Protein AF-A0A3P3QP46-F1 (afdb_monomer)

Organism: NCBI:txid1547515

Secondary structure (DSSP, 8-state):
--SSTT--HHHHHHHHHHHHHHHHHHHHHHHHHHHGGGGGSSPPP-SHHHHHHHHHHHHHHHHHHHHHHIIIIIHHHHHH---HHHHHHHHHHHHHHHHHHHHHHHHHHHHHSS---STTHHHHHHHHHHHHHHHHHHHHHHHHHHHHHHHHHHHHHHHHHHHHHHHHHHTS-HHHHHHHHHHHHHHHHHHHHHHHHHT-HHHHTTTTSSTT------HHHHHHTTS--HHHHHHHHHHHTPPPS-----S--EE---PPPPEEEEEES---HHHHHHHHHTT-EEETTEEEESSHHHHHHHHHHS----SGGGGGGGGS--HHHHTSPTTSEEEEESSGGGGGT-TT--SS--TT-SEEEEE-S-HHHHHHHH-SSSEEEEEESSPPS-SSSEEE--EEEE-HHHHHHSTT--EEGGGHHHHHHHHTTEE---SSPBTTB--SSPEEEEETTEEEEEETTEEEEEETTS-EEEEETTT-PEE-----HHHHHHHHHHHH--

Structure (mmCIF, N/CA/C/O backbone):
data_AF-A0A3P3QP46-F1
#
_entry.id   AF-A0A3P3QP46-F1
#
loop_
_atom_site.group_PDB
_atom_site.id
_atom_site.type_symbol
_atom_site.label_atom_id
_atom_site.label_alt_id
_atom_site.label_comp_id
_atom_site.label_asym_id
_atom_site.label_entity_id
_atom_site.label_seq_id
_atom_site.pdbx_PDB_ins_code
_atom_site.Cartn_x
_atom_site.Cartn_y
_atom_site.Cartn_z
_atom_site.occupancy
_atom_site.B_iso_or_equiv
_atom_site.auth_seq_id
_atom_site.auth_comp_id
_atom_site.auth_asym_id
_atom_site.auth_atom_id
_atom_site.pdbx_PDB_model_num
ATOM 1 N N . MET A 1 1 ? 44.727 -10.006 -32.945 1.00 43.38 1 MET A N 1
ATOM 2 C CA . MET A 1 1 ? 44.780 -8.731 -32.191 1.00 43.38 1 MET A CA 1
ATOM 3 C C . MET A 1 1 ? 45.463 -7.606 -32.998 1.00 43.38 1 MET A C 1
ATOM 5 O O . MET A 1 1 ? 45.936 -6.658 -32.400 1.00 43.38 1 MET A O 1
ATOM 9 N N . VAL A 1 2 ? 45.485 -7.660 -34.343 1.00 41.09 2 VAL A N 1
ATOM 10 C CA . VAL A 1 2 ? 46.302 -6.750 -35.191 1.00 41.09 2 VAL A CA 1
ATOM 11 C C . VAL A 1 2 ? 45.461 -5.729 -35.992 1.00 41.09 2 VAL A C 1
ATOM 13 O O . VAL A 1 2 ? 46.000 -4.818 -36.599 1.00 41.09 2 VAL A O 1
ATOM 16 N N . LEU A 1 3 ? 44.124 -5.799 -35.954 1.00 47.38 3 LEU A N 1
ATOM 17 C CA . LEU A 1 3 ? 43.248 -4.950 -36.788 1.00 47.38 3 LEU A CA 1
ATOM 18 C C . LEU A 1 3 ? 42.775 -3.630 -36.136 1.00 47.38 3 LEU A C 1
ATOM 20 O O . LEU A 1 3 ? 42.080 -2.856 -36.784 1.00 47.38 3 LEU A O 1
ATOM 24 N N . GLU A 1 4 ? 43.108 -3.344 -34.872 1.00 53.06 4 GLU A N 1
ATOM 25 C CA . GLU A 1 4 ? 42.497 -2.217 -34.127 1.00 53.06 4 GLU A CA 1
ATOM 26 C C . GLU A 1 4 ? 43.329 -0.924 -34.067 1.00 53.06 4 GLU A C 1
ATOM 28 O O . GLU A 1 4 ? 42.816 0.114 -33.633 1.00 53.06 4 GLU A O 1
ATOM 33 N N . GLN A 1 5 ? 44.586 -0.943 -34.522 1.00 53.47 5 GLN A N 1
ATOM 34 C CA . GLN A 1 5 ? 45.462 0.235 -34.457 1.00 53.47 5 GLN A CA 1
ATOM 35 C C . GLN A 1 5 ? 45.150 1.301 -35.526 1.00 53.47 5 GLN A C 1
ATOM 37 O O . GLN A 1 5 ? 45.413 2.469 -35.272 1.00 53.47 5 GLN A O 1
ATOM 42 N N . ASN A 1 6 ? 44.488 0.947 -36.640 1.00 52.69 6 ASN A N 1
ATOM 43 C CA . ASN A 1 6 ? 44.246 1.858 -37.777 1.00 52.69 6 ASN A CA 1
ATOM 44 C C . ASN A 1 6 ? 42.789 2.335 -37.959 1.00 52.69 6 ASN A C 1
ATOM 46 O O . ASN A 1 6 ? 42.476 2.975 -38.960 1.00 52.69 6 ASN A O 1
ATOM 50 N N . LEU A 1 7 ? 41.867 2.044 -37.031 1.00 62.78 7 LEU A N 1
ATOM 51 C CA . LEU A 1 7 ? 40.513 2.611 -37.110 1.00 62.78 7 LEU A CA 1
ATOM 52 C C . LEU A 1 7 ? 40.500 4.055 -36.595 1.00 62.78 7 LEU A C 1
ATOM 54 O O . LEU A 1 7 ? 40.931 4.305 -35.464 1.00 62.78 7 LEU A O 1
ATOM 58 N N . SER A 1 8 ? 39.921 4.968 -37.383 1.00 78.00 8 SER A N 1
ATOM 59 C CA . SER A 1 8 ? 39.598 6.326 -36.936 1.00 78.00 8 SER A CA 1
ATOM 60 C C . SER A 1 8 ? 38.756 6.285 -35.653 1.00 78.00 8 SER A C 1
ATOM 62 O O . SER A 1 8 ? 37.959 5.362 -35.448 1.00 78.00 8 SER A O 1
ATOM 64 N N . LEU A 1 9 ? 38.925 7.288 -34.784 1.00 76.94 9 LEU A N 1
ATOM 65 C CA . LEU A 1 9 ? 38.150 7.432 -33.544 1.00 76.94 9 LEU A CA 1
ATOM 66 C C . LEU A 1 9 ? 36.641 7.288 -33.813 1.00 76.94 9 LEU A C 1
ATOM 68 O O . LEU A 1 9 ? 35.954 6.551 -33.114 1.00 76.94 9 LEU A O 1
ATOM 72 N N . VAL A 1 10 ? 36.165 7.901 -34.901 1.00 80.19 10 VAL A N 1
ATOM 73 C CA . VAL A 1 10 ? 34.772 7.845 -35.368 1.00 80.19 10 VAL A CA 1
ATOM 74 C C . VAL A 1 10 ? 34.303 6.408 -35.605 1.00 80.19 10 VAL A C 1
ATOM 76 O O . VAL A 1 10 ? 33.244 6.023 -35.123 1.00 80.19 10 VAL A O 1
ATOM 79 N N . ASN A 1 11 ? 35.100 5.570 -36.275 1.00 82.06 11 ASN A N 1
ATOM 80 C CA . ASN A 1 11 ? 34.720 4.178 -36.531 1.00 82.06 11 ASN A CA 1
ATOM 81 C C . ASN A 1 11 ? 34.694 3.335 -35.244 1.00 82.06 11 ASN A C 1
ATOM 83 O O . ASN A 1 11 ? 33.865 2.431 -35.117 1.00 82.06 11 ASN A O 1
ATOM 87 N N . LYS A 1 12 ? 35.571 3.633 -34.275 1.00 82.25 12 LYS A N 1
ATOM 88 C CA . LYS A 1 12 ? 35.571 2.972 -32.957 1.00 82.25 12 LYS A CA 1
ATOM 89 C C . LYS A 1 12 ? 34.328 3.347 -32.153 1.00 82.25 12 LYS A C 1
ATOM 91 O O . LYS A 1 12 ? 33.646 2.453 -31.653 1.00 82.25 12 LYS A O 1
ATOM 96 N N . VAL A 1 13 ? 34.007 4.639 -32.098 1.00 84.12 13 VAL A N 1
ATOM 97 C CA . VAL A 1 13 ? 32.809 5.161 -31.427 1.00 84.12 13 VAL A CA 1
ATOM 98 C C . VAL A 1 13 ? 31.548 4.609 -32.091 1.00 84.12 13 VAL A C 1
ATOM 100 O O . VAL A 1 13 ? 30.726 4.014 -31.409 1.00 84.12 13 VAL A O 1
ATOM 103 N N . ASN A 1 14 ? 31.433 4.652 -33.420 1.00 86.88 14 ASN A N 1
ATOM 104 C CA . ASN A 1 14 ? 30.278 4.100 -34.139 1.00 86.88 14 ASN A CA 1
ATOM 105 C C . ASN A 1 14 ? 30.068 2.604 -33.871 1.00 86.88 14 ASN A C 1
ATOM 107 O O . ASN A 1 14 ? 28.936 2.141 -33.723 1.00 86.88 14 ASN A O 1
ATOM 111 N N . ARG A 1 15 ? 31.146 1.817 -33.786 1.00 89.44 15 ARG A N 1
ATOM 112 C CA . ARG A 1 15 ? 31.044 0.397 -33.428 1.00 89.44 15 ARG A CA 1
ATOM 113 C C . ARG A 1 15 ? 30.584 0.205 -31.980 1.00 89.44 15 ARG A C 1
ATOM 115 O O . ARG A 1 15 ? 29.782 -0.692 -31.729 1.00 89.44 15 ARG A O 1
ATOM 122 N N . LEU A 1 16 ? 31.072 1.029 -31.052 1.00 90.25 16 LEU A N 1
ATOM 123 C CA . LEU A 1 16 ? 30.648 1.018 -29.650 1.00 90.25 16 LEU A CA 1
ATOM 124 C C . LEU A 1 16 ? 29.187 1.439 -29.486 1.00 90.25 16 LEU A C 1
ATOM 126 O O . LEU A 1 16 ? 28.474 0.799 -28.726 1.00 90.25 16 LEU A O 1
ATOM 130 N N . LEU A 1 17 ? 28.717 2.432 -30.240 1.00 90.19 17 LEU A N 1
ATOM 131 C CA . LEU A 1 17 ? 27.317 2.858 -30.231 1.00 90.19 17 LEU A CA 1
ATOM 132 C C . LEU A 1 17 ? 26.388 1.758 -30.742 1.00 90.19 17 LEU A C 1
ATOM 134 O O . LEU A 1 17 ? 25.410 1.417 -30.086 1.00 90.19 17 LEU A O 1
ATOM 138 N N . ASN A 1 18 ? 26.739 1.129 -31.866 1.00 92.00 18 ASN A N 1
ATOM 139 C CA . ASN A 1 18 ? 25.983 -0.010 -32.387 1.00 92.00 18 ASN A CA 1
ATOM 140 C C . ASN A 1 18 ? 25.949 -1.181 -31.398 1.00 92.00 18 ASN A C 1
ATOM 142 O O . ASN A 1 18 ? 24.906 -1.800 -31.207 1.00 92.00 18 ASN A O 1
ATOM 146 N N . TRP A 1 19 ? 27.083 -1.485 -30.761 1.00 95.00 19 TRP A N 1
ATOM 147 C CA . TRP A 1 19 ? 27.137 -2.460 -29.675 1.00 95.00 19 TRP A CA 1
ATOM 148 C C . TRP A 1 19 ? 26.224 -2.061 -28.507 1.00 95.00 19 TRP A C 1
ATOM 150 O O . TRP A 1 19 ? 25.482 -2.906 -28.015 1.00 95.00 19 TRP A O 1
ATOM 160 N N . GLY A 1 20 ? 26.257 -0.787 -28.113 1.00 94.81 20 GLY A N 1
ATOM 161 C CA . GLY A 1 20 ? 25.455 -0.212 -27.041 1.00 94.81 20 GLY A CA 1
ATOM 162 C C . GLY A 1 20 ? 23.960 -0.380 -27.280 1.00 94.81 20 GLY A C 1
ATOM 163 O O . GLY A 1 20 ? 23.281 -0.904 -26.412 1.00 94.81 20 GLY A O 1
ATOM 164 N N . HIS A 1 21 ? 23.458 -0.068 -28.479 1.00 95.06 21 HIS A N 1
ATOM 165 C CA . HIS A 1 21 ? 22.042 -0.268 -28.814 1.00 95.06 21 HIS A CA 1
ATOM 166 C C . HIS A 1 21 ? 21.596 -1.731 -28.679 1.00 95.06 21 HIS A C 1
ATOM 168 O O . HIS A 1 21 ? 20.531 -2.002 -28.131 1.00 95.06 21 HIS A O 1
ATOM 174 N N . TRP A 1 22 ? 22.412 -2.689 -29.136 1.00 96.62 22 TRP A N 1
ATOM 175 C CA . TRP A 1 22 ? 22.103 -4.113 -28.962 1.00 96.62 22 TRP A CA 1
ATOM 176 C C . TRP A 1 22 ? 22.172 -4.544 -27.500 1.00 96.62 22 TRP A C 1
ATOM 178 O O . TRP A 1 22 ? 21.327 -5.311 -27.048 1.00 96.62 22 TRP A O 1
ATOM 188 N N . PHE A 1 23 ? 23.148 -4.035 -26.753 1.00 97.31 23 PHE A N 1
ATOM 189 C CA . PHE A 1 23 ? 23.259 -4.288 -25.323 1.00 97.31 23 PHE A CA 1
ATOM 190 C C . PHE A 1 23 ? 22.038 -3.750 -24.558 1.00 97.31 23 PHE A C 1
ATOM 192 O O . PHE A 1 23 ? 21.471 -4.472 -23.739 1.00 97.31 23 PHE A O 1
ATOM 199 N N . THR A 1 24 ? 21.569 -2.546 -24.898 1.00 97.12 24 THR A N 1
ATOM 200 C CA . THR A 1 24 ? 20.324 -1.964 -24.385 1.00 97.12 24 THR A CA 1
ATOM 201 C C . THR A 1 24 ? 19.113 -2.800 -24.771 1.00 97.12 24 THR A C 1
ATOM 203 O O . THR A 1 24 ? 18.290 -3.069 -23.910 1.00 97.12 24 THR A O 1
ATOM 206 N N . PHE A 1 25 ? 19.010 -3.276 -26.016 1.00 97.38 25 PHE A N 1
ATOM 207 C CA . PHE A 1 25 ? 17.909 -4.147 -26.440 1.00 97.38 25 PHE A CA 1
ATOM 208 C C . PHE A 1 25 ? 17.787 -5.401 -25.561 1.00 97.38 25 PHE A C 1
ATOM 210 O O . PHE A 1 25 ? 16.697 -5.711 -25.090 1.00 97.38 25 PHE A O 1
ATOM 217 N N . PHE A 1 26 ? 18.890 -6.101 -25.277 1.00 97.62 26 PHE A N 1
ATOM 218 C CA . PHE A 1 26 ? 18.840 -7.258 -24.373 1.00 97.62 26 PHE A CA 1
ATOM 219 C C . PHE A 1 26 ? 18.543 -6.865 -22.922 1.00 97.62 26 PHE A C 1
ATOM 221 O O . PHE A 1 26 ? 17.832 -7.595 -22.236 1.00 97.62 26 PHE A O 1
ATOM 228 N N . ASN A 1 27 ? 19.029 -5.706 -22.474 1.00 98.25 27 ASN A N 1
ATOM 229 C CA . ASN A 1 27 ? 18.691 -5.165 -21.158 1.00 98.25 27 ASN A CA 1
ATOM 230 C C . ASN A 1 27 ? 17.203 -4.808 -21.037 1.00 98.25 27 ASN A C 1
ATOM 232 O O . ASN A 1 27 ? 16.629 -5.037 -19.982 1.00 98.25 27 ASN A O 1
ATOM 236 N N . ILE A 1 28 ? 16.551 -4.339 -22.108 1.00 98.38 28 ILE A N 1
ATOM 237 C CA . ILE A 1 28 ? 15.092 -4.147 -22.143 1.00 98.38 28 ILE A CA 1
ATOM 238 C C . ILE A 1 28 ? 14.388 -5.481 -21.901 1.00 98.38 28 ILE A C 1
ATOM 240 O O . ILE A 1 28 ? 13.493 -5.552 -21.069 1.00 98.38 28 ILE A O 1
ATOM 244 N N . LEU A 1 29 ? 14.807 -6.556 -22.577 1.00 97.88 29 LEU A N 1
ATOM 245 C CA . LEU A 1 29 ? 14.203 -7.880 -22.383 1.00 97.88 29 LEU A CA 1
ATOM 246 C C . LEU A 1 29 ? 14.373 -8.389 -20.945 1.00 97.88 29 LEU A C 1
ATOM 248 O O . LEU A 1 29 ? 13.433 -8.938 -20.378 1.00 97.88 29 LEU A O 1
ATOM 252 N N . LEU A 1 30 ? 15.550 -8.192 -20.348 1.00 97.94 30 LEU A N 1
ATOM 253 C CA . LEU A 1 30 ? 15.805 -8.586 -18.964 1.00 97.94 30 LEU A CA 1
ATOM 254 C C . LEU A 1 30 ? 15.011 -7.726 -17.970 1.00 97.94 30 LEU A C 1
ATOM 256 O O . LEU A 1 30 ? 14.416 -8.256 -17.033 1.00 97.94 30 LEU A O 1
ATOM 260 N N . ALA A 1 31 ? 14.942 -6.416 -18.209 1.00 98.06 31 ALA A N 1
ATOM 261 C CA . ALA A 1 31 ? 14.145 -5.499 -17.412 1.00 98.06 31 ALA A CA 1
ATOM 262 C C . ALA A 1 31 ? 12.652 -5.829 -17.494 1.00 98.06 31 ALA A C 1
ATOM 264 O O . ALA A 1 31 ? 12.001 -5.786 -16.464 1.00 98.06 31 ALA A O 1
ATOM 265 N N . LEU A 1 32 ? 12.121 -6.239 -18.654 1.00 98.00 32 LEU A N 1
ATOM 266 C CA . LEU A 1 32 ? 10.724 -6.674 -18.789 1.00 98.00 32 LEU A CA 1
ATOM 267 C C . LEU A 1 32 ? 10.406 -7.868 -17.882 1.00 98.00 32 LEU A C 1
ATOM 269 O O . LEU A 1 32 ? 9.369 -7.877 -17.223 1.00 98.00 32 LEU A O 1
ATOM 273 N N . VAL A 1 33 ? 11.308 -8.850 -17.795 1.00 97.00 33 VAL A N 1
ATOM 274 C CA . VAL A 1 33 ? 11.142 -9.993 -16.878 1.00 97.00 33 VAL A CA 1
ATOM 275 C C . VAL A 1 33 ? 11.082 -9.526 -15.423 1.00 97.00 33 VAL A C 1
ATOM 277 O O . VAL A 1 33 ? 10.266 -10.026 -14.655 1.00 97.00 33 VAL A O 1
ATOM 280 N N . ILE A 1 34 ? 11.912 -8.551 -15.048 1.00 96.31 34 ILE A N 1
ATOM 281 C CA . ILE A 1 34 ? 11.919 -7.983 -13.695 1.00 96.31 34 ILE A CA 1
ATOM 282 C C . ILE A 1 34 ? 10.658 -7.144 -13.450 1.00 96.31 34 ILE A C 1
ATOM 284 O O . ILE A 1 34 ? 10.010 -7.313 -12.422 1.00 96.31 34 ILE A O 1
ATOM 288 N N . THR A 1 35 ? 10.265 -6.274 -14.383 1.00 96.31 35 THR A N 1
ATOM 289 C CA . THR A 1 35 ? 9.108 -5.383 -14.214 1.00 96.31 35 THR A CA 1
ATOM 290 C C . THR A 1 35 ? 7.768 -6.106 -14.308 1.00 96.31 35 THR A C 1
ATOM 292 O O . THR A 1 35 ? 6.761 -5.579 -13.844 1.00 96.31 35 THR A O 1
ATOM 295 N N . ALA A 1 36 ? 7.733 -7.339 -14.818 1.00 94.56 36 ALA A N 1
ATOM 296 C CA . ALA A 1 36 ? 6.563 -8.202 -14.677 1.00 94.56 36 ALA A CA 1
ATOM 297 C C . ALA A 1 36 ? 6.234 -8.489 -13.197 1.00 94.56 36 ALA A C 1
ATOM 299 O O . ALA A 1 36 ? 5.077 -8.743 -12.873 1.00 94.56 36 ALA A O 1
ATOM 300 N N . ALA A 1 37 ? 7.212 -8.381 -12.282 1.00 93.19 37 ALA A N 1
ATOM 301 C CA . ALA A 1 37 ? 6.990 -8.574 -10.850 1.00 93.19 37 ALA A CA 1
ATOM 302 C C . ALA A 1 37 ? 5.945 -7.613 -10.257 1.00 93.19 37 ALA A C 1
ATOM 304 O O . ALA A 1 37 ? 5.195 -7.993 -9.358 1.00 93.19 37 ALA A O 1
ATOM 305 N N . TYR A 1 38 ? 5.847 -6.394 -10.800 1.00 92.69 38 TYR A N 1
ATOM 306 C CA . TYR A 1 38 ? 4.887 -5.391 -10.338 1.00 92.69 38 TYR A CA 1
ATOM 307 C C . TYR A 1 38 ? 3.435 -5.788 -10.635 1.00 92.69 38 TYR A C 1
ATOM 309 O O . TYR A 1 38 ? 2.532 -5.332 -9.940 1.00 92.69 38 TYR A O 1
ATOM 317 N N . TRP A 1 39 ? 3.186 -6.684 -11.601 1.00 88.81 39 TRP A N 1
ATOM 318 C CA . TRP A 1 39 ? 1.833 -7.168 -11.899 1.00 88.81 39 TRP A CA 1
ATOM 319 C C . TRP A 1 39 ? 1.234 -7.989 -10.755 1.00 88.81 39 TRP A C 1
ATOM 321 O O . TRP A 1 39 ? 0.018 -8.052 -10.633 1.00 88.81 39 TRP A O 1
ATOM 331 N N . TRP A 1 40 ? 2.063 -8.611 -9.909 1.00 85.12 40 TRP A N 1
ATOM 332 C CA . TRP A 1 40 ? 1.592 -9.345 -8.727 1.00 85.12 40 TRP A CA 1
ATOM 333 C C . TRP A 1 40 ? 1.412 -8.458 -7.495 1.00 85.12 40 TRP A C 1
ATOM 335 O O . TRP A 1 40 ? 0.875 -8.916 -6.488 1.00 85.12 40 TRP A O 1
ATOM 345 N N . ALA A 1 41 ? 1.871 -7.207 -7.547 1.00 83.81 41 ALA A N 1
ATOM 346 C CA . ALA A 1 41 ? 1.734 -6.274 -6.438 1.00 83.81 41 ALA A CA 1
ATOM 347 C C . ALA A 1 41 ? 0.366 -5.574 -6.421 1.00 83.81 41 ALA A C 1
ATOM 349 O O . ALA A 1 41 ? 0.030 -4.967 -5.404 1.00 83.81 41 ALA A O 1
ATOM 350 N N . GLU A 1 42 ? -0.399 -5.650 -7.513 1.00 84.75 42 GLU A N 1
ATOM 351 C CA . GLU A 1 42 ? -1.663 -4.943 -7.716 1.00 84.75 42 GLU A CA 1
ATOM 352 C C . GLU A 1 42 ? -2.717 -5.849 -8.376 1.00 84.75 42 GLU A C 1
ATOM 354 O O . GLU A 1 42 ? -2.360 -6.792 -9.087 1.00 84.75 42 GLU A O 1
ATOM 359 N N . PRO A 1 43 ? -4.023 -5.614 -8.146 1.00 84.38 43 PRO A N 1
ATOM 360 C CA . PRO A 1 43 ? -5.071 -6.401 -8.782 1.00 84.38 43 PRO A CA 1
ATOM 361 C C . PRO A 1 43 ? -5.071 -6.180 -10.299 1.00 84.38 43 PRO A C 1
ATOM 363 O O . PRO A 1 43 ? -4.928 -5.057 -10.784 1.00 84.38 43 PRO A O 1
ATOM 366 N N . LEU A 1 44 ? -5.266 -7.265 -11.052 1.00 89.31 44 LEU A N 1
ATOM 367 C CA . LEU A 1 44 ? -5.277 -7.211 -12.512 1.00 89.31 44 LEU A CA 1
ATOM 368 C C . LEU A 1 44 ? -6.498 -6.435 -13.048 1.00 89.31 44 LEU A C 1
ATOM 370 O O . LEU A 1 44 ? -7.580 -6.500 -12.445 1.00 89.31 44 LEU A O 1
ATOM 374 N N . PRO A 1 45 ? -6.357 -5.755 -14.204 1.00 91.75 45 PRO A N 1
ATOM 375 C CA . PRO A 1 45 ? -7.461 -5.042 -14.837 1.00 91.75 45 PRO A CA 1
ATOM 376 C C . PRO A 1 45 ? -8.625 -5.969 -15.198 1.00 91.75 45 PRO A C 1
ATOM 378 O O . PRO A 1 45 ? -8.426 -7.138 -15.540 1.00 91.75 45 PRO A O 1
ATOM 381 N N . GLN A 1 46 ? -9.844 -5.431 -15.166 1.00 90.88 46 GLN A N 1
ATOM 382 C CA . GLN A 1 46 ? -11.059 -6.184 -15.498 1.00 90.88 46 GLN A CA 1
ATOM 383 C C . GLN A 1 46 ? -11.550 -5.877 -16.921 1.00 90.88 46 GLN A C 1
ATOM 385 O O . GLN A 1 46 ? -12.115 -6.740 -17.590 1.00 90.88 46 GLN A O 1
ATOM 390 N N . SER A 1 47 ? -11.296 -4.665 -17.415 1.00 94.75 47 SER A N 1
ATOM 391 C CA . SER A 1 47 ? -11.651 -4.214 -18.762 1.00 94.75 47 SER A CA 1
ATOM 392 C C . SER A 1 47 ? -10.591 -4.538 -19.820 1.00 94.75 47 SER A C 1
ATOM 394 O O . SER A 1 47 ? -9.389 -4.628 -19.554 1.00 94.75 47 SER A O 1
ATOM 396 N N . MET A 1 48 ? -11.034 -4.646 -21.078 1.00 96.00 48 MET A N 1
ATOM 397 C CA . MET A 1 48 ? -10.118 -4.799 -22.215 1.00 96.00 48 MET A CA 1
ATOM 398 C C . MET A 1 48 ? -9.209 -3.576 -22.396 1.00 96.00 48 MET A C 1
ATOM 400 O O . MET A 1 48 ? -8.041 -3.742 -22.742 1.00 96.00 48 MET A O 1
ATOM 404 N N . THR A 1 49 ? -9.714 -2.362 -22.142 1.00 96.19 49 THR A N 1
ATOM 405 C CA . THR A 1 49 ? -8.923 -1.119 -22.188 1.00 96.19 49 THR A CA 1
ATOM 406 C C . THR A 1 49 ? -7.801 -1.152 -21.157 1.00 96.19 49 THR A C 1
ATOM 408 O O . THR A 1 49 ? -6.650 -0.890 -21.508 1.00 96.19 49 THR A O 1
ATOM 411 N N . GLY A 1 50 ? -8.103 -1.585 -19.929 1.00 95.81 50 GLY A N 1
ATOM 412 C CA . GLY A 1 50 ? -7.118 -1.786 -18.872 1.00 95.81 50 GLY A CA 1
ATOM 413 C C . GLY A 1 50 ? -6.018 -2.784 -19.249 1.00 95.81 50 GLY A C 1
ATOM 414 O O . GLY A 1 50 ? -4.842 -2.492 -19.039 1.00 95.81 50 GLY A O 1
ATOM 415 N N . TRP A 1 51 ? -6.361 -3.919 -19.871 1.00 96.50 51 TRP A N 1
ATOM 416 C CA . TRP A 1 51 ? -5.374 -4.898 -20.359 1.00 96.50 51 TRP A CA 1
ATOM 417 C C . TRP A 1 51 ? -4.496 -4.360 -21.493 1.00 96.50 51 TRP A C 1
ATOM 419 O O . TRP A 1 51 ? -3.283 -4.581 -21.498 1.00 96.50 51 TRP A O 1
ATOM 429 N N . VAL A 1 52 ? -5.086 -3.638 -22.451 1.00 97.56 52 VAL A N 1
ATOM 430 C CA . VAL A 1 52 ? -4.328 -3.002 -23.540 1.00 97.56 52 VAL A CA 1
ATOM 431 C C . VAL A 1 52 ? -3.362 -1.962 -22.976 1.00 97.56 52 VAL A C 1
ATOM 433 O O . VAL A 1 52 ? -2.196 -1.934 -23.381 1.00 97.56 52 VAL A O 1
ATOM 436 N N . TYR A 1 53 ? -3.807 -1.149 -22.014 1.00 97.31 53 TYR A N 1
ATOM 437 C CA . TYR A 1 53 ? -2.940 -0.188 -21.340 1.00 97.31 53 TYR A CA 1
ATOM 438 C C . TYR A 1 53 ? -1.808 -0.882 -20.590 1.00 97.31 53 TYR A C 1
ATOM 440 O O . TYR A 1 53 ? -0.656 -0.520 -20.792 1.00 97.31 53 TYR A O 1
ATOM 448 N N . LEU A 1 54 ? -2.106 -1.929 -19.818 1.00 96.25 54 LEU A N 1
ATOM 449 C CA . LEU A 1 54 ? -1.113 -2.678 -19.051 1.00 96.25 54 LEU A CA 1
ATOM 450 C C . LEU A 1 54 ? 0.028 -3.173 -19.943 1.00 96.25 54 LEU A C 1
ATOM 452 O O . LEU A 1 54 ? 1.198 -2.916 -19.660 1.00 96.25 54 LEU A O 1
ATOM 456 N N . VAL A 1 55 ? -0.302 -3.839 -21.054 1.00 97.19 55 VAL A N 1
ATOM 457 C CA . VAL A 1 55 ? 0.700 -4.407 -21.969 1.00 97.19 55 VAL A CA 1
ATOM 458 C C . VAL A 1 55 ? 1.479 -3.311 -22.693 1.00 97.19 55 VAL A C 1
ATOM 460 O O . VAL A 1 55 ? 2.705 -3.385 -22.788 1.00 97.19 55 VAL A O 1
ATOM 463 N N . THR A 1 56 ? 0.793 -2.286 -23.205 1.00 97.62 56 THR A N 1
ATOM 464 C CA . THR A 1 56 ? 1.456 -1.197 -23.940 1.00 97.62 56 THR A CA 1
ATOM 465 C C . THR A 1 56 ? 2.334 -0.348 -23.025 1.00 97.62 56 THR A C 1
ATOM 467 O O . THR A 1 56 ? 3.474 -0.057 -23.384 1.00 97.62 56 THR A O 1
ATOM 470 N N . ASN A 1 57 ? 1.863 -0.023 -21.821 1.00 97.00 57 ASN A N 1
ATOM 471 C CA . ASN A 1 57 ? 2.624 0.715 -20.822 1.00 97.00 57 ASN A CA 1
ATOM 472 C C . ASN A 1 57 ? 3.830 -0.095 -20.333 1.00 97.00 57 ASN A C 1
ATOM 474 O O . ASN A 1 57 ? 4.945 0.415 -20.340 1.00 97.00 57 ASN A O 1
ATOM 478 N N . TRP A 1 58 ? 3.650 -1.378 -20.002 1.00 97.25 58 TRP A N 1
ATOM 479 C CA . TRP A 1 58 ? 4.748 -2.247 -19.570 1.00 97.25 58 TRP A CA 1
ATOM 480 C C . TRP A 1 58 ? 5.859 -2.360 -20.617 1.00 97.25 58 TRP A C 1
ATOM 482 O O . TRP A 1 58 ? 7.029 -2.148 -20.287 1.00 97.25 58 TRP A O 1
ATOM 492 N N . LEU A 1 59 ? 5.510 -2.621 -21.882 1.00 97.94 59 LEU A N 1
ATOM 493 C CA . LEU A 1 59 ? 6.486 -2.706 -22.971 1.00 97.94 59 LEU A CA 1
ATOM 494 C C . LEU A 1 59 ? 7.152 -1.354 -23.252 1.00 97.94 59 LEU A C 1
ATOM 496 O O . LEU A 1 59 ? 8.377 -1.276 -23.349 1.00 97.94 59 LEU A O 1
ATOM 500 N N . GLY A 1 60 ? 6.351 -0.297 -23.391 1.00 97.62 60 GLY A N 1
ATOM 501 C CA . GLY A 1 60 ? 6.817 1.029 -23.783 1.00 97.62 60 GLY A CA 1
ATOM 502 C C . GLY A 1 60 ? 7.649 1.716 -22.705 1.00 97.62 60 GLY A C 1
ATOM 503 O O . GLY A 1 60 ? 8.760 2.167 -22.981 1.00 97.62 60 GLY A O 1
ATOM 504 N N . HIS A 1 61 ? 7.142 1.767 -21.472 1.00 97.50 61 HIS A N 1
ATOM 505 C CA . HIS A 1 61 ? 7.796 2.448 -20.353 1.00 97.50 61 HIS A CA 1
ATOM 506 C C . HIS A 1 61 ? 9.081 1.743 -19.920 1.00 97.50 61 HIS A C 1
ATOM 508 O O . HIS A 1 61 ? 10.109 2.397 -19.752 1.00 97.50 61 HIS A O 1
ATOM 514 N N . THR A 1 62 ? 9.075 0.406 -19.829 1.00 97.38 62 THR A N 1
ATOM 515 C CA . THR A 1 62 ? 10.296 -0.353 -19.499 1.00 97.38 62 THR A CA 1
ATOM 516 C C . THR A 1 62 ? 11.379 -0.125 -20.558 1.00 97.38 62 THR A C 1
ATOM 518 O O . THR A 1 62 ? 12.537 0.134 -20.225 1.00 97.38 62 THR A O 1
ATOM 521 N N . ALA A 1 63 ? 11.006 -0.147 -21.843 1.00 97.94 63 ALA A N 1
ATOM 522 C CA . ALA A 1 63 ? 11.939 0.131 -22.928 1.00 97.94 63 ALA A CA 1
ATOM 523 C C . ALA A 1 63 ? 12.479 1.568 -22.889 1.00 97.94 63 ALA A C 1
ATOM 525 O O . ALA A 1 63 ? 13.687 1.775 -23.040 1.00 97.94 63 ALA A O 1
ATOM 526 N N . PHE A 1 64 ? 11.603 2.548 -22.646 1.00 97.56 6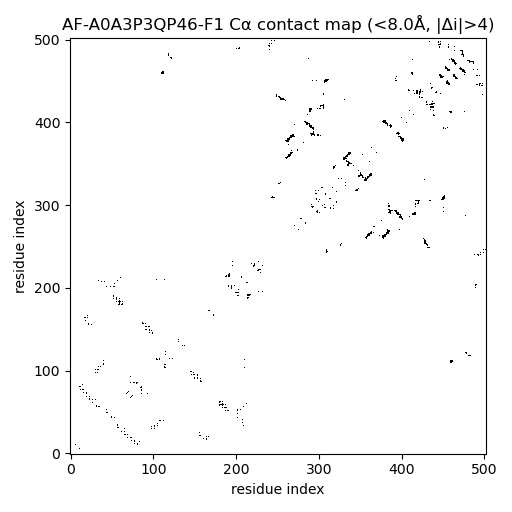4 PHE A N 1
ATOM 527 C CA . PHE A 1 64 ? 11.976 3.949 -22.472 1.00 97.56 64 PHE A CA 1
ATOM 528 C C . PHE A 1 64 ? 12.968 4.129 -21.318 1.00 97.56 64 PHE A C 1
ATOM 530 O O . PHE A 1 64 ? 14.001 4.767 -21.510 1.00 97.56 64 PHE A O 1
ATOM 537 N N . LEU A 1 65 ? 12.714 3.521 -20.157 1.00 96.50 65 LEU A N 1
ATOM 538 C CA . LEU A 1 65 ? 13.571 3.637 -18.978 1.00 96.50 65 LEU A CA 1
ATOM 539 C C . LEU A 1 65 ? 14.971 3.055 -19.222 1.00 96.50 65 LEU A C 1
ATOM 541 O O . LEU A 1 65 ? 15.972 3.708 -18.924 1.00 96.50 65 LEU A O 1
ATOM 545 N N . CYS A 1 66 ? 15.073 1.873 -19.837 1.00 97.44 66 CYS A N 1
ATOM 546 C CA . CYS A 1 66 ? 16.367 1.294 -20.216 1.00 97.44 66 CYS A CA 1
ATOM 547 C C . CYS A 1 66 ? 17.104 2.138 -21.266 1.00 97.44 66 CYS A C 1
ATOM 549 O O . CYS A 1 66 ? 18.330 2.277 -21.213 1.00 97.44 66 CYS A O 1
ATOM 551 N N . PHE A 1 67 ? 16.379 2.704 -22.233 1.00 96.56 67 PHE A N 1
ATOM 552 C CA . PHE A 1 67 ? 16.975 3.558 -23.256 1.00 96.56 67 PHE A CA 1
ATOM 553 C C . PHE A 1 67 ? 17.454 4.895 -22.677 1.00 96.56 67 PHE A C 1
ATOM 555 O O . PHE A 1 67 ? 18.559 5.343 -22.986 1.00 96.56 67 PHE A O 1
ATOM 562 N N . LEU A 1 68 ? 16.681 5.491 -21.770 1.00 97.00 68 LEU A N 1
ATOM 563 C CA . LEU A 1 68 ? 17.070 6.680 -21.022 1.00 97.00 68 LEU A CA 1
ATOM 564 C C . LEU A 1 68 ? 18.305 6.402 -20.157 1.00 97.00 68 LEU A C 1
ATOM 566 O O . LEU A 1 68 ? 19.258 7.180 -20.186 1.00 97.00 68 LEU A O 1
ATOM 570 N N . PHE A 1 69 ? 18.344 5.262 -19.461 1.00 96.31 69 PHE A N 1
ATOM 571 C CA . PHE A 1 69 ? 19.523 4.822 -18.714 1.00 96.31 69 PHE A CA 1
ATOM 572 C C . PHE A 1 69 ? 20.759 4.727 -19.616 1.00 96.31 69 PHE A C 1
ATOM 574 O O . PHE A 1 69 ? 21.826 5.228 -19.256 1.00 96.31 69 PHE A O 1
ATOM 581 N N . PHE A 1 70 ? 20.625 4.146 -20.813 1.00 95.50 70 PHE A N 1
ATOM 582 C CA . PHE A 1 70 ? 21.707 4.092 -21.798 1.00 95.50 70 PHE A CA 1
ATOM 583 C C . PHE A 1 70 ? 22.196 5.490 -22.202 1.00 95.50 70 PHE A C 1
ATOM 585 O O . PHE A 1 70 ? 23.404 5.728 -22.179 1.00 95.50 70 PHE A O 1
ATOM 592 N N . ILE A 1 71 ? 21.285 6.413 -22.529 1.00 96.25 71 ILE A N 1
ATOM 593 C CA . ILE A 1 71 ? 21.626 7.790 -22.921 1.00 96.25 71 ILE A CA 1
ATOM 594 C C . ILE A 1 71 ? 22.345 8.531 -21.792 1.00 96.25 71 ILE A C 1
ATOM 596 O O . ILE A 1 71 ? 23.315 9.238 -22.051 1.00 96.25 71 ILE A O 1
ATOM 600 N N . LEU A 1 72 ? 21.885 8.388 -20.548 1.00 95.69 72 LEU A N 1
ATOM 601 C CA . LEU A 1 72 ? 22.424 9.142 -19.415 1.00 95.69 72 LEU A CA 1
ATOM 602 C C . LEU A 1 72 ? 23.733 8.565 -18.869 1.00 95.69 72 LEU A C 1
ATOM 604 O O . LEU A 1 72 ? 24.517 9.304 -18.277 1.00 95.69 72 LEU A O 1
ATOM 608 N N . THR A 1 73 ? 23.986 7.266 -19.052 1.00 94.31 73 THR A N 1
ATOM 609 C CA . THR A 1 73 ? 25.127 6.587 -18.415 1.00 94.31 73 THR A CA 1
ATOM 610 C C . THR A 1 73 ? 26.112 6.003 -19.429 1.00 94.31 73 THR A C 1
ATOM 612 O O . THR A 1 73 ? 27.250 6.460 -19.534 1.00 94.31 73 THR A O 1
ATOM 615 N N . ILE A 1 74 ? 25.692 5.011 -20.214 1.00 91.62 74 ILE A N 1
ATOM 616 C CA . ILE A 1 74 ? 26.572 4.236 -21.099 1.00 91.62 74 ILE A CA 1
ATOM 617 C C . ILE A 1 74 ? 27.052 5.086 -22.280 1.00 91.62 74 ILE A C 1
ATOM 619 O O . ILE A 1 74 ? 28.233 5.033 -22.630 1.00 91.62 74 ILE A O 1
ATOM 623 N N . PHE A 1 75 ? 26.173 5.890 -22.883 1.00 92.75 75 PHE A N 1
ATOM 624 C CA . PHE A 1 75 ? 26.510 6.733 -24.028 1.00 92.75 75 PHE A CA 1
ATOM 625 C C . PHE A 1 75 ? 27.648 7.730 -23.709 1.00 92.75 75 PHE A C 1
ATOM 627 O O . PHE A 1 75 ? 28.660 7.683 -24.415 1.00 92.75 75 PHE A O 1
ATOM 634 N N . PRO A 1 76 ? 27.606 8.530 -22.620 1.00 91.81 76 PRO A N 1
ATOM 635 C CA . PRO A 1 76 ? 28.726 9.378 -22.205 1.00 91.81 76 PRO A CA 1
ATOM 636 C C . PRO A 1 76 ? 30.031 8.609 -21.982 1.00 91.81 76 PRO A C 1
ATOM 638 O O . PRO A 1 76 ? 31.093 9.047 -22.426 1.00 91.81 76 PRO A O 1
ATOM 641 N N . VAL A 1 77 ? 29.965 7.425 -21.362 1.00 88.69 77 VAL A N 1
ATOM 642 C CA . VAL A 1 77 ? 31.143 6.566 -21.150 1.00 88.69 77 VAL A CA 1
ATOM 643 C C . VAL A 1 77 ? 31.783 6.170 -22.486 1.00 88.69 77 VAL A C 1
ATOM 645 O O . VAL A 1 77 ? 33.011 6.150 -22.587 1.00 88.69 77 VAL A O 1
ATOM 648 N N . THR A 1 78 ? 30.982 5.912 -23.529 1.00 86.56 78 THR A N 1
ATOM 649 C CA . THR A 1 78 ? 31.504 5.598 -24.873 1.00 86.56 78 THR A CA 1
ATOM 650 C C . THR A 1 78 ? 32.201 6.779 -25.556 1.00 86.56 78 THR A C 1
ATOM 652 O O . THR A 1 78 ? 33.075 6.553 -26.394 1.00 86.56 78 THR A O 1
ATOM 655 N N . LEU A 1 79 ? 31.846 8.020 -25.197 1.00 84.56 79 LEU A N 1
ATOM 656 C CA . LEU A 1 79 ? 32.467 9.237 -25.730 1.00 84.56 79 LEU A CA 1
ATOM 657 C C . LEU A 1 79 ? 33.775 9.583 -25.008 1.00 84.56 79 LEU A C 1
ATOM 659 O O . LEU A 1 79 ? 34.728 10.021 -25.648 1.00 84.56 79 LEU A O 1
ATOM 663 N N . ILE A 1 80 ? 33.831 9.375 -23.688 1.00 84.62 80 ILE A N 1
ATOM 664 C CA . ILE A 1 80 ? 34.999 9.712 -22.857 1.00 84.62 80 ILE A CA 1
ATOM 665 C C . ILE A 1 80 ? 36.120 8.677 -23.025 1.00 84.62 80 ILE A C 1
ATOM 667 O O . ILE A 1 80 ? 37.295 9.038 -23.101 1.00 84.62 80 ILE A O 1
ATOM 671 N N . PHE A 1 81 ? 35.783 7.383 -23.092 1.00 80.00 81 PHE A N 1
ATOM 672 C CA . PHE A 1 81 ? 36.772 6.306 -23.110 1.00 80.00 81 PHE A CA 1
ATOM 673 C C . PHE A 1 81 ? 36.822 5.591 -24.471 1.00 80.00 81 PHE A C 1
ATOM 675 O O . PHE A 1 81 ? 35.916 4.826 -24.801 1.00 80.00 81 PHE A O 1
ATOM 682 N N . PRO A 1 82 ? 37.923 5.701 -25.242 1.00 72.31 82 PRO A N 1
ATOM 683 C CA . PRO A 1 82 ? 38.050 5.022 -26.536 1.00 72.31 82 PRO A CA 1
ATOM 684 C C . PRO A 1 82 ? 38.382 3.519 -26.415 1.00 72.31 82 PRO A C 1
ATOM 686 O O . PRO A 1 82 ? 38.516 2.821 -27.425 1.00 72.31 82 PRO A O 1
ATOM 689 N N . TYR A 1 83 ? 38.543 2.996 -25.193 1.00 82.00 83 TYR A N 1
ATOM 690 C CA . TYR A 1 83 ? 38.956 1.615 -24.936 1.00 82.00 83 TYR A CA 1
ATOM 691 C C . TYR A 1 83 ? 37.760 0.675 -24.756 1.00 82.00 83 TYR A C 1
ATOM 693 O O . TYR A 1 83 ? 37.195 0.534 -23.670 1.00 82.00 83 TYR A O 1
ATOM 701 N N . GLN A 1 84 ? 37.441 -0.068 -25.814 1.00 84.19 84 GLN A N 1
ATOM 702 C CA . GLN A 1 84 ? 36.275 -0.957 -25.889 1.00 84.19 84 GLN A CA 1
ATOM 703 C C . GLN A 1 84 ? 36.122 -1.970 -24.741 1.00 84.19 84 GLN A C 1
ATOM 705 O O . GLN A 1 84 ? 35.002 -2.311 -24.376 1.00 84.19 84 GLN A O 1
ATOM 710 N N . ARG A 1 85 ? 37.221 -2.487 -24.168 1.00 88.38 85 ARG A N 1
ATOM 711 C CA . ARG A 1 85 ?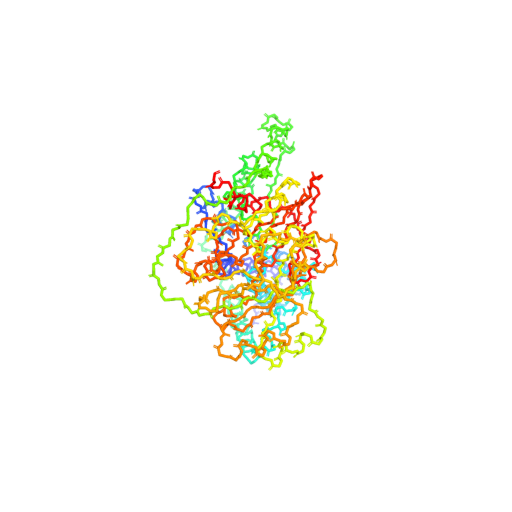 37.149 -3.491 -23.089 1.00 88.38 85 ARG A CA 1
ATOM 712 C C . ARG A 1 85 ? 36.651 -2.876 -21.783 1.00 88.38 85 ARG A C 1
ATOM 714 O O . ARG A 1 85 ? 35.825 -3.485 -21.113 1.00 88.38 85 ARG A O 1
ATOM 721 N N . HIS A 1 86 ? 37.121 -1.672 -21.460 1.00 89.62 86 HIS A N 1
ATOM 722 C CA . HIS A 1 86 ? 36.732 -0.962 -20.244 1.00 89.62 86 HIS A CA 1
ATOM 723 C C . HIS A 1 86 ? 35.299 -0.451 -20.347 1.00 89.62 86 HIS A C 1
ATOM 725 O O . HIS A 1 86 ? 34.510 -0.727 -19.453 1.00 89.62 86 HIS A O 1
ATOM 731 N N . VAL A 1 87 ? 34.931 0.173 -21.473 1.00 91.25 87 VAL A N 1
ATOM 732 C CA . VAL A 1 87 ? 33.556 0.644 -21.725 1.00 91.25 87 VAL A CA 1
ATOM 733 C C . VAL A 1 87 ? 32.544 -0.484 -21.536 1.00 91.25 87 VAL A C 1
ATOM 735 O O . VAL A 1 87 ? 31.554 -0.326 -20.833 1.00 91.25 87 VAL A O 1
ATOM 738 N N . ARG A 1 88 ? 32.829 -1.659 -22.102 1.00 93.75 88 ARG A N 1
ATOM 739 C CA . ARG A 1 88 ? 31.964 -2.838 -22.001 1.00 93.75 88 ARG A CA 1
ATOM 740 C C . ARG A 1 88 ? 31.836 -3.405 -20.590 1.00 93.75 88 ARG A C 1
ATOM 742 O O . ARG A 1 88 ? 30.760 -3.884 -20.243 1.00 93.75 88 ARG A O 1
ATOM 749 N N . GLY A 1 89 ? 32.926 -3.413 -19.821 1.00 94.25 89 GLY A N 1
ATOM 750 C CA . GLY A 1 89 ? 32.917 -3.865 -18.429 1.00 94.25 89 GLY A CA 1
ATOM 751 C C . GLY A 1 89 ? 32.169 -2.888 -17.525 1.00 94.25 89 GLY A C 1
ATOM 752 O O . GLY A 1 89 ? 31.315 -3.307 -16.754 1.00 94.25 89 GLY A O 1
ATOM 753 N N . ILE A 1 90 ? 32.426 -1.586 -17.687 1.00 94.56 90 ILE A N 1
ATOM 754 C CA . ILE A 1 90 ? 31.729 -0.517 -16.961 1.00 94.56 90 ILE A CA 1
ATOM 755 C C . ILE A 1 90 ? 30.231 -0.560 -17.268 1.00 94.56 90 ILE A C 1
ATOM 757 O O . ILE A 1 90 ? 29.427 -0.554 -16.347 1.00 94.56 90 ILE A O 1
ATOM 761 N N . ALA A 1 91 ? 29.848 -0.675 -18.541 1.00 95.44 91 ALA A N 1
ATOM 762 C CA . ALA A 1 91 ? 28.449 -0.782 -18.941 1.00 95.44 91 ALA A CA 1
ATOM 763 C C . ALA A 1 91 ? 27.752 -2.016 -18.344 1.00 95.44 91 ALA A C 1
ATOM 765 O O . ALA A 1 91 ? 26.617 -1.895 -17.902 1.00 95.44 91 ALA A O 1
ATOM 766 N N . ALA A 1 92 ? 28.429 -3.170 -18.277 1.00 97.44 92 ALA A N 1
ATOM 767 C CA . ALA A 1 92 ? 27.884 -4.366 -17.631 1.00 97.44 92 ALA A CA 1
ATOM 768 C C . ALA A 1 92 ? 27.664 -4.163 -16.122 1.00 97.44 92 ALA A C 1
ATOM 770 O O . ALA A 1 92 ? 26.621 -4.543 -15.599 1.00 97.44 92 ALA A O 1
ATOM 771 N N . VAL A 1 93 ? 28.610 -3.520 -15.428 1.00 97.44 93 VAL A N 1
ATOM 772 C CA . VAL A 1 93 ? 28.462 -3.179 -14.002 1.00 97.44 93 VAL A CA 1
ATOM 773 C C . VAL A 1 93 ? 27.324 -2.178 -13.792 1.00 97.44 93 VAL A C 1
ATOM 775 O O . VAL A 1 93 ? 26.485 -2.395 -12.926 1.00 97.44 93 VAL A O 1
ATOM 778 N N . LEU A 1 94 ? 27.257 -1.114 -14.597 1.00 96.94 94 LEU A N 1
ATOM 779 C CA . LEU A 1 94 ? 26.194 -0.108 -14.520 1.00 96.94 94 LEU A CA 1
ATOM 780 C C . LEU A 1 94 ? 24.812 -0.726 -14.766 1.00 96.94 94 LEU A C 1
ATOM 782 O O . LEU A 1 94 ? 23.901 -0.489 -13.980 1.00 96.94 94 LEU A O 1
ATOM 786 N N . ALA A 1 95 ? 24.670 -1.550 -15.807 1.00 97.50 95 ALA A N 1
ATOM 787 C CA . ALA A 1 95 ? 23.440 -2.286 -16.091 1.00 97.50 95 ALA A CA 1
ATOM 788 C C . ALA A 1 95 ? 23.047 -3.204 -14.925 1.00 97.50 95 ALA A C 1
ATOM 790 O O . ALA A 1 95 ? 21.913 -3.150 -14.462 1.00 97.50 95 ALA A O 1
ATOM 791 N N . THR A 1 96 ? 24.004 -3.959 -14.371 1.00 98.31 96 THR A N 1
ATOM 792 C CA . THR A 1 96 ? 23.773 -4.815 -13.194 1.00 98.31 96 THR A CA 1
ATOM 793 C C . THR A 1 96 ? 23.240 -4.008 -12.013 1.00 98.31 96 THR A C 1
ATOM 795 O O . THR A 1 96 ? 22.254 -4.401 -11.397 1.00 98.31 96 THR A O 1
ATOM 798 N N . VAL A 1 97 ? 23.861 -2.865 -11.704 1.00 97.50 97 VAL A N 1
ATOM 799 C CA . VAL A 1 97 ? 23.409 -1.978 -10.622 1.00 97.50 97 VAL A CA 1
ATOM 800 C C . VAL A 1 97 ? 21.997 -1.456 -10.896 1.00 97.50 97 VAL A C 1
ATOM 802 O O . VAL A 1 97 ? 21.169 -1.478 -9.991 1.00 97.50 97 VAL A O 1
ATOM 805 N N . GLY A 1 98 ? 21.697 -1.045 -12.132 1.00 96.81 98 GLY A N 1
ATOM 806 C CA . GLY A 1 98 ? 20.361 -0.592 -12.526 1.00 96.81 98 GLY A CA 1
ATOM 807 C C . GLY A 1 98 ? 19.290 -1.677 -12.375 1.00 96.81 98 GLY A C 1
ATOM 808 O O . GLY A 1 98 ? 18.229 -1.418 -11.815 1.00 96.81 98 GLY A O 1
ATOM 809 N N . LEU A 1 99 ? 19.577 -2.909 -12.802 1.00 97.62 99 LEU A N 1
ATOM 810 C CA . LEU A 1 99 ? 18.657 -4.042 -12.668 1.00 97.62 99 LEU A CA 1
ATOM 811 C C . LEU A 1 99 ? 18.462 -4.471 -11.210 1.00 97.62 99 LEU A C 1
ATOM 813 O O . LEU A 1 99 ? 17.345 -4.784 -10.811 1.00 97.62 99 LEU A O 1
ATOM 817 N N . VAL A 1 100 ? 19.519 -4.448 -10.394 1.00 96.75 100 VAL A N 1
ATOM 818 C CA . VAL A 1 100 ? 19.410 -4.709 -8.949 1.00 96.75 100 VAL A CA 1
ATOM 819 C C . VAL A 1 100 ? 18.583 -3.626 -8.262 1.00 96.75 100 VAL A C 1
ATOM 821 O O . VAL A 1 100 ? 17.740 -3.957 -7.432 1.00 96.75 100 VAL A O 1
ATOM 824 N N . ALA A 1 101 ? 18.764 -2.356 -8.633 1.00 95.19 101 ALA A N 1
ATOM 825 C CA . ALA A 1 101 ? 17.931 -1.266 -8.130 1.00 95.19 101 ALA A CA 1
ATOM 826 C C . ALA A 1 101 ? 16.456 -1.447 -8.525 1.00 95.19 101 ALA A C 1
ATOM 828 O O . ALA A 1 101 ? 15.580 -1.213 -7.701 1.00 95.19 101 ALA A O 1
ATOM 829 N N . LEU A 1 102 ? 16.181 -1.930 -9.740 1.00 96.06 102 LEU A N 1
ATOM 830 C CA . LEU A 1 102 ? 14.826 -2.220 -10.213 1.00 96.06 102 LEU A CA 1
ATOM 831 C C . LEU A 1 102 ? 14.173 -3.391 -9.460 1.00 96.06 102 LEU A C 1
ATOM 833 O O . LEU A 1 102 ? 13.010 -3.305 -9.084 1.00 96.06 102 LEU A O 1
ATOM 837 N N . ILE A 1 103 ? 14.921 -4.466 -9.184 1.00 95.69 103 ILE A N 1
ATOM 838 C CA . ILE A 1 103 ? 14.447 -5.580 -8.341 1.00 95.69 103 ILE A CA 1
ATOM 839 C C . ILE A 1 103 ? 14.161 -5.093 -6.919 1.00 95.69 103 ILE A C 1
ATOM 841 O O . ILE A 1 103 ? 13.157 -5.472 -6.318 1.00 95.69 103 ILE A O 1
ATOM 845 N N . PHE A 1 104 ? 15.054 -4.266 -6.372 1.00 93.50 104 PHE A N 1
ATOM 846 C CA . PHE A 1 104 ? 14.886 -3.711 -5.038 1.00 93.50 104 PHE A CA 1
ATOM 847 C C . PHE A 1 104 ? 13.649 -2.812 -4.953 1.00 93.50 104 PHE A C 1
ATOM 849 O O . PHE A 1 104 ? 12.865 -2.949 -4.018 1.00 93.50 104 PHE A O 1
ATOM 856 N N . ASP A 1 105 ? 13.433 -1.952 -5.947 1.00 94.69 105 ASP A N 1
ATOM 857 C CA . ASP A 1 105 ? 12.230 -1.130 -6.023 1.00 94.69 105 ASP A CA 1
ATOM 858 C C . ASP A 1 105 ? 10.957 -1.983 -6.131 1.00 94.69 105 ASP A C 1
ATOM 860 O O . ASP A 1 105 ? 9.999 -1.719 -5.412 1.00 94.69 105 ASP A O 1
ATOM 864 N N . ALA A 1 106 ? 10.961 -3.059 -6.926 1.00 94.25 106 ALA A N 1
ATOM 865 C CA . ALA A 1 106 ? 9.826 -3.981 -7.015 1.00 94.25 106 ALA A CA 1
ATOM 866 C C . ALA A 1 106 ? 9.485 -4.618 -5.658 1.00 94.25 106 ALA A C 1
ATOM 868 O O . ALA A 1 106 ? 8.314 -4.711 -5.289 1.00 94.25 106 ALA A O 1
ATOM 869 N N . TYR A 1 107 ? 10.506 -5.010 -4.890 1.00 91.81 107 TYR A N 1
ATOM 870 C CA . TYR A 1 107 ? 10.334 -5.528 -3.533 1.00 91.81 107 TYR A CA 1
ATOM 871 C C . TYR A 1 107 ? 9.735 -4.476 -2.587 1.00 91.81 107 TYR A C 1
ATOM 873 O O . TYR A 1 107 ? 8.778 -4.765 -1.866 1.00 91.81 107 TYR A O 1
ATOM 881 N N . VAL A 1 108 ? 10.263 -3.247 -2.608 1.00 91.62 108 VAL A N 1
ATOM 882 C CA . VAL A 1 108 ? 9.757 -2.141 -1.780 1.00 91.62 108 VAL A CA 1
ATOM 883 C C . VAL A 1 108 ? 8.316 -1.798 -2.153 1.00 91.62 108 VAL A C 1
ATOM 885 O O . VAL A 1 108 ? 7.471 -1.690 -1.269 1.00 91.62 108 VAL A O 1
ATOM 888 N N . TYR A 1 109 ? 8.003 -1.711 -3.444 1.00 92.38 109 TYR A N 1
ATOM 889 C CA . TYR A 1 109 ? 6.657 -1.429 -3.935 1.00 92.38 109 TYR A CA 1
ATOM 890 C C . TYR A 1 109 ? 5.647 -2.512 -3.531 1.00 92.38 109 TYR A C 1
ATOM 892 O O . TYR A 1 109 ? 4.518 -2.212 -3.129 1.00 92.38 109 TYR A O 1
ATOM 900 N N . GLN A 1 110 ? 6.050 -3.784 -3.590 1.00 90.62 110 GLN A N 1
ATOM 901 C CA . GLN A 1 110 ? 5.209 -4.893 -3.149 1.00 90.62 110 GLN A CA 1
ATOM 902 C C . GLN A 1 110 ? 4.886 -4.800 -1.651 1.00 90.62 110 GLN A C 1
ATOM 904 O O . GLN A 1 110 ? 3.745 -5.053 -1.266 1.00 90.62 110 GLN A O 1
ATOM 909 N N . ALA A 1 111 ? 5.859 -4.399 -0.829 1.00 87.50 111 ALA A N 1
ATOM 910 C CA . ALA A 1 111 ? 5.698 -4.285 0.618 1.00 87.50 111 ALA A CA 1
ATOM 911 C C . ALA A 1 111 ? 4.966 -3.002 1.057 1.00 87.50 111 ALA A C 1
ATOM 913 O O . ALA A 1 111 ? 4.091 -3.067 1.916 1.00 87.50 111 ALA A O 1
ATOM 914 N N . LEU A 1 112 ? 5.305 -1.843 0.481 1.00 88.69 112 LEU A N 1
ATOM 915 C CA . LEU A 1 112 ? 4.852 -0.529 0.959 1.00 88.69 112 LEU A CA 1
ATOM 916 C C . LEU A 1 112 ? 3.750 0.104 0.103 1.00 88.69 112 LEU A C 1
ATOM 918 O O . LEU A 1 112 ? 2.956 0.884 0.622 1.00 88.69 112 LEU A O 1
ATOM 922 N N . GLY A 1 113 ? 3.662 -0.238 -1.185 1.00 88.38 113 GLY A N 1
ATOM 923 C CA . GLY A 1 113 ? 2.708 0.369 -2.124 1.00 88.38 113 GLY A CA 1
ATOM 924 C C . GLY A 1 113 ? 3.168 1.684 -2.756 1.00 88.38 113 GLY A C 1
ATOM 925 O O . GLY A 1 113 ? 2.364 2.355 -3.399 1.00 88.38 113 GLY A O 1
ATOM 926 N N . TYR A 1 114 ? 4.438 2.049 -2.581 1.00 89.44 114 TYR A N 1
ATOM 927 C CA . TYR A 1 114 ? 5.082 3.197 -3.217 1.00 89.44 114 TYR A CA 1
ATOM 928 C C . TYR A 1 114 ? 6.537 2.872 -3.572 1.00 89.44 114 TYR A C 1
ATOM 930 O O . TYR A 1 114 ? 7.131 1.937 -3.032 1.00 89.44 114 TYR A O 1
ATOM 938 N N . HIS A 1 115 ? 7.101 3.638 -4.504 1.00 92.06 115 HIS A N 1
ATOM 939 C CA . HIS A 1 115 ? 8.453 3.426 -5.025 1.00 92.06 115 HIS A CA 1
ATOM 940 C C . HIS A 1 115 ? 9.538 4.044 -4.131 1.00 92.06 115 HIS A C 1
ATOM 942 O O . HIS A 1 115 ? 9.288 4.925 -3.297 1.00 92.06 115 HIS A O 1
ATOM 948 N N . VAL A 1 116 ? 10.779 3.602 -4.334 1.00 89.62 116 VAL A N 1
ATOM 949 C CA . VAL A 1 116 ? 11.949 4.134 -3.628 1.00 89.62 116 VAL A CA 1
ATOM 950 C C . VAL A 1 116 ? 12.212 5.576 -4.067 1.00 89.62 116 VAL A C 1
ATOM 952 O O . VAL A 1 116 ? 12.374 5.878 -5.248 1.00 89.62 116 VAL A O 1
ATOM 955 N N . GLY A 1 117 ? 12.307 6.483 -3.098 1.00 86.06 117 GLY A N 1
ATOM 956 C CA . GLY A 1 117 ? 12.535 7.905 -3.318 1.00 86.06 117 GLY A CA 1
ATOM 957 C C . GLY A 1 117 ? 13.060 8.597 -2.063 1.00 86.06 117 GLY A C 1
ATOM 958 O O . GLY A 1 117 ? 13.218 7.987 -1.008 1.00 86.06 117 GLY A O 1
ATOM 959 N N . SER A 1 118 ? 13.344 9.896 -2.159 1.00 74.56 118 SER A N 1
ATOM 960 C CA . SER A 1 118 ? 13.843 10.672 -1.014 1.00 74.56 118 SER A CA 1
ATOM 961 C C . SER A 1 118 ? 12.816 10.757 0.118 1.00 74.56 118 SER A C 1
ATOM 963 O O . SER A 1 118 ? 13.175 10.583 1.280 1.00 74.56 118 SER A O 1
ATOM 965 N N . ALA A 1 119 ? 11.543 10.956 -0.233 1.00 76.44 119 ALA A N 1
ATOM 966 C CA . ALA A 1 119 ? 10.428 11.022 0.711 1.00 76.44 119 ALA A CA 1
ATOM 967 C C . ALA A 1 119 ? 10.103 9.668 1.380 1.00 76.44 119 ALA A C 1
ATOM 969 O O . ALA A 1 119 ? 9.544 9.655 2.470 1.00 76.44 119 ALA A O 1
ATOM 970 N N . SER A 1 120 ? 10.484 8.545 0.758 1.00 81.56 120 SER A N 1
ATOM 971 C CA . SER A 1 120 ? 10.255 7.174 1.244 1.00 81.56 120 SER A CA 1
ATOM 972 C C . SER A 1 120 ? 11.522 6.493 1.796 1.00 81.56 120 SER A C 1
ATOM 974 O O . SER A 1 120 ? 11.564 5.273 1.991 1.00 81.56 120 SER A O 1
ATOM 976 N N . SER A 1 121 ? 12.598 7.261 2.001 1.00 82.94 121 SER A N 1
ATOM 977 C CA . SER A 1 121 ? 13.921 6.715 2.321 1.00 82.94 121 SER A CA 1
ATOM 978 C C . SER A 1 121 ? 13.990 6.087 3.712 1.00 82.94 121 SER A C 1
ATOM 980 O O . SER A 1 121 ? 14.581 5.018 3.860 1.00 82.94 121 SER A O 1
ATOM 982 N N . GLU A 1 122 ? 13.348 6.691 4.713 1.00 81.94 122 GLU A N 1
ATOM 983 C CA . GLU A 1 122 ? 13.313 6.166 6.083 1.00 81.94 122 GLU A CA 1
ATOM 984 C C . GLU A 1 122 ? 12.611 4.807 6.142 1.00 81.94 122 GLU A C 1
ATOM 986 O O . GLU A 1 122 ? 13.152 3.850 6.687 1.00 81.94 122 GLU A O 1
ATOM 991 N N . GLN A 1 123 ? 11.467 4.679 5.474 1.00 82.56 123 GLN A N 1
ATOM 992 C CA . GLN A 1 123 ? 10.670 3.452 5.432 1.00 82.56 123 GLN A CA 1
ATOM 993 C C . GLN A 1 123 ? 11.383 2.354 4.654 1.00 82.56 123 GLN A C 1
ATOM 995 O O . GLN A 1 123 ? 11.402 1.194 5.062 1.00 82.56 123 GLN A O 1
ATOM 1000 N N . THR A 1 124 ? 12.030 2.728 3.550 1.00 83.81 124 THR A N 1
ATOM 1001 C CA . THR A 1 124 ? 12.878 1.814 2.782 1.00 83.81 124 THR A CA 1
ATOM 1002 C C . THR A 1 124 ? 14.022 1.271 3.650 1.00 83.81 124 THR A C 1
ATOM 1004 O O . THR A 1 124 ? 14.322 0.075 3.612 1.00 83.81 124 THR A O 1
ATOM 1007 N N . ILE A 1 125 ? 14.647 2.127 4.467 1.00 84.69 125 ILE A N 1
ATOM 1008 C CA . ILE A 1 125 ? 15.705 1.737 5.408 1.00 84.69 125 ILE A CA 1
ATOM 1009 C C . ILE A 1 125 ? 15.153 0.855 6.530 1.00 84.69 125 ILE A C 1
ATOM 1011 O O . ILE A 1 125 ? 15.809 -0.122 6.892 1.00 84.69 125 ILE A O 1
ATOM 1015 N N . ASP A 1 126 ? 13.972 1.152 7.067 1.00 83.12 126 ASP A N 1
ATOM 1016 C CA . ASP A 1 126 ? 13.357 0.356 8.129 1.00 83.12 126 ASP A CA 1
ATOM 1017 C C . ASP A 1 126 ? 12.952 -1.039 7.643 1.00 83.12 126 ASP A C 1
ATOM 1019 O O . ASP A 1 126 ? 13.257 -2.024 8.320 1.00 83.12 126 ASP A O 1
ATOM 1023 N N . LEU A 1 127 ? 12.392 -1.161 6.434 1.00 82.75 127 LEU A N 1
ATOM 1024 C CA . LEU A 1 127 ? 12.155 -2.462 5.801 1.00 82.75 127 LEU A CA 1
ATOM 1025 C C . LEU A 1 127 ? 13.448 -3.263 5.632 1.00 82.75 127 LEU A C 1
ATOM 1027 O O . LEU A 1 127 ? 13.508 -4.453 5.959 1.00 82.75 127 LEU A O 1
ATOM 1031 N N . LEU A 1 128 ? 14.503 -2.616 5.131 1.00 83.12 128 LEU A N 1
ATOM 1032 C CA . LEU A 1 128 ? 15.817 -3.240 5.003 1.00 83.12 128 LEU A CA 1
ATOM 1033 C C . LEU A 1 128 ? 16.355 -3.674 6.367 1.00 83.12 128 LEU A C 1
ATOM 1035 O O . LEU A 1 128 ? 16.841 -4.794 6.507 1.00 83.12 128 LEU A O 1
ATOM 1039 N N . ARG A 1 129 ? 16.238 -2.824 7.390 1.00 84.00 129 ARG A N 1
ATOM 1040 C CA . ARG A 1 129 ? 16.671 -3.126 8.755 1.00 84.00 129 ARG A CA 1
ATOM 1041 C C . ARG A 1 129 ? 15.908 -4.315 9.321 1.00 84.00 129 ARG A C 1
ATOM 1043 O O . ARG A 1 129 ? 16.544 -5.196 9.891 1.00 84.00 129 ARG A O 1
ATOM 1050 N N . GLN A 1 130 ? 14.590 -4.379 9.141 1.00 80.31 130 GLN A N 1
ATOM 1051 C CA . GLN A 1 130 ? 13.778 -5.516 9.569 1.00 80.31 130 GLN A CA 1
ATOM 1052 C C . GLN A 1 130 ? 14.284 -6.810 8.925 1.00 80.31 130 GLN A C 1
ATOM 1054 O O . GLN A 1 130 ? 14.522 -7.793 9.629 1.00 80.31 130 GLN A O 1
ATOM 1059 N N . GLN A 1 131 ? 14.543 -6.803 7.617 1.00 80.38 131 GLN A N 1
ATOM 1060 C CA . GLN A 1 131 ? 15.051 -7.975 6.902 1.00 80.38 131 GLN A CA 1
ATOM 1061 C C . GLN A 1 131 ? 16.467 -8.379 7.351 1.00 80.38 131 GLN A C 1
ATOM 1063 O O . GLN A 1 131 ? 16.771 -9.561 7.523 1.00 80.38 131 GLN A O 1
ATOM 1068 N N . VAL A 1 132 ? 17.332 -7.393 7.588 1.00 83.00 132 VAL A N 1
ATOM 1069 C CA . VAL A 1 132 ? 18.707 -7.573 8.074 1.00 83.00 132 VAL A CA 1
ATOM 1070 C C . VAL A 1 132 ? 18.716 -8.135 9.498 1.00 83.00 132 VAL A C 1
ATOM 1072 O O . VAL A 1 132 ? 19.442 -9.085 9.767 1.00 83.00 132 VAL A O 1
ATOM 1075 N N . VAL A 1 133 ? 17.903 -7.599 10.410 1.00 79.81 133 VAL A N 1
ATOM 1076 C CA . VAL A 1 133 ? 17.854 -8.037 11.816 1.00 79.81 133 VAL A CA 1
ATOM 1077 C C . VAL A 1 133 ? 17.224 -9.422 11.944 1.00 79.81 133 VAL A C 1
ATOM 1079 O O . VAL A 1 133 ? 17.724 -10.256 12.696 1.00 79.81 133 VAL A O 1
ATOM 1082 N N . THR A 1 134 ? 16.152 -9.695 11.199 1.00 76.25 134 THR A N 1
ATOM 1083 C CA . THR A 1 134 ? 15.441 -10.979 11.282 1.00 76.25 134 THR A CA 1
ATOM 1084 C C . THR A 1 134 ? 16.170 -12.108 10.557 1.00 76.25 134 THR A C 1
ATOM 1086 O O . THR A 1 134 ? 16.082 -13.259 10.984 1.00 76.25 134 THR A O 1
ATOM 1089 N N . ASN A 1 135 ? 16.886 -11.817 9.462 1.00 82.75 135 ASN A N 1
ATOM 1090 C CA . ASN A 1 135 ? 17.474 -12.859 8.621 1.00 82.75 135 ASN A CA 1
ATOM 1091 C C . ASN A 1 135 ? 18.738 -12.418 7.849 1.00 82.75 135 ASN A C 1
ATOM 1093 O O . ASN A 1 135 ? 18.876 -12.688 6.653 1.00 82.75 135 ASN A O 1
ATOM 1097 N N . LEU A 1 136 ? 19.701 -11.791 8.544 1.00 85.88 136 LEU A N 1
ATOM 1098 C CA . LEU A 1 136 ? 20.950 -11.245 7.976 1.00 85.88 136 LEU A CA 1
ATOM 1099 C C . LEU A 1 136 ? 21.631 -12.168 6.961 1.00 85.88 136 LEU A C 1
ATOM 1101 O O . LEU A 1 136 ? 21.985 -11.749 5.859 1.00 85.88 136 LEU A O 1
ATOM 1105 N N . ARG A 1 137 ? 21.826 -13.438 7.342 1.00 88.25 137 ARG A N 1
ATOM 1106 C CA . ARG A 1 137 ? 22.533 -14.424 6.517 1.00 88.25 137 ARG A CA 1
ATOM 1107 C C . ARG A 1 137 ? 21.827 -14.632 5.182 1.00 88.25 137 ARG A C 1
ATOM 1109 O O . ARG A 1 137 ? 22.482 -14.611 4.144 1.00 88.25 137 ARG A O 1
ATOM 1116 N N . ASN A 1 138 ? 20.510 -14.825 5.215 1.00 87.31 138 ASN A N 1
ATOM 1117 C CA . ASN A 1 138 ? 19.722 -15.057 4.011 1.00 87.31 138 ASN A CA 1
ATOM 1118 C C . ASN A 1 138 ? 19.671 -13.789 3.152 1.00 87.31 138 ASN A C 1
ATOM 1120 O O . ASN A 1 138 ? 19.857 -13.881 1.943 1.00 87.31 138 ASN A O 1
ATOM 1124 N N . PHE A 1 139 ? 19.513 -12.614 3.768 1.00 86.94 139 PHE A N 1
ATOM 1125 C CA . PHE A 1 139 ? 19.522 -11.333 3.063 1.00 86.94 139 PHE A CA 1
ATOM 1126 C C . PHE A 1 139 ? 20.832 -11.092 2.293 1.00 86.94 139 PHE A C 1
ATOM 1128 O O . PHE A 1 139 ? 20.798 -10.832 1.088 1.00 86.94 139 PHE A O 1
ATOM 1135 N N . ILE A 1 140 ? 21.989 -11.234 2.956 1.00 88.62 140 ILE A N 1
ATOM 1136 C CA . ILE A 1 140 ? 23.304 -11.040 2.322 1.00 88.62 140 ILE A CA 1
ATOM 1137 C C . ILE A 1 140 ? 23.534 -12.084 1.229 1.00 88.62 140 ILE A C 1
ATOM 1139 O O . ILE A 1 140 ? 23.987 -11.731 0.139 1.00 88.62 140 ILE A O 1
ATOM 1143 N N . LEU A 1 141 ? 23.222 -13.356 1.500 1.00 91.44 141 LEU A N 1
ATOM 1144 C CA . LEU A 1 141 ? 23.427 -14.445 0.547 1.00 91.44 141 LEU A CA 1
ATOM 1145 C C . LEU A 1 141 ? 22.595 -14.226 -0.716 1.00 91.44 141 LEU A C 1
ATOM 1147 O O . LEU A 1 141 ? 23.157 -14.222 -1.807 1.00 91.44 141 LEU A O 1
ATOM 1151 N N . ILE A 1 142 ? 21.285 -14.001 -0.577 1.00 90.50 142 ILE A N 1
ATOM 1152 C CA . ILE A 1 142 ? 20.378 -13.807 -1.715 1.00 90.50 142 ILE A CA 1
ATOM 1153 C C . ILE A 1 142 ? 20.814 -12.587 -2.528 1.00 90.50 142 ILE A C 1
ATOM 1155 O O . ILE A 1 142 ? 21.016 -12.706 -3.734 1.00 90.50 142 ILE A O 1
ATOM 1159 N N . THR A 1 143 ? 21.045 -11.444 -1.877 1.00 90.12 143 THR A N 1
ATOM 1160 C CA . THR A 1 143 ? 21.440 -10.205 -2.568 1.00 90.12 143 THR A CA 1
ATOM 1161 C C . THR A 1 143 ? 22.772 -10.367 -3.305 1.00 90.12 143 THR A C 1
ATOM 1163 O O . THR A 1 143 ? 22.887 -9.981 -4.468 1.00 90.12 143 THR A O 1
ATOM 1166 N N . SER A 1 144 ? 23.769 -10.997 -2.674 1.00 93.00 144 SER A N 1
ATOM 1167 C CA . SER A 1 144 ? 25.087 -11.219 -3.290 1.00 93.00 144 SER A CA 1
ATOM 1168 C C . SER A 1 144 ? 25.016 -12.193 -4.466 1.00 93.00 144 SER A C 1
ATOM 1170 O O . SER A 1 144 ? 25.656 -11.967 -5.492 1.00 93.00 144 SER A O 1
ATOM 1172 N N . VAL A 1 145 ? 24.225 -13.264 -4.340 1.00 96.25 145 VAL A N 1
ATOM 1173 C CA . VAL A 1 145 ? 24.022 -14.251 -5.409 1.00 96.25 145 VAL A CA 1
ATOM 1174 C C . VAL A 1 145 ? 23.283 -13.628 -6.591 1.00 96.25 145 VAL A C 1
ATOM 1176 O O . VAL A 1 145 ? 23.720 -13.808 -7.726 1.00 96.25 145 VAL A O 1
ATOM 1179 N N . VAL A 1 146 ? 22.218 -12.858 -6.346 1.00 95.56 146 VAL A N 1
ATOM 1180 C CA . VAL A 1 146 ? 21.475 -12.146 -7.398 1.00 95.56 146 VAL A CA 1
ATOM 1181 C C . VAL A 1 146 ? 22.387 -11.154 -8.120 1.00 95.56 146 VAL A C 1
ATOM 1183 O O . VAL A 1 146 ? 22.441 -11.169 -9.349 1.00 95.56 146 VAL A O 1
ATOM 1186 N N . PHE A 1 147 ? 23.166 -10.353 -7.384 1.00 96.88 147 PHE A N 1
ATOM 1187 C CA . PHE A 1 147 ? 24.124 -9.420 -7.981 1.00 96.88 147 PHE A CA 1
ATOM 1188 C C . PHE A 1 147 ? 25.169 -10.146 -8.842 1.00 96.88 147 PHE A C 1
ATOM 1190 O O . PHE A 1 147 ? 25.403 -9.761 -9.986 1.00 96.88 147 PHE A O 1
ATOM 1197 N N . ALA A 1 148 ? 25.783 -11.214 -8.322 1.00 97.88 148 ALA A N 1
ATOM 1198 C CA . ALA A 1 148 ? 26.798 -11.977 -9.048 1.00 97.88 148 ALA A CA 1
ATOM 1199 C C . ALA A 1 148 ? 26.232 -12.655 -10.308 1.00 97.88 148 ALA A C 1
ATOM 1201 O O . ALA A 1 148 ? 26.888 -12.658 -11.352 1.00 97.88 148 ALA A O 1
ATOM 1202 N N . LEU A 1 149 ? 25.012 -13.196 -10.226 1.00 97.94 149 LEU A N 1
ATOM 1203 C CA . LEU A 1 149 ? 24.317 -13.811 -11.354 1.00 97.94 149 LEU A CA 1
ATOM 1204 C C . LEU A 1 149 ? 24.010 -12.782 -12.446 1.00 97.94 149 LEU A C 1
ATOM 1206 O O . LEU A 1 149 ? 24.340 -13.018 -13.609 1.00 97.94 149 LEU A O 1
ATOM 1210 N N . LEU A 1 150 ? 23.428 -11.637 -12.079 1.00 97.88 150 LEU A N 1
ATOM 1211 C CA . LEU A 1 150 ? 23.140 -10.558 -13.024 1.00 97.88 150 LEU A CA 1
ATOM 1212 C C . LEU A 1 150 ? 24.425 -10.025 -13.658 1.00 97.88 150 LEU A C 1
ATOM 1214 O O . LEU A 1 150 ? 24.486 -9.908 -14.877 1.00 97.88 150 LEU A O 1
ATOM 1218 N N . LEU A 1 151 ? 25.491 -9.824 -12.879 1.00 98.38 151 LEU A N 1
ATOM 1219 C CA . LEU A 1 151 ? 26.780 -9.398 -13.423 1.00 98.38 151 LEU A CA 1
ATOM 1220 C C . LEU A 1 151 ? 27.344 -10.404 -14.432 1.00 98.38 151 LEU A C 1
ATOM 1222 O O . LEU A 1 151 ? 27.858 -10.012 -15.481 1.00 98.38 151 LEU A O 1
ATOM 1226 N N . ALA A 1 152 ? 27.244 -11.704 -14.144 1.00 98.31 152 ALA A N 1
ATOM 1227 C CA . ALA A 1 152 ? 27.666 -12.742 -15.076 1.00 98.31 152 ALA A CA 1
ATOM 1228 C C . ALA A 1 152 ? 26.845 -12.699 -16.376 1.00 98.31 152 ALA A C 1
ATOM 1230 O O . ALA A 1 152 ? 27.428 -12.751 -17.463 1.00 98.31 152 ALA A O 1
ATOM 1231 N N . ILE A 1 153 ? 25.519 -12.547 -16.275 1.00 98.31 153 ILE A N 1
ATOM 1232 C CA . ILE A 1 153 ? 24.618 -12.391 -17.425 1.00 98.31 153 ILE A CA 1
ATOM 1233 C C . ILE A 1 153 ? 25.004 -11.151 -18.241 1.00 98.31 153 ILE A C 1
ATOM 1235 O O . ILE A 1 153 ? 25.229 -11.270 -19.446 1.00 98.31 153 ILE A O 1
ATOM 1239 N N . GLU A 1 154 ? 25.182 -9.993 -17.604 1.00 98.31 154 GLU A N 1
ATOM 1240 C CA . GLU A 1 154 ? 25.541 -8.742 -18.278 1.00 98.31 154 GLU A CA 1
ATOM 1241 C C . GLU A 1 154 ? 26.904 -8.824 -18.974 1.00 98.31 154 GLU A C 1
ATOM 1243 O O . GLU A 1 154 ? 27.063 -8.371 -20.110 1.00 98.31 154 GLU A O 1
ATOM 1248 N N . LEU A 1 155 ? 27.903 -9.461 -18.355 1.00 97.81 155 LEU A N 1
ATOM 1249 C CA . LEU A 1 155 ? 29.210 -9.683 -18.980 1.00 97.81 155 LEU A CA 1
ATOM 1250 C C . LEU A 1 155 ? 29.112 -10.616 -20.197 1.00 97.81 155 LEU A C 1
ATOM 1252 O O . LEU A 1 155 ? 29.761 -10.367 -21.224 1.00 97.81 155 LEU A O 1
ATOM 1256 N N . VAL A 1 156 ? 28.293 -11.669 -20.109 1.00 97.88 156 VAL A N 1
ATOM 1257 C CA . VAL A 1 156 ? 28.024 -12.587 -21.223 1.00 97.88 156 VAL A CA 1
ATOM 1258 C C . VAL A 1 156 ? 27.306 -11.856 -22.356 1.00 97.88 156 VAL A C 1
ATOM 1260 O O . VAL A 1 156 ? 27.779 -11.926 -23.492 1.00 97.88 156 VAL A O 1
ATOM 1263 N N . LEU A 1 157 ? 26.240 -11.105 -22.067 1.00 97.19 157 LEU A N 1
ATOM 1264 C CA . LEU A 1 157 ? 25.479 -10.323 -23.045 1.00 97.19 157 LEU A CA 1
ATOM 1265 C C . LEU A 1 157 ? 26.340 -9.239 -23.695 1.00 97.19 157 LEU A C 1
ATOM 1267 O O . LEU A 1 157 ? 26.391 -9.143 -24.923 1.00 97.19 157 LEU A O 1
ATOM 1271 N N . SER A 1 158 ? 27.102 -8.486 -22.902 1.00 96.62 158 SER A N 1
ATOM 1272 C CA . SER A 1 158 ? 28.070 -7.491 -23.375 1.00 96.62 158 SER A CA 1
ATOM 1273 C C . SER A 1 158 ? 29.063 -8.112 -24.361 1.00 96.62 158 SER A C 1
ATOM 1275 O O . SER A 1 158 ? 29.315 -7.575 -25.447 1.00 96.62 158 SER A O 1
ATOM 1277 N N . ASN A 1 159 ? 29.603 -9.292 -24.042 1.00 96.12 159 ASN A N 1
ATOM 1278 C CA . ASN A 1 159 ? 30.537 -9.998 -24.915 1.00 96.12 159 ASN A CA 1
ATOM 1279 C C . ASN A 1 159 ? 29.881 -10.611 -26.154 1.00 96.12 159 ASN A C 1
ATOM 1281 O O . ASN A 1 159 ?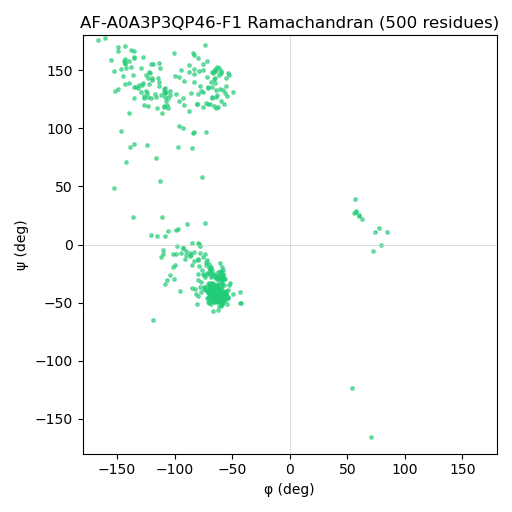 30.467 -10.568 -27.240 1.00 96.12 159 ASN A O 1
ATOM 1285 N N . PHE A 1 160 ? 28.681 -11.162 -26.003 1.00 96.12 160 PHE A N 1
ATOM 1286 C CA . PHE A 1 160 ? 27.880 -11.700 -27.092 1.00 96.12 160 PHE A CA 1
ATOM 1287 C C . PHE A 1 160 ? 27.571 -10.611 -28.120 1.00 96.12 160 PHE A C 1
ATOM 1289 O O . PHE A 1 160 ? 27.936 -10.762 -29.289 1.00 96.12 160 PHE A O 1
ATOM 1296 N N . CYS A 1 161 ? 27.020 -9.479 -27.669 1.00 95.25 161 CYS A N 1
ATOM 1297 C CA . CYS A 1 161 ? 26.715 -8.327 -28.510 1.00 95.25 161 CYS A CA 1
ATOM 1298 C C . CYS A 1 161 ? 27.962 -7.877 -29.266 1.00 95.25 161 CYS A C 1
ATOM 1300 O O . CYS A 1 161 ? 27.922 -7.720 -30.481 1.00 95.25 161 CYS A O 1
ATOM 1302 N N . TRP A 1 162 ? 29.106 -7.764 -28.582 1.00 95.00 162 TRP A N 1
ATOM 1303 C CA . TRP A 1 162 ? 30.346 -7.294 -29.200 1.00 95.00 162 TRP A CA 1
ATOM 1304 C C . TRP A 1 162 ? 30.854 -8.215 -30.313 1.00 95.00 162 TRP A C 1
ATOM 1306 O O . TRP A 1 162 ? 31.277 -7.754 -31.377 1.00 95.00 162 TRP A O 1
ATOM 1316 N N . LYS A 1 163 ? 30.820 -9.531 -30.076 1.00 93.94 163 LYS A N 1
ATOM 1317 C CA . LYS A 1 163 ? 31.260 -10.534 -31.057 1.00 93.94 163 LYS A CA 1
ATOM 1318 C C . LYS A 1 163 ? 30.290 -10.666 -32.231 1.00 93.94 163 LYS A C 1
ATOM 1320 O O . LYS A 1 163 ? 30.700 -11.133 -33.293 1.00 93.94 163 LYS A O 1
ATOM 1325 N N . LYS A 1 164 ? 29.016 -10.315 -32.042 1.00 93.44 164 LYS A N 1
ATOM 1326 C CA . LYS A 1 164 ? 27.938 -10.573 -33.003 1.00 93.44 164 LYS A CA 1
ATOM 1327 C C . LYS A 1 164 ? 27.310 -9.315 -33.602 1.00 93.44 164 LYS A C 1
ATOM 1329 O O . LYS A 1 164 ? 26.384 -9.486 -34.386 1.00 93.44 164 LYS A O 1
ATOM 1334 N N . VAL A 1 165 ? 27.842 -8.109 -33.353 1.00 91.25 165 VAL A N 1
ATOM 1335 C CA . VAL A 1 165 ? 27.316 -6.840 -33.914 1.00 91.25 165 VAL A CA 1
ATOM 1336 C C . VAL A 1 165 ? 26.931 -6.954 -35.398 1.00 91.25 165 VAL A C 1
ATOM 1338 O O . VAL A 1 165 ? 25.783 -6.642 -35.702 1.00 91.25 165 VAL A O 1
ATOM 1341 N N . PRO A 1 166 ? 27.780 -7.475 -36.315 1.00 89.81 166 PRO A N 1
ATOM 1342 C CA . PRO A 1 166 ? 27.414 -7.528 -37.734 1.00 89.81 166 PRO A CA 1
ATOM 1343 C C . PRO A 1 166 ? 26.225 -8.457 -38.016 1.00 89.81 166 PRO A C 1
ATOM 1345 O O . PRO A 1 166 ? 25.383 -8.156 -38.853 1.00 89.81 166 PRO A O 1
ATOM 1348 N N . ARG A 1 167 ? 26.130 -9.585 -37.296 1.00 92.12 167 ARG A N 1
ATOM 1349 C CA . ARG A 1 167 ? 25.016 -10.535 -37.444 1.00 92.12 167 ARG A CA 1
ATOM 1350 C C . ARG A 1 167 ? 23.726 -9.984 -36.851 1.00 92.12 167 ARG A C 1
ATOM 1352 O O . ARG A 1 167 ? 22.669 -10.191 -37.426 1.00 92.12 167 ARG A O 1
ATOM 1359 N N . LEU A 1 168 ? 23.818 -9.292 -35.718 1.00 92.06 168 LEU A N 1
ATOM 1360 C CA . LEU A 1 168 ? 22.671 -8.651 -35.084 1.00 92.06 168 LEU A CA 1
ATOM 1361 C C . LEU A 1 168 ? 22.133 -7.527 -35.976 1.00 92.06 168 LEU A C 1
ATOM 1363 O O . LEU A 1 168 ? 20.941 -7.500 -36.256 1.00 92.06 168 LEU A O 1
ATOM 1367 N N . GLN A 1 169 ? 23.003 -6.681 -36.533 1.00 89.25 169 GLN A N 1
ATOM 1368 C CA . GLN A 1 169 ? 22.609 -5.663 -37.516 1.00 89.25 169 GLN A CA 1
ATOM 1369 C C . GLN A 1 169 ? 21.936 -6.272 -38.757 1.00 89.25 169 GLN A C 1
ATOM 1371 O O . GLN A 1 169 ? 20.925 -5.749 -39.215 1.00 89.25 169 GLN A O 1
ATOM 1376 N N . ALA A 1 170 ? 22.441 -7.403 -39.255 1.00 91.75 170 ALA A N 1
ATOM 1377 C CA . ALA A 1 170 ? 21.854 -8.113 -40.393 1.00 91.75 170 ALA A CA 1
ATOM 1378 C C . ALA A 1 170 ? 20.572 -8.902 -40.058 1.00 91.75 170 ALA A C 1
ATOM 1380 O O . ALA A 1 170 ? 19.899 -9.368 -40.971 1.00 91.75 170 ALA A O 1
ATOM 1381 N N . SER A 1 171 ? 20.220 -9.067 -38.776 1.00 92.00 171 SER A N 1
ATOM 1382 C CA . SER A 1 171 ? 19.057 -9.871 -38.361 1.00 92.00 171 SER A CA 1
ATOM 1383 C C . SER A 1 171 ? 17.711 -9.262 -38.756 1.00 92.00 171 SER A C 1
ATOM 1385 O O . SER A 1 171 ? 16.702 -9.957 -38.740 1.00 92.00 171 SER A O 1
ATOM 1387 N N . GLY A 1 172 ? 17.672 -7.958 -39.048 1.00 90.75 172 GLY A N 1
ATOM 1388 C CA . GLY A 1 172 ? 16.438 -7.231 -39.341 1.00 90.75 172 GLY A CA 1
ATOM 1389 C C . GLY A 1 172 ? 15.528 -6.990 -38.130 1.00 90.75 172 GLY A C 1
ATOM 1390 O O . GLY A 1 172 ? 14.559 -6.257 -38.267 1.00 90.75 172 GLY A O 1
ATOM 1391 N N . VAL A 1 173 ? 15.841 -7.527 -36.942 1.00 92.88 173 VAL A N 1
ATOM 1392 C CA . VAL A 1 173 ? 14.983 -7.439 -35.739 1.00 92.88 173 VAL A CA 1
ATOM 1393 C C . VAL A 1 173 ? 14.997 -6.050 -35.092 1.00 92.88 173 VAL A C 1
ATOM 1395 O O . VAL A 1 173 ? 14.022 -5.652 -34.460 1.00 92.88 173 VAL A O 1
ATOM 1398 N N . GLY A 1 174 ? 16.077 -5.282 -35.270 1.00 90.69 174 GLY A N 1
ATOM 1399 C CA . GLY A 1 174 ? 16.257 -3.999 -34.582 1.00 90.69 174 GLY A CA 1
ATOM 1400 C C . GLY A 1 174 ? 15.184 -2.955 -34.916 1.00 90.69 174 GLY A C 1
ATOM 1401 O O . GLY A 1 174 ? 14.690 -2.287 -34.015 1.00 90.69 174 GLY A O 1
ATOM 1402 N N . GLN A 1 175 ? 14.791 -2.840 -36.191 1.00 92.88 175 GLN A N 1
ATOM 1403 C CA . GLN A 1 175 ? 13.780 -1.864 -36.623 1.00 92.88 175 GLN A CA 1
ATOM 1404 C C . GLN A 1 175 ? 12.360 -2.231 -36.149 1.00 92.88 175 GLN A C 1
ATOM 1406 O O . GLN A 1 175 ? 11.721 -1.388 -35.522 1.00 92.88 175 GLN A O 1
ATOM 1411 N N . PRO A 1 176 ? 11.865 -3.474 -36.338 1.00 96.25 176 PRO A N 1
ATOM 1412 C CA . PRO A 1 176 ? 10.597 -3.905 -35.753 1.00 96.25 176 PRO A CA 1
ATOM 1413 C C . PRO A 1 176 ? 10.536 -3.728 -34.235 1.00 96.25 176 PRO A C 1
ATOM 1415 O O . PRO A 1 176 ? 9.528 -3.249 -33.728 1.00 96.25 176 PRO A O 1
ATOM 1418 N N . ALA A 1 177 ? 11.609 -4.065 -33.510 1.00 95.81 177 ALA A N 1
ATOM 1419 C CA . ALA A 1 177 ? 11.660 -3.883 -32.061 1.00 95.81 177 ALA A CA 1
ATOM 1420 C C . ALA A 1 177 ? 11.557 -2.405 -31.659 1.00 95.81 177 ALA A C 1
ATOM 1422 O O . ALA A 1 177 ? 10.817 -2.073 -30.737 1.00 95.81 177 ALA A O 1
ATOM 1423 N N . LEU A 1 178 ? 12.258 -1.514 -32.370 1.00 95.31 178 LEU A N 1
ATOM 1424 C CA . LEU A 1 178 ? 12.159 -0.073 -32.151 1.00 95.31 178 LEU A CA 1
ATOM 1425 C C . LEU A 1 178 ? 10.722 0.421 -32.349 1.00 95.31 178 LEU A C 1
ATOM 1427 O O . LEU A 1 178 ? 10.200 1.114 -31.480 1.00 95.31 178 LEU A O 1
ATOM 1431 N N . TYR A 1 179 ? 10.078 0.049 -33.459 1.00 97.25 179 TYR A N 1
ATOM 1432 C CA . TYR A 1 179 ? 8.695 0.446 -33.730 1.00 97.25 179 TYR A CA 1
ATOM 1433 C C . TYR A 1 179 ? 7.710 -0.132 -32.718 1.00 97.25 179 TYR A C 1
ATOM 1435 O O . TYR A 1 179 ? 6.779 0.566 -32.331 1.00 97.25 179 TYR A O 1
ATOM 1443 N N . LEU A 1 180 ? 7.929 -1.366 -32.258 1.00 98.00 180 LEU A N 1
ATOM 1444 C CA . LEU A 1 180 ? 7.116 -1.975 -31.212 1.00 98.00 180 LEU A CA 1
ATOM 1445 C C . LEU A 1 180 ? 7.231 -1.186 -29.906 1.00 98.00 180 LEU A C 1
ATOM 1447 O O . LEU A 1 180 ? 6.221 -0.718 -29.397 1.00 98.00 180 LEU A O 1
ATOM 1451 N N . PHE A 1 181 ? 8.442 -0.998 -29.378 1.00 98.00 181 PHE A N 1
ATOM 1452 C CA . PHE A 1 181 ? 8.633 -0.326 -28.091 1.00 98.00 181 PHE A CA 1
ATOM 1453 C C . PHE A 1 181 ? 8.210 1.144 -28.129 1.00 98.00 181 PHE A C 1
ATOM 1455 O O . PHE A 1 181 ? 7.484 1.596 -27.245 1.00 98.00 181 PHE A O 1
ATOM 1462 N N . LEU A 1 182 ? 8.608 1.883 -29.169 1.00 97.50 182 LEU A N 1
ATOM 1463 C CA . LEU A 1 182 ? 8.208 3.280 -29.337 1.00 97.50 182 LEU A CA 1
ATOM 1464 C C . LEU A 1 182 ? 6.700 3.403 -29.579 1.00 97.50 182 LEU A C 1
ATOM 1466 O O . LEU A 1 182 ? 6.058 4.283 -29.013 1.00 97.50 182 LEU A O 1
ATOM 1470 N N . GLY A 1 183 ? 6.128 2.513 -30.392 1.00 98.38 183 GLY A N 1
ATOM 1471 C CA . GLY A 1 183 ? 4.693 2.458 -30.646 1.00 98.38 183 GLY A CA 1
ATOM 1472 C C . GLY A 1 183 ? 3.904 2.186 -29.369 1.00 98.38 183 GLY A C 1
ATOM 1473 O O . GLY A 1 183 ? 2.962 2.915 -29.083 1.00 98.38 183 GLY A O 1
ATOM 1474 N N . CYS A 1 184 ? 4.326 1.207 -28.563 1.00 98.50 184 CYS A N 1
ATOM 1475 C CA . CYS A 1 184 ? 3.748 0.918 -27.252 1.00 98.50 184 CYS A CA 1
ATOM 1476 C C . CYS A 1 184 ? 3.835 2.120 -26.304 1.00 98.50 184 CYS A C 1
ATOM 1478 O O . CYS A 1 184 ? 2.838 2.441 -25.668 1.00 98.50 184 CYS A O 1
ATOM 1480 N N . PHE A 1 185 ? 4.976 2.817 -26.256 1.00 97.62 185 PHE A N 1
ATOM 1481 C CA . PHE A 1 185 ? 5.151 4.016 -25.429 1.00 97.62 185 PHE A CA 1
ATOM 1482 C C . PHE A 1 185 ? 4.207 5.154 -25.849 1.00 97.62 185 PHE A C 1
ATOM 1484 O O . PHE A 1 185 ? 3.506 5.733 -25.026 1.00 97.62 185 PHE A O 1
ATOM 1491 N N . VAL A 1 186 ? 4.130 5.464 -27.146 1.00 97.69 186 VAL A N 1
ATOM 1492 C CA . VAL A 1 186 ? 3.215 6.506 -27.642 1.00 97.69 186 VAL A CA 1
ATOM 1493 C C . VAL A 1 186 ? 1.753 6.099 -27.433 1.00 97.69 186 VAL A C 1
ATOM 1495 O O . VAL A 1 186 ? 0.931 6.931 -27.040 1.00 97.69 186 VAL A O 1
ATOM 1498 N N . ALA A 1 187 ? 1.422 4.826 -27.664 1.00 97.94 187 ALA A N 1
ATOM 1499 C CA . ALA A 1 187 ? 0.078 4.295 -27.478 1.00 97.94 187 ALA A CA 1
ATOM 1500 C C . ALA A 1 187 ? -0.363 4.337 -26.012 1.00 97.94 187 ALA A C 1
ATOM 1502 O O . ALA A 1 187 ? -1.487 4.760 -25.757 1.00 97.94 187 ALA A O 1
ATOM 1503 N N . SER A 1 188 ? 0.500 3.971 -25.058 1.00 97.44 188 SER A N 1
ATOM 1504 C CA . SER A 1 188 ? 0.154 4.014 -23.634 1.00 97.44 188 SER A CA 1
ATOM 1505 C C . SER A 1 188 ? -0.138 5.445 -23.181 1.00 97.44 188 SER A C 1
ATOM 1507 O O . SER A 1 188 ? -1.198 5.696 -22.618 1.00 97.44 188 SER A O 1
ATOM 1509 N N . HIS A 1 189 ? 0.716 6.417 -23.519 1.00 97.12 189 HIS A N 1
ATOM 1510 C CA . HIS A 1 189 ? 0.463 7.827 -23.203 1.00 97.12 189 HIS A CA 1
ATOM 1511 C C . HIS A 1 189 ? -0.808 8.370 -23.873 1.00 97.12 189 HIS A C 1
ATOM 1513 O O . HIS A 1 189 ? -1.558 9.115 -23.247 1.00 97.12 189 HIS A O 1
ATOM 1519 N N . SER A 1 190 ? -1.080 7.987 -25.123 1.00 96.62 190 SER A N 1
ATOM 1520 C CA . SER A 1 190 ? -2.300 8.402 -25.834 1.00 96.62 190 SER A CA 1
ATOM 1521 C C . SER A 1 190 ? -3.560 7.806 -25.201 1.00 96.62 190 SER A C 1
ATOM 1523 O O . SER A 1 190 ? -4.549 8.511 -25.009 1.00 96.62 190 SER A O 1
ATOM 1525 N N . LEU A 1 191 ? -3.512 6.521 -24.840 1.00 96.88 191 LEU A N 1
ATOM 1526 C CA . LEU A 1 191 ? -4.603 5.829 -24.160 1.00 96.88 191 LEU A CA 1
ATOM 1527 C C . LEU A 1 191 ? -4.848 6.420 -22.769 1.00 96.88 191 LEU A C 1
ATOM 1529 O O . LEU A 1 191 ? -5.997 6.611 -22.391 1.00 96.88 191 LEU A O 1
ATOM 1533 N N . HIS A 1 192 ? -3.788 6.789 -22.049 1.00 96.31 192 HIS A N 1
ATOM 1534 C CA . HIS A 1 192 ? -3.910 7.455 -20.759 1.00 96.31 192 HIS A CA 1
ATOM 1535 C C . HIS A 1 192 ? -4.548 8.850 -20.868 1.00 96.31 192 HIS A C 1
ATOM 1537 O O . HIS A 1 192 ? -5.413 9.187 -20.066 1.00 96.31 192 HIS A O 1
ATOM 1543 N N . ILE A 1 193 ? -4.185 9.655 -21.879 1.00 95.56 193 ILE A N 1
ATOM 1544 C CA . ILE A 1 193 ? -4.834 10.959 -22.124 1.00 95.56 193 ILE A CA 1
ATOM 1545 C C . ILE A 1 193 ? -6.348 10.786 -22.295 1.00 95.56 193 ILE A C 1
ATOM 1547 O O . ILE A 1 193 ? -7.123 11.569 -21.748 1.00 95.56 193 ILE A O 1
ATOM 1551 N N . TRP A 1 194 ? -6.764 9.771 -23.054 1.00 95.50 194 TRP A N 1
ATOM 1552 C CA . TRP A 1 194 ? -8.177 9.443 -23.224 1.00 95.50 194 TRP A CA 1
ATOM 1553 C C . TRP A 1 194 ? -8.814 8.955 -21.914 1.00 95.50 194 TRP A C 1
ATOM 1555 O O . TRP A 1 194 ? -9.900 9.410 -21.562 1.00 95.50 194 TRP A O 1
ATOM 1565 N N . ALA A 1 195 ? -8.132 8.079 -21.174 1.00 94.69 195 ALA A N 1
ATOM 1566 C CA . ALA A 1 195 ? -8.636 7.512 -19.929 1.00 94.69 195 ALA A CA 1
ATOM 1567 C C . ALA A 1 195 ? -8.857 8.569 -18.838 1.00 94.69 195 ALA A C 1
ATOM 1569 O O . ALA A 1 195 ? -9.907 8.559 -18.206 1.00 94.69 195 ALA A O 1
ATOM 1570 N N . ASP A 1 196 ? -7.931 9.516 -18.652 1.00 92.19 196 ASP A N 1
ATOM 1571 C CA . ASP A 1 196 ? -8.101 10.612 -17.681 1.00 92.19 196 ASP A CA 1
ATOM 1572 C C . ASP A 1 196 ? -9.243 11.563 -18.082 1.00 92.19 196 ASP A C 1
ATOM 1574 O O . ASP A 1 196 ? -9.956 12.068 -17.215 1.00 92.19 196 ASP A O 1
ATOM 1578 N N . ALA A 1 197 ? -9.472 11.766 -19.385 1.00 91.38 197 ALA A N 1
ATOM 1579 C CA . ALA A 1 197 ? -10.599 12.559 -19.877 1.00 91.38 197 ALA A CA 1
ATOM 1580 C C . ALA A 1 197 ? -11.956 11.862 -19.656 1.00 91.38 197 ALA A C 1
ATOM 1582 O O . ALA A 1 197 ? -12.947 12.540 -19.398 1.00 91.38 197 ALA A O 1
ATOM 1583 N N . GLN A 1 198 ? -11.990 10.526 -19.723 1.00 90.94 198 GLN A N 1
ATOM 1584 C CA . GLN A 1 198 ? -13.202 9.712 -19.555 1.00 90.94 198 GLN A CA 1
ATOM 1585 C C . GLN A 1 198 ? -13.380 9.121 -18.149 1.00 90.94 198 GLN A C 1
ATOM 1587 O O . GLN A 1 198 ? -14.377 8.445 -17.909 1.00 90.94 198 GLN A O 1
ATOM 1592 N N . LEU A 1 199 ? -12.443 9.369 -17.229 1.00 89.50 199 LEU A N 1
ATOM 1593 C CA . LEU A 1 199 ? -12.402 8.766 -15.891 1.00 89.50 199 LEU A CA 1
ATOM 1594 C C . LEU A 1 199 ? -12.392 7.225 -15.911 1.00 89.50 199 LEU A C 1
ATOM 1596 O O . LEU A 1 199 ? -13.034 6.586 -15.075 1.00 89.50 199 LEU A O 1
ATOM 1600 N N . ASP A 1 200 ? -11.663 6.616 -16.856 1.00 91.94 200 ASP A N 1
ATOM 1601 C CA . ASP A 1 200 ? -11.483 5.158 -16.903 1.00 91.94 200 ASP A CA 1
ATOM 1602 C C . ASP A 1 200 ? -10.538 4.705 -15.775 1.00 91.94 200 ASP A C 1
ATOM 1604 O O . ASP A 1 200 ? -9.306 4.753 -15.880 1.00 91.94 200 ASP A O 1
ATOM 1608 N N . LEU A 1 201 ? -11.142 4.259 -14.672 1.00 89.19 201 LEU A N 1
ATOM 1609 C CA . LEU A 1 201 ? -10.426 3.840 -13.471 1.00 89.19 201 LEU A CA 1
ATOM 1610 C C . LEU A 1 201 ? -9.543 2.609 -13.699 1.00 89.19 201 LEU A C 1
ATOM 1612 O O . LEU A 1 201 ? -8.526 2.486 -13.027 1.00 89.19 201 LEU A O 1
ATOM 1616 N N . ASP A 1 202 ? -9.876 1.707 -14.622 1.00 91.44 202 ASP A N 1
ATOM 1617 C CA . ASP A 1 202 ? -9.061 0.506 -14.853 1.00 91.44 202 ASP A CA 1
ATOM 1618 C C . ASP A 1 202 ? -7.698 0.850 -15.468 1.00 91.44 202 ASP A C 1
ATOM 1620 O O . ASP A 1 202 ? -6.718 0.136 -15.244 1.00 91.44 202 ASP A O 1
ATOM 1624 N N . VAL A 1 203 ? -7.622 1.955 -16.215 1.00 94.31 203 VAL A N 1
ATOM 1625 C CA . VAL A 1 203 ? -6.365 2.521 -16.719 1.00 94.31 203 VAL A CA 1
ATOM 1626 C C . VAL A 1 203 ? -5.674 3.342 -15.631 1.00 94.31 203 VAL A C 1
ATOM 1628 O O . VAL A 1 203 ? -4.515 3.074 -15.325 1.00 94.31 203 VAL A O 1
ATOM 1631 N N . MET A 1 204 ? -6.384 4.278 -14.991 1.00 91.19 204 MET A N 1
ATOM 1632 C CA . MET A 1 204 ? -5.796 5.197 -14.000 1.00 91.19 204 MET A CA 1
ATOM 1633 C C . MET A 1 204 ? -5.238 4.483 -12.754 1.00 91.19 204 MET A C 1
ATOM 1635 O O . MET A 1 204 ? -4.276 4.943 -12.143 1.00 91.19 204 MET A O 1
ATOM 1639 N N . LYS A 1 205 ? -5.791 3.323 -12.368 1.00 89.81 205 LYS A N 1
ATOM 1640 C CA . LYS A 1 205 ? -5.252 2.488 -11.269 1.00 89.81 205 LYS A CA 1
ATOM 1641 C C . LYS A 1 205 ? -3.804 2.058 -11.489 1.00 89.81 205 LYS A C 1
ATOM 1643 O O . LYS A 1 205 ? -3.126 1.692 -10.533 1.00 89.81 205 LYS A O 1
ATOM 1648 N N . GLN A 1 206 ? -3.345 2.063 -12.736 1.00 92.12 206 GLN A N 1
ATOM 1649 C CA . GLN A 1 206 ? -2.036 1.556 -13.118 1.00 92.12 206 GLN A CA 1
ATOM 1650 C C . GLN A 1 206 ? -0.944 2.645 -13.126 1.00 92.12 206 GLN A C 1
ATOM 1652 O O . GLN A 1 206 ? 0.222 2.330 -13.367 1.00 92.12 206 GLN A O 1
ATOM 1657 N N . ASP A 1 207 ? -1.287 3.910 -12.848 1.00 88.19 207 ASP A N 1
ATOM 1658 C CA . ASP A 1 207 ? -0.398 5.075 -13.006 1.00 88.19 207 ASP A CA 1
ATOM 1659 C C . ASP A 1 207 ? 0.892 4.996 -12.188 1.00 88.19 207 ASP A C 1
ATOM 1661 O O . ASP A 1 207 ? 1.946 5.441 -12.643 1.00 88.19 207 ASP A O 1
ATOM 1665 N N . ASN A 1 208 ? 0.810 4.397 -11.000 1.00 85.31 208 ASN A N 1
ATOM 1666 C CA . ASN A 1 208 ? 1.913 4.288 -10.047 1.00 85.31 208 ASN A CA 1
ATOM 1667 C C . ASN A 1 208 ? 2.410 2.841 -9.899 1.00 85.31 208 ASN A C 1
ATOM 1669 O O . ASN A 1 208 ? 2.911 2.489 -8.840 1.00 85.31 208 ASN A O 1
ATOM 1673 N N . VAL A 1 209 ? 2.195 1.972 -10.896 1.00 91.12 209 VAL A N 1
ATOM 1674 C CA . VAL A 1 209 ? 2.622 0.558 -10.818 1.00 91.12 209 VAL A CA 1
ATOM 1675 C C . VAL A 1 209 ? 4.094 0.388 -11.167 1.00 91.12 209 VAL A C 1
ATOM 1677 O O . VAL A 1 209 ? 4.794 -0.388 -10.526 1.00 91.12 209 VAL A O 1
ATOM 1680 N N . LEU A 1 210 ? 4.570 1.081 -12.201 1.00 93.69 210 LEU A N 1
ATOM 1681 C CA . LEU A 1 210 ? 5.964 1.008 -12.634 1.00 93.69 210 LEU A CA 1
ATOM 1682 C C . LEU A 1 210 ? 6.751 2.213 -12.097 1.00 93.69 210 LEU A C 1
ATOM 1684 O O . LEU A 1 210 ? 6.220 3.329 -12.080 1.00 93.69 210 LEU A O 1
ATOM 1688 N N . PRO A 1 211 ? 8.037 2.047 -11.744 1.00 92.81 211 PRO A N 1
ATOM 1689 C CA . PRO A 1 211 ? 8.835 3.140 -11.205 1.00 92.81 211 PRO A CA 1
ATOM 1690 C C . PRO A 1 211 ? 9.049 4.246 -12.238 1.00 92.81 211 PRO A C 1
ATOM 1692 O O . PRO A 1 211 ? 9.147 3.997 -13.442 1.00 92.81 211 PRO A O 1
ATOM 1695 N N . PHE A 1 212 ? 9.165 5.484 -11.752 1.00 90.31 212 PHE A N 1
ATOM 1696 C CA . PHE A 1 212 ? 9.361 6.688 -12.572 1.00 90.31 212 PHE A CA 1
ATOM 1697 C C . PHE A 1 212 ? 8.287 6.909 -13.653 1.00 90.31 212 PHE A C 1
ATOM 1699 O O . PHE A 1 212 ? 8.559 7.536 -14.678 1.00 90.31 212 PHE A O 1
ATOM 1706 N N . THR A 1 213 ? 7.071 6.409 -13.434 1.00 87.56 213 THR A N 1
ATOM 1707 C CA . THR A 1 213 ? 5.951 6.581 -14.364 1.00 87.56 213 THR A CA 1
ATOM 1708 C C . THR A 1 213 ? 5.228 7.896 -14.100 1.00 87.56 213 THR A C 1
ATOM 1710 O O . THR A 1 213 ? 4.864 8.213 -12.973 1.00 87.56 213 THR A O 1
ATOM 1713 N N . TYR A 1 214 ? 5.018 8.670 -15.163 1.00 87.88 214 TYR A N 1
ATOM 1714 C CA . TYR A 1 214 ? 4.206 9.885 -15.151 1.00 87.88 214 TYR A CA 1
ATOM 1715 C C . TYR A 1 214 ? 3.382 9.912 -16.439 1.00 87.88 214 TYR A C 1
ATOM 1717 O O . TYR A 1 214 ? 3.820 10.497 -17.437 1.00 87.88 214 TYR A O 1
ATOM 1725 N N . PRO A 1 215 ? 2.224 9.233 -16.463 1.00 90.38 215 PRO A N 1
ATOM 1726 C CA . PRO A 1 215 ? 1.414 9.138 -17.666 1.00 90.38 215 PRO A CA 1
ATOM 1727 C C . PRO A 1 215 ? 0.939 10.522 -18.127 1.00 90.38 215 PRO A C 1
ATOM 1729 O O . PRO A 1 215 ? 0.819 11.466 -17.339 1.00 90.38 215 PRO A O 1
ATOM 1732 N N . ALA A 1 216 ? 0.708 10.669 -19.431 1.00 91.69 216 ALA A N 1
ATOM 1733 C CA . ALA A 1 216 ? 0.393 11.974 -20.006 1.00 91.69 216 ALA A CA 1
ATOM 1734 C C . ALA A 1 216 ? -1.069 12.349 -19.738 1.00 91.69 216 ALA A C 1
ATOM 1736 O O . ALA A 1 216 ? -1.969 11.539 -19.943 1.00 91.69 216 ALA A O 1
ATOM 1737 N N . THR A 1 217 ? -1.311 13.600 -19.355 1.00 90.44 217 THR A N 1
ATOM 1738 C CA . THR A 1 217 ? -2.655 14.183 -19.273 1.00 90.44 217 THR A CA 1
ATOM 1739 C C . THR A 1 217 ? -2.718 15.426 -20.151 1.00 90.44 217 THR A C 1
ATOM 1741 O O . THR A 1 217 ? -1.739 16.163 -20.286 1.00 90.44 217 THR A O 1
ATOM 1744 N N . ALA A 1 218 ? -3.862 15.654 -20.796 1.00 92.62 218 ALA A N 1
ATOM 1745 C CA . ALA A 1 218 ? -4.019 16.750 -21.753 1.00 92.62 218 ALA A CA 1
ATOM 1746 C C . ALA A 1 218 ? -5.340 17.514 -21.582 1.00 92.62 218 ALA A C 1
ATOM 1748 O O . ALA A 1 218 ? -5.788 18.168 -22.520 1.00 92.62 218 ALA A O 1
ATOM 1749 N N . ASN A 1 219 ? -5.954 17.482 -20.395 1.00 89.56 219 ASN A N 1
ATOM 1750 C CA . ASN A 1 219 ? -7.294 18.041 -20.161 1.00 89.56 219 ASN A CA 1
ATOM 1751 C C . ASN A 1 219 ? -7.416 19.508 -20.595 1.00 89.56 219 ASN A C 1
ATOM 1753 O O . ASN A 1 219 ? -8.349 19.867 -21.305 1.00 89.56 219 ASN A O 1
ATOM 1757 N N . THR A 1 220 ? -6.435 20.353 -20.259 1.00 89.12 220 THR A N 1
ATOM 1758 C CA . THR A 1 220 ? -6.421 21.766 -20.677 1.00 89.12 220 THR A CA 1
ATOM 1759 C C . THR A 1 220 ? -6.313 21.926 -22.198 1.00 89.12 220 THR A C 1
ATOM 1761 O O . THR A 1 220 ? -6.906 22.837 -22.771 1.00 89.12 220 THR A O 1
ATOM 1764 N N . PHE A 1 221 ? -5.565 21.044 -22.867 1.00 92.06 221 PHE A N 1
ATOM 1765 C CA . PHE A 1 221 ? -5.443 21.045 -24.324 1.00 92.06 221 PHE A CA 1
ATOM 1766 C C . PHE A 1 221 ? -6.750 20.592 -24.984 1.00 92.06 221 PHE A C 1
ATOM 1768 O O . PHE A 1 221 ? -7.242 21.283 -25.870 1.00 92.06 221 PHE A O 1
ATOM 1775 N N . LEU A 1 222 ? -7.348 19.490 -24.522 1.00 92.38 222 LEU A N 1
ATOM 1776 C CA . LEU A 1 222 ? -8.631 18.987 -25.026 1.00 92.38 222 LEU A CA 1
ATOM 1777 C C . LEU A 1 222 ? -9.749 20.020 -24.841 1.00 92.38 222 LEU A C 1
ATOM 1779 O O . LEU A 1 222 ? -10.507 20.281 -25.774 1.00 92.38 222 LEU A O 1
ATOM 1783 N N . ALA A 1 223 ? -9.787 20.683 -23.684 1.00 92.06 223 ALA A N 1
ATOM 1784 C CA . ALA A 1 223 ? -10.747 21.743 -23.402 1.00 92.06 223 ALA A CA 1
ATOM 1785 C C . ALA A 1 223 ? -10.593 22.951 -24.330 1.00 92.06 223 ALA A C 1
ATOM 1787 O O . ALA A 1 223 ? -11.582 23.482 -24.825 1.00 92.06 223 ALA A O 1
ATOM 1788 N N . LYS A 1 224 ? -9.354 23.346 -24.654 1.00 93.69 224 LYS A N 1
ATOM 1789 C CA . LYS A 1 224 ? -9.087 24.435 -25.608 1.00 93.69 224 LYS A CA 1
ATOM 1790 C C . LYS A 1 224 ? -9.680 24.167 -26.999 1.00 93.69 224 LYS A C 1
ATOM 1792 O O . LYS A 1 224 ? -10.032 25.116 -27.694 1.00 93.69 224 LYS A O 1
ATOM 1797 N N . TYR A 1 225 ? -9.785 22.901 -27.402 1.00 94.06 225 TYR A N 1
ATOM 1798 C CA . TYR A 1 225 ? -10.386 22.485 -28.673 1.00 94.06 225 TYR A CA 1
ATOM 1799 C C . TYR A 1 225 ? -11.855 22.049 -28.541 1.00 94.06 225 TYR A C 1
ATOM 1801 O O . TYR A 1 225 ? -12.398 21.479 -29.483 1.00 94.06 225 TYR A O 1
ATOM 1809 N N . ASN A 1 226 ? -12.509 22.331 -27.407 1.00 90.19 226 ASN A N 1
ATOM 1810 C CA . ASN A 1 226 ? -13.893 21.938 -27.115 1.00 90.19 226 ASN A CA 1
ATOM 1811 C C . ASN A 1 226 ? -14.136 20.417 -27.184 1.00 90.19 226 ASN A C 1
ATOM 1813 O O . ASN A 1 226 ? -15.241 19.978 -27.489 1.00 90.19 226 ASN A O 1
ATOM 1817 N N . LEU A 1 227 ? -13.104 19.611 -26.914 1.00 90.75 227 LEU A N 1
ATOM 1818 C CA . LEU A 1 227 ? -13.207 18.148 -26.841 1.00 90.75 227 LEU A CA 1
ATOM 1819 C C . LEU A 1 227 ? -13.514 17.651 -25.421 1.00 90.75 227 LEU A C 1
ATOM 1821 O O . LEU A 1 227 ? -13.830 16.479 -25.247 1.00 90.75 227 LEU A O 1
ATOM 1825 N N . LEU A 1 228 ? -13.390 18.520 -24.413 1.00 91.69 228 LEU A N 1
ATOM 1826 C CA . LEU A 1 228 ? -13.599 18.195 -23.004 1.00 91.69 228 LEU A CA 1
ATOM 1827 C C . LEU A 1 228 ? -14.125 19.419 -22.250 1.00 91.69 228 LEU A C 1
ATOM 1829 O O . LEU A 1 228 ? -13.558 20.505 -22.366 1.00 91.69 228 LEU A O 1
ATOM 1833 N N . ASP A 1 229 ? -15.156 19.235 -21.432 1.00 91.69 229 ASP A N 1
ATOM 1834 C CA . ASP A 1 229 ? -15.581 20.239 -20.460 1.00 91.69 229 ASP A CA 1
ATOM 1835 C C . ASP A 1 229 ? -14.890 19.985 -19.108 1.00 91.69 229 ASP A C 1
ATOM 1837 O O . ASP A 1 229 ? -15.012 18.929 -18.490 1.00 91.69 229 ASP A O 1
ATOM 1841 N N . LEU A 1 230 ? -14.117 20.972 -18.649 1.00 89.19 230 LEU A N 1
ATOM 1842 C CA . LEU A 1 230 ? -13.391 20.887 -17.383 1.00 89.19 230 LEU A CA 1
ATOM 1843 C C . LEU A 1 230 ? -14.312 21.023 -16.172 1.00 89.19 230 LEU A C 1
ATOM 1845 O O . LEU A 1 230 ? -13.962 20.513 -15.107 1.00 89.19 230 LEU A O 1
ATOM 1849 N N . SER A 1 231 ? -15.437 21.735 -16.298 1.00 88.25 231 SER A N 1
ATOM 1850 C CA . SER A 1 231 ? -16.411 21.840 -15.211 1.00 88.25 231 SER A CA 1
ATOM 1851 C C . SER A 1 231 ? -17.096 20.504 -14.967 1.00 88.25 231 SER A C 1
ATOM 1853 O O . SER A 1 231 ? -17.027 20.009 -13.843 1.00 88.25 231 SER A O 1
ATOM 1855 N N . SER A 1 232 ? -17.629 19.871 -16.014 1.00 88.38 232 SER A N 1
ATOM 1856 C CA . SER A 1 232 ? -18.265 18.556 -15.895 1.00 88.38 232 SER A CA 1
ATOM 1857 C C . SER A 1 232 ? -17.296 17.468 -15.422 1.00 88.38 232 SER A C 1
ATOM 1859 O O . SER A 1 232 ? -17.664 16.633 -14.598 1.00 88.38 232 SER A O 1
ATOM 1861 N N . LEU A 1 233 ? -16.032 17.490 -15.872 1.00 86.69 233 LEU A N 1
ATOM 1862 C CA . LEU A 1 233 ? -15.017 16.537 -15.414 1.00 86.69 233 LEU A CA 1
ATOM 1863 C C . LEU A 1 233 ? -14.730 16.697 -13.916 1.00 86.69 233 LEU A C 1
ATOM 1865 O O . LEU A 1 233 ? -14.604 15.706 -13.200 1.00 86.69 233 LEU A O 1
ATOM 1869 N N . LYS A 1 234 ? -14.612 17.939 -13.428 1.00 85.69 234 LYS A N 1
ATOM 1870 C CA . LYS A 1 234 ? -14.411 18.209 -11.996 1.00 85.69 234 LYS A CA 1
ATOM 1871 C C . LYS A 1 234 ? -15.616 17.775 -11.171 1.00 85.69 234 LYS A C 1
ATOM 1873 O O . LYS A 1 234 ? -15.418 17.196 -10.110 1.00 85.69 234 LYS A O 1
ATOM 1878 N N . GLU A 1 235 ? -16.825 18.033 -11.660 1.00 86.56 235 GLU A N 1
ATOM 1879 C CA . GLU A 1 235 ? -18.067 17.595 -11.023 1.00 86.56 235 GLU A CA 1
ATOM 1880 C C . GLU A 1 235 ? -18.144 16.066 -10.955 1.00 86.56 235 GLU A C 1
ATOM 1882 O O . GLU A 1 235 ? -18.352 15.520 -9.879 1.00 86.56 235 GLU A O 1
ATOM 1887 N N . SER A 1 236 ? -17.824 15.371 -12.049 1.00 85.62 236 SER A N 1
ATOM 1888 C CA . SER A 1 236 ? -17.788 13.902 -12.099 1.00 85.62 236 SER A CA 1
ATOM 1889 C C . SER A 1 236 ? -16.718 13.312 -11.167 1.00 85.62 236 SER A C 1
ATOM 1891 O O . SER A 1 236 ? -16.965 12.327 -10.474 1.00 85.62 236 SER A O 1
ATOM 1893 N N . LYS A 1 237 ? -15.523 13.925 -11.093 1.00 83.31 237 LYS A N 1
ATOM 1894 C CA . LYS A 1 237 ? -14.481 13.533 -10.121 1.00 83.31 237 LYS A CA 1
ATOM 1895 C C . LYS A 1 237 ? -14.955 13.755 -8.681 1.00 83.31 237 LYS A C 1
ATOM 1897 O O . LYS A 1 237 ? -14.692 12.921 -7.821 1.00 83.31 237 LYS A O 1
ATOM 1902 N N . ALA A 1 238 ? -15.648 14.863 -8.417 1.00 82.12 238 ALA A N 1
ATOM 1903 C CA . ALA A 1 238 ? -16.223 15.140 -7.106 1.00 82.12 238 ALA A CA 1
ATOM 1904 C C . ALA A 1 238 ? -17.339 14.146 -6.758 1.00 82.12 238 ALA A C 1
ATOM 1906 O O . ALA A 1 238 ? -17.408 13.715 -5.615 1.00 82.12 238 ALA A O 1
ATOM 1907 N N . GLU A 1 239 ? -18.156 13.737 -7.733 1.00 82.69 239 GLU A N 1
ATOM 1908 C CA . GLU A 1 239 ? -19.198 12.719 -7.582 1.00 82.69 239 GLU A CA 1
ATOM 1909 C C . GLU A 1 239 ? -18.626 11.345 -7.219 1.00 82.69 239 GLU A C 1
ATOM 1911 O O . GLU A 1 239 ? -19.076 10.732 -6.255 1.00 82.69 239 GLU A O 1
ATOM 1916 N N . GLN A 1 240 ? -17.567 10.894 -7.898 1.00 78.19 240 GLN A N 1
ATOM 1917 C CA . GLN A 1 240 ? -16.882 9.637 -7.553 1.00 78.19 240 GLN A CA 1
ATOM 1918 C C . GLN A 1 240 ? -16.263 9.654 -6.149 1.00 78.19 240 GLN A C 1
ATOM 1920 O O . GLN A 1 240 ? -16.131 8.609 -5.513 1.00 78.19 240 GLN A O 1
ATOM 1925 N N . LEU A 1 241 ? -15.889 10.841 -5.670 1.00 80.19 241 LEU A N 1
ATOM 1926 C CA . LEU A 1 241 ? -15.328 11.066 -4.341 1.00 80.19 241 LEU A CA 1
ATOM 1927 C C . LEU A 1 241 ? -16.376 11.567 -3.337 1.00 80.19 241 LEU A C 1
ATOM 1929 O O . LEU A 1 241 ? -16.005 12.014 -2.247 1.00 80.19 241 LEU A O 1
ATOM 1933 N N . GLN A 1 242 ? -17.671 11.502 -3.676 1.00 79.31 242 GLN A N 1
ATOM 1934 C CA . GLN A 1 242 ? -18.721 11.934 -2.765 1.00 79.31 242 GLN A CA 1
ATOM 1935 C C . GLN A 1 242 ? -18.661 11.114 -1.488 1.00 79.31 242 GLN A C 1
ATOM 1937 O O . GLN A 1 242 ? -18.730 9.882 -1.471 1.00 79.31 242 GLN A O 1
ATOM 1942 N N . ARG A 1 243 ? -18.540 11.849 -0.389 1.00 78.44 243 ARG A N 1
ATOM 1943 C CA . ARG A 1 243 ? -18.493 11.285 0.943 1.00 78.44 243 ARG A CA 1
ATOM 1944 C C . ARG A 1 243 ? -19.858 10.673 1.293 1.00 78.44 243 ARG A C 1
ATOM 1946 O O . ARG A 1 243 ? -20.857 11.393 1.246 1.00 78.44 243 ARG A O 1
ATOM 1953 N N . PRO A 1 244 ? -19.912 9.393 1.703 1.00 76.94 244 PRO A N 1
ATOM 1954 C CA . PRO A 1 244 ? -21.132 8.779 2.207 1.00 76.94 244 PRO A CA 1
ATOM 1955 C C . PRO A 1 244 ? -21.682 9.584 3.385 1.00 76.94 244 PRO A C 1
ATOM 1957 O O . PRO A 1 244 ? -20.945 9.927 4.311 1.00 76.94 244 PRO A O 1
ATOM 1960 N N . THR A 1 245 ? -22.974 9.901 3.346 1.00 72.44 245 THR A N 1
ATOM 1961 C CA . THR A 1 245 ? -23.647 10.685 4.397 1.00 72.44 245 THR A CA 1
ATOM 1962 C C . THR A 1 245 ? -24.417 9.806 5.377 1.00 72.44 245 THR A C 1
ATOM 1964 O O . THR A 1 245 ? -24.713 10.229 6.496 1.00 72.44 245 THR A O 1
ATOM 1967 N N . ASN A 1 246 ? -24.683 8.564 4.980 1.00 66.25 246 ASN A N 1
ATOM 1968 C CA . ASN A 1 246 ? -25.349 7.537 5.753 1.00 66.25 246 ASN A CA 1
ATOM 1969 C C . ASN A 1 246 ? -24.587 6.208 5.647 1.00 66.25 246 ASN A C 1
ATOM 1971 O O . ASN A 1 246 ? -24.178 5.770 4.580 1.00 66.25 246 ASN A O 1
ATOM 1975 N N . TRP A 1 247 ? -24.419 5.557 6.787 1.00 67.75 247 TRP A N 1
ATOM 1976 C CA . TRP A 1 247 ? -24.075 4.150 6.899 1.00 67.75 247 TRP A CA 1
ATOM 1977 C C . TRP A 1 247 ? -24.994 3.614 7.979 1.00 67.75 247 TRP A C 1
ATOM 1979 O O . TRP A 1 247 ? -25.236 4.287 8.986 1.00 67.75 247 TRP A O 1
ATOM 1989 N N . ARG A 1 248 ? -25.569 2.448 7.725 1.00 66.06 248 ARG A N 1
ATOM 1990 C CA . ARG A 1 248 ? -26.408 1.747 8.687 1.00 66.06 248 ARG A CA 1
ATOM 1991 C C . ARG A 1 248 ? -25.699 0.465 9.060 1.00 66.06 248 ARG A C 1
ATOM 1993 O O . ARG A 1 248 ? -25.083 -0.164 8.202 1.00 66.06 248 ARG A O 1
ATOM 2000 N N . GLU A 1 249 ? -25.815 0.097 10.331 1.00 67.25 249 GLU A N 1
ATOM 2001 C CA . GLU A 1 249 ? -25.407 -1.230 10.769 1.00 67.25 249 GLU A CA 1
ATOM 2002 C C . GLU A 1 249 ? -26.084 -2.298 9.899 1.00 67.25 249 GLU A C 1
ATOM 2004 O O . GLU A 1 249 ? -27.222 -2.091 9.456 1.00 67.25 249 GLU A O 1
ATOM 2009 N N . PRO A 1 250 ? -25.408 -3.425 9.629 1.00 66.06 250 PRO A N 1
ATOM 2010 C CA . PRO A 1 250 ? -25.951 -4.431 8.731 1.00 66.06 250 PRO A CA 1
ATOM 2011 C C . PRO A 1 250 ? -27.289 -4.990 9.231 1.00 66.06 250 PRO A C 1
ATOM 2013 O O . PRO A 1 250 ? -27.413 -5.356 10.399 1.00 66.06 250 PRO A O 1
ATOM 2016 N N . GLU A 1 251 ? -28.282 -5.087 8.336 1.00 65.62 251 GLU A N 1
ATOM 2017 C CA . GLU A 1 251 ? -29.667 -5.445 8.697 1.00 65.62 251 GLU A CA 1
ATOM 2018 C C . GLU A 1 251 ? -29.809 -6.847 9.314 1.00 65.62 251 GLU A C 1
ATOM 2020 O O . GLU A 1 251 ? -30.715 -7.064 10.117 1.00 65.62 251 GLU A O 1
ATOM 2025 N N . ALA A 1 252 ? -28.927 -7.795 8.970 1.00 82.50 252 ALA A N 1
ATOM 2026 C CA . ALA A 1 252 ? -28.904 -9.130 9.567 1.00 82.50 252 ALA A CA 1
ATOM 2027 C C . ALA A 1 252 ? -27.494 -9.750 9.567 1.00 82.50 252 ALA A C 1
ATOM 2029 O O . ALA A 1 252 ? -26.815 -9.781 8.536 1.00 82.50 252 ALA A O 1
ATOM 2030 N N . LEU A 1 253 ? -27.073 -10.299 10.710 1.00 87.94 253 LEU A N 1
ATOM 2031 C CA . LEU A 1 253 ? -25.894 -11.156 10.830 1.00 87.94 253 LEU A CA 1
ATOM 2032 C C . LEU A 1 253 ? -26.196 -12.563 10.307 1.00 87.94 253 LEU A C 1
ATOM 2034 O O . LEU A 1 253 ? -27.176 -13.198 10.696 1.00 87.94 253 LEU A O 1
ATOM 2038 N N . GLN A 1 254 ? -25.310 -13.088 9.463 1.00 89.19 254 GLN A N 1
ATOM 2039 C CA . GLN A 1 254 ? -25.362 -14.478 9.019 1.00 89.19 254 GLN A CA 1
ATOM 2040 C C . GLN A 1 254 ? -24.417 -15.304 9.886 1.00 89.19 254 GLN A C 1
ATOM 2042 O O . GLN A 1 254 ? -23.204 -15.257 9.695 1.00 89.19 254 GLN A O 1
ATOM 2047 N N . CYS A 1 255 ? -24.967 -16.037 10.855 1.00 88.94 255 CYS A N 1
ATOM 2048 C CA . CYS A 1 255 ? -24.184 -16.837 11.794 1.00 88.94 255 CYS A CA 1
ATOM 2049 C C . CYS A 1 255 ? -24.247 -18.331 11.466 1.00 88.94 255 CYS A C 1
ATOM 2051 O O . CYS A 1 255 ? -25.327 -18.912 11.346 1.00 88.94 255 CYS A O 1
ATOM 2053 N N . VAL A 1 256 ? -23.080 -18.966 11.381 1.00 87.38 256 VAL A N 1
ATOM 2054 C CA . VAL A 1 256 ? -22.922 -20.419 11.285 1.00 87.38 256 VAL A CA 1
ATOM 2055 C C . VAL A 1 256 ? -22.384 -20.932 12.614 1.00 87.38 256 VAL A C 1
ATOM 2057 O O . VAL A 1 256 ? -21.418 -20.397 13.151 1.00 87.38 256 VAL A O 1
ATOM 2060 N N . SER A 1 257 ? -23.005 -21.979 13.159 1.00 80.62 257 SER A N 1
ATOM 2061 C CA . SER A 1 257 ? -22.516 -22.595 14.393 1.00 80.62 257 SER A CA 1
ATOM 2062 C C . SER A 1 257 ? -21.135 -23.206 14.157 1.00 80.62 257 SER A C 1
ATOM 2064 O O . SER A 1 257 ? -20.989 -24.134 13.361 1.00 80.62 257 SER A O 1
ATOM 2066 N N . GLN A 1 258 ? -20.133 -22.689 14.863 1.00 82.44 258 GLN A N 1
ATOM 2067 C CA . GLN A 1 258 ? -18.773 -23.209 14.852 1.00 82.44 258 GLN A CA 1
ATOM 2068 C C . GLN A 1 258 ? -18.153 -23.129 16.254 1.00 82.44 258 GLN A C 1
ATOM 2070 O O . GLN A 1 258 ? -18.549 -22.272 17.051 1.00 82.44 258 GLN A O 1
ATOM 2075 N N . PRO A 1 259 ? -17.201 -24.015 16.590 1.00 78.56 259 PRO A N 1
ATOM 2076 C CA . PRO A 1 259 ? -16.433 -23.885 17.819 1.00 78.56 259 PRO A CA 1
ATOM 2077 C C . PRO A 1 259 ? -15.570 -22.619 17.751 1.00 78.56 259 PRO A C 1
ATOM 2079 O O . PRO A 1 259 ? -14.725 -22.492 16.869 1.00 78.56 259 PRO A O 1
ATOM 2082 N N . ALA A 1 260 ? -15.796 -21.693 18.681 1.00 78.25 260 ALA A N 1
ATOM 2083 C CA . ALA A 1 260 ? -15.006 -20.476 18.822 1.00 78.25 260 ALA A CA 1
ATOM 2084 C C . ALA A 1 260 ? -13.962 -20.663 19.928 1.00 78.25 260 ALA A C 1
ATOM 2086 O O . ALA A 1 260 ? -14.302 -21.077 21.042 1.00 78.25 260 ALA A O 1
ATOM 2087 N N . GLU A 1 261 ? -12.701 -20.345 19.640 1.00 85.69 261 GLU A N 1
ATOM 2088 C CA . GLU A 1 261 ? -11.692 -20.237 20.691 1.00 85.69 261 GLU A CA 1
ATOM 2089 C C . GLU A 1 261 ? -11.994 -19.021 21.578 1.00 85.69 261 GLU A C 1
ATOM 2091 O O . GLU A 1 261 ? -12.381 -17.971 21.056 1.00 85.69 261 GLU A O 1
ATOM 2096 N N . PRO A 1 262 ? -11.825 -19.121 22.908 1.00 90.75 262 PRO A N 1
ATOM 2097 C CA . PRO A 1 262 ? -12.089 -17.991 23.780 1.00 90.75 262 PRO A CA 1
ATOM 2098 C C . PRO A 1 262 ? -11.138 -16.820 23.510 1.00 90.75 262 PRO A C 1
ATOM 2100 O O . PRO A 1 262 ? -9.917 -16.985 23.557 1.00 90.75 262 PRO A O 1
ATOM 2103 N N . VAL A 1 263 ? -11.698 -15.631 23.281 1.00 94.44 263 VAL A N 1
ATOM 2104 C CA . VAL A 1 263 ? -10.946 -14.392 23.040 1.00 94.44 263 VAL A CA 1
ATOM 2105 C C . VAL A 1 263 ? -11.415 -13.310 24.000 1.00 94.44 263 VAL A C 1
ATOM 2107 O O . VAL A 1 263 ? -12.602 -12.985 24.049 1.00 94.44 263 VAL A O 1
ATOM 2110 N N . THR A 1 264 ? -10.471 -12.691 24.708 1.00 95.81 264 THR A N 1
ATOM 2111 C CA . THR A 1 264 ? -10.754 -11.551 25.589 1.00 95.81 264 THR A CA 1
ATOM 2112 C C . THR A 1 264 ? -10.058 -10.290 25.097 1.00 95.81 264 THR A C 1
ATOM 2114 O O . THR A 1 264 ? -8.840 -10.252 24.929 1.00 95.81 264 THR A O 1
ATOM 2117 N N . VAL A 1 265 ? -10.824 -9.221 24.927 1.00 97.44 265 VAL A N 1
ATOM 2118 C CA . VAL A 1 265 ? -10.332 -7.890 24.587 1.00 97.44 265 VAL A CA 1
ATOM 2119 C C . VAL A 1 265 ? -10.441 -6.990 25.807 1.00 97.44 265 VAL A C 1
ATOM 2121 O O . VAL A 1 265 ? -11.528 -6.814 26.351 1.00 97.44 265 VAL A O 1
ATOM 2124 N N . VAL A 1 266 ? -9.329 -6.394 26.224 1.00 97.62 266 VAL A N 1
ATOM 2125 C CA . VAL A 1 266 ? -9.287 -5.403 27.302 1.00 97.62 266 VAL A CA 1
ATOM 2126 C C . VAL A 1 266 ? -9.055 -4.025 26.696 1.00 97.62 266 VAL A C 1
ATOM 2128 O O . VAL A 1 266 ? -8.047 -3.781 26.032 1.00 97.62 266 VAL A O 1
ATOM 2131 N N . ILE A 1 267 ? -9.995 -3.115 26.930 1.00 97.94 267 ILE A N 1
ATOM 2132 C CA . ILE A 1 267 ? -9.970 -1.756 26.394 1.00 97.94 267 ILE A CA 1
ATOM 2133 C C . ILE A 1 267 ? -9.695 -0.774 27.535 1.00 97.94 267 ILE A C 1
ATOM 2135 O O . ILE A 1 267 ? -10.481 -0.668 28.479 1.00 97.94 267 ILE A O 1
ATOM 2139 N N . LEU A 1 268 ? -8.591 -0.033 27.433 1.00 96.75 268 LEU A N 1
ATOM 2140 C CA . LEU A 1 268 ? -8.140 0.933 28.439 1.00 96.75 268 LEU A CA 1
ATOM 2141 C C . LEU A 1 268 ? -8.211 2.370 27.918 1.00 96.75 268 LEU A C 1
ATOM 2143 O O . LEU A 1 268 ? -8.060 2.593 26.722 1.00 96.75 268 LEU A O 1
ATOM 2147 N N . PRO A 1 269 ? -8.391 3.389 28.776 1.00 94.31 269 PRO A N 1
ATOM 2148 C CA . PRO A 1 269 ? -8.403 4.780 28.321 1.00 94.31 269 PRO A CA 1
ATOM 2149 C C . PRO A 1 269 ? -7.050 5.184 27.723 1.00 94.31 269 PRO A C 1
ATOM 2151 O O . PRO A 1 269 ? -7.002 5.862 26.703 1.00 94.31 269 PRO A O 1
ATOM 2154 N N . ALA A 1 270 ? -5.961 4.722 28.333 1.00 93.44 270 ALA A N 1
ATOM 2155 C CA . ALA A 1 270 ? -4.595 4.862 27.860 1.00 93.44 270 ALA A CA 1
ATOM 2156 C C . ALA A 1 270 ? -3.743 3.729 28.452 1.00 93.44 270 ALA A C 1
ATOM 2158 O O . ALA A 1 270 ? -4.097 3.164 29.483 1.00 93.44 270 ALA A O 1
ATOM 2159 N N . LEU A 1 271 ? -2.609 3.429 27.816 1.00 94.50 271 LEU A N 1
ATOM 2160 C CA . LEU A 1 271 ? -1.608 2.488 28.329 1.00 94.50 271 LEU A CA 1
ATOM 2161 C C . LEU A 1 271 ? -0.365 3.266 28.767 1.00 94.50 271 LEU A C 1
ATOM 2163 O O . LEU A 1 271 ? 0.290 3.913 27.938 1.00 94.50 271 LEU A O 1
ATOM 2167 N N . SER A 1 272 ? -0.031 3.194 30.052 1.00 94.12 272 SER A N 1
ATOM 2168 C CA . SER A 1 272 ? 1.188 3.767 30.627 1.00 94.12 272 SER A CA 1
ATOM 2169 C C . SER A 1 272 ? 2.436 2.957 30.243 1.00 94.12 272 SER A C 1
ATOM 2171 O O . SER A 1 272 ? 2.347 1.876 29.661 1.00 94.12 272 SER A O 1
ATOM 2173 N N . ALA A 1 273 ? 3.628 3.466 30.567 1.00 94.06 273 ALA A N 1
ATOM 2174 C CA . ALA A 1 273 ? 4.869 2.709 30.378 1.00 94.06 273 ALA A CA 1
ATOM 2175 C C . ALA A 1 273 ? 4.900 1.419 31.223 1.00 94.06 273 ALA A C 1
ATOM 2177 O O . ALA A 1 273 ? 5.409 0.399 30.764 1.00 94.06 273 ALA A O 1
ATOM 2178 N N . ASN A 1 274 ? 4.307 1.447 32.422 1.00 95.31 274 ASN A N 1
ATOM 2179 C CA . ASN A 1 274 ? 4.205 0.272 33.290 1.00 95.31 274 ASN A CA 1
ATOM 2180 C C . ASN A 1 274 ? 3.266 -0.782 32.695 1.00 95.31 274 ASN A C 1
ATOM 2182 O O . ASN A 1 274 ? 3.587 -1.966 32.731 1.00 95.31 274 ASN A O 1
ATOM 2186 N N . ASP A 1 275 ? 2.152 -0.352 32.098 1.00 96.12 275 ASP A N 1
ATOM 2187 C CA . ASP A 1 275 ? 1.220 -1.258 31.420 1.00 96.12 275 ASP A CA 1
ATOM 2188 C C . ASP A 1 275 ? 1.891 -1.947 30.231 1.00 96.12 275 ASP A C 1
ATOM 2190 O O . ASP A 1 275 ? 1.767 -3.155 30.058 1.00 96.12 275 ASP A O 1
ATOM 2194 N N . VAL A 1 276 ? 2.664 -1.194 29.439 1.00 95.25 276 VAL A N 1
ATOM 2195 C CA . VAL A 1 276 ? 3.442 -1.749 28.321 1.00 95.25 276 VAL A CA 1
ATOM 2196 C C . VAL A 1 276 ? 4.457 -2.783 28.814 1.00 95.25 276 VAL A C 1
ATOM 2198 O O . VAL A 1 276 ? 4.496 -3.891 28.284 1.00 95.25 276 VAL A O 1
ATOM 2201 N N . ALA A 1 277 ? 5.224 -2.468 29.861 1.00 95.81 277 ALA A N 1
ATOM 2202 C CA . ALA A 1 277 ? 6.177 -3.413 30.439 1.00 95.81 277 ALA A CA 1
ATOM 2203 C C . ALA A 1 277 ? 5.482 -4.684 30.963 1.00 95.81 277 ALA A C 1
ATOM 2205 O O . ALA A 1 277 ? 5.997 -5.791 30.798 1.00 95.81 277 ALA A O 1
ATOM 2206 N N . LEU A 1 278 ? 4.294 -4.546 31.560 1.00 95.38 278 LEU A N 1
ATOM 2207 C CA . LEU A 1 278 ? 3.495 -5.675 32.030 1.00 95.38 278 LEU A CA 1
ATOM 2208 C C . LEU A 1 278 ? 3.000 -6.552 30.869 1.00 95.38 278 LEU A C 1
ATOM 2210 O O . LEU A 1 278 ? 3.045 -7.780 30.966 1.00 95.38 278 LEU A O 1
ATOM 2214 N N . LEU A 1 279 ? 2.561 -5.947 29.763 1.00 96.12 279 LEU A N 1
ATOM 2215 C CA . LEU A 1 279 ? 2.151 -6.661 28.549 1.00 96.12 279 LEU A CA 1
ATOM 2216 C C . LEU A 1 279 ? 3.310 -7.473 27.964 1.00 96.12 279 LEU A C 1
ATOM 2218 O O . LEU A 1 279 ? 3.148 -8.662 27.678 1.00 96.12 279 LEU A O 1
ATOM 2222 N N . GLU A 1 280 ? 4.490 -6.865 27.854 1.00 93.94 280 GLU A N 1
ATOM 2223 C CA . GLU A 1 280 ? 5.700 -7.523 27.350 1.00 93.94 280 GLU A CA 1
ATOM 2224 C C . GLU A 1 280 ? 6.116 -8.711 28.232 1.00 93.94 280 GLU A C 1
ATOM 2226 O O . GLU A 1 280 ? 6.388 -9.800 27.720 1.00 93.94 280 GLU A O 1
ATOM 2231 N N . GLN A 1 281 ? 6.075 -8.553 29.562 1.00 93.94 281 GLN A N 1
ATOM 2232 C CA . GLN A 1 281 ? 6.324 -9.646 30.514 1.00 93.94 281 GLN A CA 1
ATOM 2233 C C . GLN A 1 281 ? 5.330 -10.805 30.346 1.00 93.94 281 GLN A C 1
ATOM 2235 O O . GLN A 1 281 ? 5.700 -11.971 30.489 1.00 93.94 281 GLN A O 1
ATOM 2240 N N . ASN A 1 282 ? 4.084 -10.497 29.982 1.00 93.88 282 ASN A N 1
ATOM 2241 C CA . ASN A 1 282 ? 3.024 -11.473 29.727 1.00 93.88 282 ASN A CA 1
ATOM 2242 C C . ASN A 1 282 ? 2.972 -11.963 28.267 1.00 93.88 282 ASN A C 1
ATOM 2244 O O . ASN A 1 282 ? 1.974 -12.561 27.855 1.00 93.88 282 ASN A O 1
ATOM 2248 N N . LYS A 1 283 ? 4.055 -11.763 27.498 1.00 92.81 283 LYS A N 1
ATOM 2249 C CA . LYS A 1 283 ? 4.232 -12.225 26.107 1.00 92.81 283 LYS A CA 1
ATOM 2250 C C . LYS A 1 283 ? 3.236 -11.634 25.103 1.00 92.81 283 LYS A C 1
ATOM 2252 O O . LYS A 1 283 ? 3.035 -12.212 24.032 1.00 92.81 283 LYS A O 1
ATOM 2257 N N . PHE A 1 284 ? 2.625 -10.495 25.412 1.00 94.75 284 PHE A N 1
ATOM 2258 C CA . PHE A 1 284 ? 1.915 -9.729 24.396 1.00 94.75 284 PHE A CA 1
ATOM 2259 C C . PHE A 1 284 ? 2.927 -9.088 23.451 1.00 94.75 284 PHE A C 1
ATOM 2261 O O . PHE A 1 284 ? 3.994 -8.644 23.876 1.00 94.75 284 PHE A O 1
ATOM 2268 N N . LYS A 1 285 ? 2.586 -9.008 22.166 1.00 93.00 285 LYS A N 1
ATOM 2269 C CA . LYS A 1 285 ? 3.388 -8.268 21.190 1.00 93.00 285 LYS A CA 1
ATOM 2270 C C . LYS A 1 285 ? 2.604 -7.064 20.697 1.00 93.00 285 LYS A C 1
ATOM 2272 O O . LYS A 1 285 ? 1.397 -7.160 20.479 1.00 93.00 285 LYS A O 1
ATOM 2277 N N . ALA A 1 286 ? 3.309 -5.952 20.534 1.00 92.44 286 ALA A N 1
ATOM 2278 C CA . ALA A 1 286 ? 2.751 -4.729 19.983 1.00 92.44 286 ALA A CA 1
ATOM 2279 C C . ALA A 1 286 ? 2.480 -4.882 18.482 1.00 92.44 286 ALA A C 1
ATOM 2281 O O . ALA A 1 286 ? 3.349 -5.345 17.737 1.00 92.44 286 ALA A O 1
ATOM 2282 N N . GLN A 1 287 ? 1.317 -4.415 18.041 1.00 91.00 287 GLN A N 1
ATOM 2283 C CA . GLN A 1 287 ? 1.024 -4.180 16.634 1.00 91.00 287 GLN A CA 1
ATOM 2284 C C . GLN A 1 287 ? 1.478 -2.766 16.271 1.00 91.00 287 GLN A C 1
ATOM 2286 O O . GLN A 1 287 ? 0.942 -1.787 16.782 1.00 91.00 287 GLN A O 1
ATOM 2291 N N . GLN A 1 288 ? 2.474 -2.656 15.391 1.00 82.69 288 GLN A N 1
ATOM 2292 C CA . GLN A 1 288 ? 3.140 -1.377 15.111 1.00 82.69 288 GLN A CA 1
ATOM 2293 C C . GLN A 1 288 ? 2.249 -0.381 14.350 1.00 82.69 288 GLN A C 1
ATOM 2295 O O . GLN A 1 288 ? 2.312 0.815 14.602 1.00 82.69 288 GLN A O 1
ATOM 2300 N N . GLN A 1 289 ? 1.405 -0.867 13.434 1.00 88.94 289 GLN A N 1
ATOM 2301 C CA . GLN A 1 289 ? 0.621 -0.031 12.516 1.00 88.94 289 GLN A CA 1
ATOM 2302 C C . GLN A 1 289 ? -0.882 -0.107 12.810 1.00 88.94 289 GLN A C 1
ATOM 2304 O O . GLN A 1 289 ? -1.678 -0.457 11.941 1.00 88.94 289 GLN A O 1
ATOM 2309 N N . HIS A 1 290 ? -1.280 0.171 14.050 1.00 94.75 290 HIS A N 1
ATOM 2310 C CA . HIS A 1 290 ? -2.689 0.195 14.440 1.00 94.75 290 HIS A CA 1
ATOM 2311 C C . HIS A 1 290 ? -3.208 1.626 14.599 1.00 94.75 290 HIS A C 1
ATOM 2313 O O . HIS A 1 290 ? -2.564 2.436 15.257 1.00 94.75 290 HIS A O 1
ATOM 2319 N N . PHE A 1 291 ? -4.370 1.938 14.022 1.00 96.50 291 PHE A N 1
ATOM 2320 C CA . PHE A 1 291 ? -4.928 3.290 13.972 1.00 96.50 291 PHE A CA 1
ATOM 2321 C C . PHE A 1 291 ? -6.291 3.405 14.655 1.00 96.50 291 PHE A C 1
ATOM 2323 O O . PHE A 1 291 ? -7.179 2.562 14.498 1.00 96.50 291 PHE A O 1
ATOM 2330 N N . ALA A 1 292 ? -6.491 4.531 15.331 1.00 97.19 292 ALA A N 1
ATOM 2331 C CA . ALA A 1 292 ? -7.753 4.895 15.950 1.00 97.19 292 ALA A CA 1
ATOM 2332 C C . ALA A 1 292 ? -8.053 6.382 15.773 1.00 97.19 292 ALA A C 1
ATOM 2334 O O . ALA A 1 292 ? -7.134 7.184 15.587 1.00 97.19 292 ALA A O 1
ATOM 2335 N N . PRO A 1 293 ? -9.328 6.780 15.872 1.00 97.00 293 PRO A N 1
ATOM 2336 C CA . PRO A 1 293 ? -9.671 8.180 16.006 1.00 97.00 293 PRO A CA 1
ATOM 2337 C C . PRO A 1 293 ? -9.081 8.763 17.289 1.00 97.00 293 PRO A C 1
ATOM 2339 O O . PRO A 1 293 ? -9.000 8.083 18.316 1.00 97.00 293 PRO A O 1
ATOM 2342 N N . VAL A 1 294 ? -8.686 10.031 17.228 1.00 95.56 294 VAL A N 1
ATOM 2343 C CA . VAL A 1 294 ? -8.269 10.804 18.406 1.00 95.56 294 VAL A CA 1
ATOM 2344 C C . VAL A 1 294 ? -9.491 11.192 19.241 1.00 95.56 294 VAL A C 1
ATOM 2346 O O . VAL A 1 294 ? -9.441 11.169 20.469 1.00 95.56 294 VAL A O 1
ATOM 2349 N N . GLU A 1 295 ? -10.614 11.509 18.590 1.00 95.25 295 GLU A N 1
ATOM 2350 C CA . GLU A 1 295 ? -11.870 11.803 19.275 1.00 95.25 295 GLU A CA 1
ATOM 2351 C C . GLU A 1 295 ? -12.490 10.524 19.856 1.00 95.25 295 GLU A C 1
ATOM 2353 O O . GLU A 1 295 ? -12.817 9.582 19.130 1.00 95.25 295 GLU A O 1
ATOM 2358 N N . THR A 1 296 ? -12.705 10.508 21.175 1.00 95.12 296 THR A N 1
ATOM 2359 C CA . THR A 1 296 ? -13.241 9.352 21.912 1.00 95.12 296 THR A CA 1
ATOM 2360 C C . THR A 1 296 ? -14.556 8.831 21.333 1.00 95.12 296 THR A C 1
ATOM 2362 O O . THR A 1 296 ? -14.750 7.622 21.264 1.00 95.12 296 THR A O 1
ATOM 2365 N N . GLN A 1 297 ? -15.458 9.716 20.900 1.00 95.00 297 GLN A N 1
ATOM 2366 C CA . GLN A 1 297 ? -16.763 9.320 20.359 1.00 95.00 297 GLN A CA 1
ATOM 2367 C C . GLN A 1 297 ? -16.618 8.574 19.026 1.00 95.00 297 GLN A C 1
ATOM 2369 O O . GLN A 1 297 ? -17.130 7.462 18.900 1.00 95.00 297 GLN A O 1
ATOM 2374 N N . SER A 1 298 ? -15.840 9.118 18.081 1.00 95.38 298 SER A N 1
ATOM 2375 C CA . SER A 1 298 ? -15.456 8.417 16.845 1.00 95.38 298 SER A CA 1
ATOM 2376 C C . SER A 1 298 ? -14.778 7.078 17.147 1.00 95.38 298 SER A C 1
ATOM 2378 O O . SER A 1 298 ? -15.045 6.071 16.495 1.00 95.38 298 SER A O 1
ATOM 2380 N N . ALA A 1 299 ? -13.889 7.044 18.142 1.00 96.88 299 ALA A N 1
ATOM 2381 C CA . ALA A 1 299 ? -13.139 5.839 18.464 1.00 96.88 299 ALA A CA 1
ATOM 2382 C C . ALA A 1 299 ? -14.022 4.730 19.055 1.00 96.88 299 ALA A C 1
ATOM 2384 O O . ALA A 1 299 ? -13.829 3.562 18.719 1.00 96.88 299 ALA A O 1
ATOM 2385 N N . LEU A 1 300 ? -15.022 5.086 19.867 1.00 96.88 300 LEU A N 1
ATOM 2386 C CA . LEU A 1 300 ? -16.022 4.153 20.392 1.00 96.88 300 LEU A CA 1
ATOM 2387 C C . LEU A 1 300 ? -16.971 3.642 19.303 1.00 96.88 300 LEU A C 1
ATOM 2389 O O . LEU A 1 300 ? -17.286 2.453 19.307 1.00 96.88 300 LEU A O 1
ATOM 2393 N N . LEU A 1 301 ? -17.377 4.494 18.353 1.00 95.38 301 LEU A N 1
ATOM 2394 C CA . LEU A 1 301 ? -18.135 4.056 17.174 1.00 95.38 301 LEU A CA 1
ATOM 2395 C C . LEU A 1 301 ? -17.350 2.990 16.395 1.00 95.38 301 LEU A C 1
ATOM 2397 O O . LEU A 1 301 ? -17.883 1.916 16.110 1.00 95.38 301 LEU A O 1
ATOM 2401 N N . ASN A 1 302 ? -16.056 3.224 16.164 1.00 95.69 302 ASN A N 1
ATOM 2402 C CA . ASN A 1 302 ? -15.203 2.254 15.481 1.00 95.69 302 ASN A CA 1
ATOM 2403 C C . ASN A 1 302 ? -15.061 0.943 16.280 1.00 95.69 302 ASN A C 1
ATOM 2405 O O . ASN A 1 302 ? -15.189 -0.133 15.703 1.00 95.69 302 ASN A O 1
ATOM 2409 N N . LEU A 1 303 ? -14.802 1.026 17.593 1.00 95.81 303 LEU A N 1
ATOM 2410 C CA . LEU A 1 303 ? -14.501 -0.133 18.449 1.00 95.81 303 LEU A CA 1
ATOM 2411 C C . LEU A 1 303 ? -15.701 -1.010 18.788 1.00 95.81 303 LEU A C 1
ATOM 2413 O O . LEU A 1 303 ? -15.534 -2.217 18.929 1.00 95.81 303 LEU A O 1
ATOM 2417 N N . VAL A 1 304 ? -16.865 -0.403 19.024 1.00 95.06 304 VAL A N 1
ATOM 2418 C CA . VAL A 1 304 ? -18.035 -1.091 19.597 1.00 95.06 304 VAL A CA 1
ATOM 2419 C C . VAL A 1 304 ? -19.123 -1.296 18.552 1.00 95.06 304 VAL A C 1
ATOM 2421 O O . VAL A 1 304 ? -19.800 -2.316 18.566 1.00 95.06 304 VAL A O 1
ATOM 2424 N N . TYR A 1 305 ? -19.278 -0.362 17.618 1.00 92.88 305 TYR A N 1
ATOM 2425 C CA . TYR A 1 305 ? -20.340 -0.414 16.611 1.00 92.88 305 TYR A CA 1
ATOM 2426 C C . TYR A 1 305 ? -19.818 -0.904 15.257 1.00 92.88 305 TYR A C 1
ATOM 2428 O O . TYR A 1 305 ? -20.612 -1.129 14.352 1.00 92.88 305 TYR A O 1
ATOM 2436 N N . GLY A 1 306 ? -18.495 -1.054 15.089 1.00 91.75 306 GLY A N 1
ATOM 2437 C CA . GLY A 1 306 ? -17.897 -1.357 13.784 1.00 91.75 306 GLY A CA 1
ATOM 2438 C C . GLY A 1 306 ? -18.199 -0.274 12.739 1.00 91.75 306 GLY A C 1
ATOM 2439 O O . GLY A 1 306 ? -18.215 -0.558 11.543 1.00 91.75 306 GLY A O 1
ATOM 2440 N N . SER A 1 307 ? -18.470 0.956 13.194 1.00 91.00 307 SER A N 1
ATOM 2441 C CA . SER A 1 307 ? -19.014 2.060 12.399 1.00 91.00 307 SER A CA 1
ATOM 2442 C C . SER A 1 307 ? -18.087 3.262 12.400 1.00 91.00 307 SER A C 1
ATOM 2444 O O . SER A 1 307 ? -17.490 3.582 13.418 1.00 91.00 307 SER A O 1
ATOM 2446 N N . MET A 1 308 ? -18.069 4.003 11.294 1.00 91.94 308 MET A N 1
ATOM 2447 C CA . MET A 1 308 ? -17.415 5.314 11.186 1.00 91.94 308 MET A CA 1
ATOM 2448 C C . MET A 1 308 ? -18.317 6.444 11.699 1.00 91.94 308 MET A C 1
ATOM 2450 O O . MET A 1 308 ? -19.532 6.273 11.794 1.00 91.94 308 MET A O 1
ATOM 2454 N N . GLN A 1 309 ? -17.746 7.626 11.957 1.00 90.94 309 GLN A N 1
ATOM 2455 C CA . GLN A 1 309 ? -18.507 8.840 12.272 1.00 90.94 309 GLN A CA 1
ATOM 2456 C C . GLN A 1 309 ? -18.678 9.703 11.014 1.00 90.94 309 GLN A C 1
ATOM 2458 O O . GLN A 1 309 ? -17.933 10.652 10.763 1.00 90.94 309 GLN A O 1
ATOM 2463 N N . LEU A 1 310 ? -19.688 9.377 10.208 1.00 84.75 310 LEU A N 1
ATOM 2464 C CA . LEU A 1 310 ? -19.962 10.088 8.955 1.00 84.75 310 LEU A CA 1
ATOM 2465 C C . LEU A 1 310 ? -20.422 11.524 9.182 1.00 84.75 310 LEU A C 1
ATOM 2467 O O . LEU A 1 310 ? -20.054 12.412 8.415 1.00 84.75 310 LEU A O 1
ATOM 2471 N N . ASN A 1 311 ? -21.214 11.737 10.232 1.00 82.88 311 ASN A N 1
ATOM 2472 C CA . ASN A 1 311 ? -21.764 13.026 10.626 1.00 82.88 311 ASN A CA 1
ATOM 2473 C C . ASN A 1 311 ? -21.809 13.144 12.164 1.00 82.88 311 ASN A C 1
ATOM 2475 O O . ASN A 1 311 ? -21.561 12.180 12.890 1.00 82.88 311 ASN A O 1
ATOM 2479 N N . LYS A 1 312 ? -22.115 14.342 12.674 1.00 83.19 312 LYS A N 1
ATOM 2480 C CA . LYS A 1 312 ? -22.134 14.621 14.122 1.00 83.19 312 LYS A CA 1
ATOM 2481 C C . LYS A 1 312 ? -23.280 13.928 14.868 1.00 83.19 312 LYS A C 1
ATOM 2483 O O . LYS A 1 312 ? -23.165 13.701 16.067 1.00 83.19 312 LYS A O 1
ATOM 2488 N N . GLU A 1 313 ? -24.364 13.579 14.183 1.00 85.56 313 GLU A N 1
ATOM 2489 C CA . GLU A 1 313 ? -25.553 12.982 14.799 1.00 85.56 313 GLU A CA 1
ATOM 2490 C C . GLU A 1 313 ? -25.336 11.509 15.163 1.00 85.56 313 GLU A C 1
ATOM 2492 O O . GLU A 1 313 ? -25.936 11.024 16.122 1.00 85.56 313 GLU A O 1
ATOM 2497 N N . MET A 1 314 ? -24.422 10.812 14.476 1.00 86.81 314 MET A N 1
ATOM 2498 C CA . MET A 1 314 ? -24.103 9.400 14.742 1.00 86.81 314 MET A CA 1
ATOM 2499 C C . MET A 1 314 ? -23.601 9.135 16.163 1.00 86.81 314 MET A C 1
ATOM 2501 O O . MET A 1 314 ? -23.747 8.029 16.668 1.00 86.81 314 MET A O 1
ATOM 2505 N N . VAL A 1 315 ? -23.070 10.147 16.849 1.00 89.94 315 VAL A N 1
ATOM 2506 C CA . VAL A 1 315 ? -22.672 10.041 18.261 1.00 89.94 315 VAL A CA 1
ATOM 2507 C C . VAL A 1 315 ? -23.857 9.657 19.157 1.00 89.94 315 VAL A C 1
ATOM 2509 O O . VAL A 1 315 ? -23.668 9.011 20.185 1.00 89.94 315 VAL A O 1
ATOM 2512 N N . SER A 1 316 ? -25.089 9.998 18.765 1.00 91.25 316 SER A N 1
ATOM 2513 C CA . SER A 1 316 ? -26.295 9.595 19.496 1.00 91.25 316 SER A CA 1
ATOM 2514 C C . SER A 1 316 ? -26.493 8.076 19.549 1.00 91.25 316 SER A C 1
ATOM 2516 O O . SER A 1 316 ? -27.086 7.592 20.513 1.00 91.25 316 SER A O 1
ATOM 2518 N N . ALA A 1 317 ? -25.926 7.315 18.601 1.00 89.81 317 ALA A N 1
ATOM 2519 C CA . ALA A 1 317 ? -25.947 5.853 18.631 1.00 89.81 317 ALA A CA 1
ATOM 2520 C C . ALA A 1 317 ? -25.276 5.297 19.895 1.00 89.81 317 ALA A C 1
ATOM 2522 O O . ALA A 1 317 ? -25.723 4.287 20.421 1.00 89.81 317 ALA A O 1
ATOM 2523 N N . LEU A 1 318 ? -24.293 6.015 20.462 1.00 94.12 318 LEU A N 1
ATOM 2524 C CA . LEU A 1 318 ? -23.606 5.619 21.696 1.00 94.12 318 LEU A CA 1
ATOM 2525 C C . LEU A 1 318 ? -24.542 5.504 22.915 1.00 94.12 318 LEU A C 1
ATOM 2527 O O . LEU A 1 318 ? -24.162 4.909 23.922 1.00 94.12 318 LEU A O 1
ATOM 2531 N N . GLN A 1 319 ? -25.755 6.065 22.840 1.00 95.19 319 GLN A N 1
ATOM 2532 C CA . GLN A 1 319 ? -26.745 6.041 23.919 1.00 95.19 319 GLN A CA 1
ATOM 2533 C C . GLN A 1 319 ? -27.516 4.716 24.027 1.00 95.19 319 GLN A C 1
ATOM 2535 O O . GLN A 1 319 ? -28.171 4.497 25.044 1.00 95.19 319 GLN A O 1
ATOM 2540 N N . GLN A 1 320 ? -27.447 3.835 23.024 1.00 94.00 320 GLN A N 1
ATOM 2541 C CA . GLN A 1 320 ? -28.143 2.540 22.989 1.00 94.00 320 GLN A CA 1
ATOM 2542 C C . GLN A 1 320 ? -27.165 1.411 22.636 1.00 94.00 320 GLN A C 1
ATOM 2544 O O . GLN A 1 320 ? -26.175 1.686 21.966 1.00 94.00 320 GLN A O 1
ATOM 2549 N N . PRO A 1 321 ? -27.396 0.160 23.074 1.00 93.38 321 PRO A N 1
ATOM 2550 C CA . PRO A 1 321 ? -26.546 -0.958 22.672 1.00 93.38 321 PRO A CA 1
ATOM 2551 C C . PRO A 1 321 ? -26.548 -1.130 21.141 1.00 93.38 321 PRO A C 1
ATOM 2553 O O . PRO A 1 321 ? -27.566 -0.854 20.502 1.00 93.38 321 PRO A O 1
ATOM 2556 N N . PRO A 1 322 ? -25.433 -1.584 20.538 1.00 92.12 322 PRO A N 1
ATOM 2557 C CA . PRO A 1 322 ? -25.365 -1.795 19.097 1.00 92.12 322 PRO A CA 1
ATOM 2558 C C . PRO A 1 322 ? -26.324 -2.906 18.656 1.00 92.12 322 PRO A C 1
ATOM 2560 O O . PRO A 1 322 ? -26.462 -3.927 19.337 1.00 92.12 322 PRO A O 1
ATOM 2563 N N . ALA A 1 323 ? -26.945 -2.748 17.487 1.00 89.88 323 ALA A N 1
ATOM 2564 C CA . ALA A 1 323 ? -28.005 -3.645 17.022 1.00 89.88 323 ALA A CA 1
ATOM 2565 C C . ALA A 1 323 ? -27.486 -5.056 16.711 1.00 89.88 323 ALA A C 1
ATOM 2567 O O . ALA A 1 323 ? -28.224 -6.038 16.816 1.00 89.88 323 ALA A O 1
ATOM 2568 N N . TRP A 1 324 ? -26.207 -5.182 16.349 1.00 91.38 324 TRP A N 1
ATOM 2569 C CA . TRP A 1 324 ? -25.577 -6.481 16.109 1.00 91.38 324 TRP A CA 1
ATOM 2570 C C . TRP A 1 324 ? -25.503 -7.355 17.372 1.00 91.38 324 TRP A C 1
ATOM 2572 O O . TRP A 1 324 ? -25.487 -8.580 17.255 1.00 91.38 324 TRP A O 1
ATOM 2582 N N . LEU A 1 325 ? -25.483 -6.764 18.574 1.00 91.50 325 LEU A N 1
ATOM 2583 C CA . LEU A 1 325 ? -25.322 -7.506 19.830 1.00 91.50 325 LEU A CA 1
ATOM 2584 C C . LEU A 1 325 ? -26.549 -8.369 20.149 1.00 91.50 325 LEU A C 1
ATOM 2586 O O . LEU A 1 325 ? -26.404 -9.489 20.636 1.00 91.50 325 LEU A O 1
ATOM 2590 N N . GLU A 1 326 ? -27.749 -7.879 19.830 1.00 89.12 326 GLU A N 1
ATOM 2591 C CA . GLU A 1 326 ? -29.013 -8.594 20.061 1.00 89.12 326 GLU A CA 1
ATOM 2592 C C . GLU A 1 326 ? -29.224 -9.773 19.098 1.00 89.12 326 GLU A C 1
ATOM 2594 O O . GLU A 1 326 ? -30.031 -10.661 19.365 1.00 89.12 326 GLU A O 1
ATOM 2599 N N . GLN A 1 327 ? -28.484 -9.805 17.987 1.00 90.56 327 GLN A N 1
ATOM 2600 C CA . GLN A 1 327 ? -28.595 -10.843 16.959 1.00 90.56 327 GLN A CA 1
ATOM 2601 C C . GLN A 1 327 ? -27.750 -12.089 17.266 1.00 90.56 327 GLN A C 1
ATOM 2603 O O . GLN A 1 327 ? -27.861 -13.100 16.571 1.00 90.56 327 GLN A O 1
ATOM 2608 N N . LEU A 1 328 ? -26.891 -12.032 18.288 1.00 90.06 328 LEU A N 1
ATOM 2609 C CA . LEU A 1 328 ? -25.984 -13.124 18.627 1.00 90.06 328 LEU A CA 1
ATOM 2610 C C . LEU A 1 328 ? -26.652 -14.203 19.490 1.00 90.06 328 LEU A C 1
ATOM 2612 O O . LEU A 1 328 ? -27.533 -13.906 20.300 1.00 90.06 328 LEU A O 1
ATOM 2616 N N . PRO A 1 329 ? -26.199 -15.470 19.395 1.00 86.69 329 PRO A N 1
ATOM 2617 C CA . PRO A 1 329 ? -26.644 -16.517 20.306 1.00 86.69 329 PRO A CA 1
ATOM 2618 C C . PRO A 1 329 ? -26.404 -16.122 21.768 1.00 86.69 329 PRO A C 1
ATOM 2620 O O . PRO A 1 329 ? -25.326 -15.629 22.119 1.00 86.69 329 PRO A O 1
ATOM 2623 N N . ALA A 1 330 ? -27.390 -16.367 22.632 1.00 85.69 330 ALA A N 1
ATOM 2624 C CA . ALA A 1 330 ? -27.324 -15.978 24.037 1.00 85.69 330 ALA A CA 1
ATOM 2625 C C . ALA A 1 330 ? -26.063 -16.533 24.722 1.00 85.69 330 ALA A C 1
ATOM 2627 O O . ALA A 1 330 ? -25.787 -17.731 24.670 1.00 85.69 330 ALA A O 1
ATOM 2628 N N . GLY A 1 331 ? -25.303 -15.651 25.375 1.00 86.62 331 GLY A N 1
ATOM 2629 C CA . GLY A 1 331 ? -24.087 -16.019 26.100 1.00 86.62 331 GLY A CA 1
ATOM 2630 C C . GLY A 1 331 ? -22.880 -16.352 25.219 1.00 86.62 331 GLY A C 1
ATOM 2631 O O . GLY A 1 331 ? -21.904 -16.860 25.752 1.00 86.62 331 GLY A O 1
ATOM 2632 N N . SER A 1 332 ? -22.914 -16.083 23.908 1.00 90.94 332 SER A N 1
ATOM 2633 C CA . SER A 1 332 ? -21.740 -16.227 23.026 1.00 90.94 332 SER A CA 1
ATOM 2634 C C . SER A 1 332 ? -20.758 -15.052 23.129 1.00 90.94 332 SER A C 1
ATOM 2636 O O . SER A 1 332 ? -19.548 -15.246 22.988 1.00 90.94 332 SER A O 1
ATOM 2638 N N . PHE A 1 333 ? -21.275 -13.858 23.431 1.00 93.75 333 PHE A N 1
ATOM 2639 C CA . PHE A 1 333 ? -20.533 -12.603 23.492 1.00 93.75 333 PHE A CA 1
ATOM 2640 C C . PHE A 1 333 ? -20.834 -11.857 24.795 1.00 93.75 333 PHE A C 1
ATOM 2642 O O . PHE A 1 333 ? -21.990 -11.763 25.200 1.00 93.75 333 PHE A O 1
ATOM 2649 N N . SER A 1 334 ? -19.807 -11.298 25.435 1.00 94.94 334 SER A N 1
ATOM 2650 C CA . SER A 1 334 ? -19.946 -10.443 26.619 1.00 94.94 334 SER A CA 1
ATOM 2651 C C . SER A 1 334 ? -19.287 -9.093 26.377 1.00 94.94 334 SER A C 1
ATOM 2653 O O . SER A 1 334 ? -18.117 -9.026 26.006 1.00 94.94 334 SER A O 1
ATOM 2655 N N . LEU A 1 335 ? -20.013 -8.016 26.661 1.00 96.31 335 LEU A N 1
ATOM 2656 C CA . LEU A 1 335 ? -19.509 -6.648 26.638 1.00 96.31 335 LEU A CA 1
ATOM 2657 C C . LEU A 1 335 ? -19.750 -6.027 28.013 1.00 96.31 335 LEU A C 1
ATOM 2659 O O . LEU A 1 335 ? -20.896 -5.960 28.440 1.00 96.31 335 LEU A O 1
ATOM 2663 N N . SER A 1 336 ? -18.700 -5.607 28.719 1.00 96.88 336 SER A N 1
ATOM 2664 C CA . SER A 1 336 ? -18.829 -5.112 30.099 1.00 96.88 336 SER A CA 1
ATOM 2665 C C . SER A 1 336 ? -17.787 -4.055 30.465 1.00 96.88 336 SER A C 1
ATOM 2667 O O . SER A 1 336 ? -16.776 -3.901 29.780 1.00 96.88 336 SER A O 1
ATOM 2669 N N . ALA A 1 337 ? -17.999 -3.356 31.578 1.00 96.88 337 ALA A N 1
ATOM 2670 C CA . ALA A 1 337 ? -17.038 -2.432 32.178 1.00 96.88 337 ALA A CA 1
ATOM 2671 C C . ALA A 1 337 ? -16.690 -2.809 33.621 1.00 96.88 337 ALA A C 1
ATOM 2673 O O . ALA A 1 337 ? -17.533 -3.295 34.366 1.00 96.88 337 ALA A O 1
ATOM 2674 N N . SER A 1 338 ? -15.457 -2.515 34.034 1.00 94.38 338 SER A N 1
ATOM 2675 C CA . SER A 1 338 ? -15.006 -2.671 35.422 1.00 94.38 338 SER A CA 1
ATOM 2676 C C . SER A 1 338 ? -15.472 -1.533 36.344 1.00 94.38 338 SER A C 1
ATOM 2678 O O . SER A 1 338 ? -15.416 -1.667 37.562 1.00 94.38 338 SER A O 1
ATOM 2680 N N . ASP A 1 339 ? -15.869 -0.388 35.777 1.00 92.12 339 ASP A N 1
ATOM 2681 C CA . ASP A 1 339 ? -16.164 0.857 36.498 1.00 92.12 339 ASP A CA 1
ATOM 2682 C C . ASP A 1 339 ? -17.361 1.587 35.857 1.00 92.12 339 ASP A C 1
ATOM 2684 O O . ASP A 1 339 ? -17.445 1.721 34.632 1.00 92.12 339 ASP A O 1
ATOM 2688 N N . ALA A 1 340 ? -18.261 2.116 36.692 1.00 93.62 340 ALA A N 1
ATOM 2689 C CA . ALA A 1 340 ? -19.405 2.939 36.298 1.00 93.62 340 ALA A CA 1
ATOM 2690 C C . ALA A 1 340 ? -19.016 4.215 35.531 1.00 93.62 340 ALA A C 1
ATOM 2692 O O . ALA A 1 340 ? -19.837 4.768 34.805 1.00 93.62 340 ALA A O 1
ATOM 2693 N N . GLN A 1 341 ? -17.768 4.681 35.611 1.00 93.44 341 GLN A N 1
ATOM 2694 C CA . GLN A 1 341 ? -17.310 5.817 34.808 1.00 93.44 341 GLN A CA 1
ATOM 2695 C C . GLN A 1 341 ? -17.413 5.567 33.297 1.00 93.44 341 GLN A C 1
ATOM 2697 O O . GLN A 1 341 ? -17.607 6.516 32.541 1.00 93.44 341 GLN A O 1
ATOM 2702 N N . TYR A 1 342 ? -17.347 4.313 32.837 1.00 94.69 342 TYR A N 1
ATOM 2703 C CA . TYR A 1 342 ? -17.588 4.002 31.426 1.00 94.69 342 TYR A CA 1
ATOM 2704 C C . TYR A 1 342 ? -19.048 4.189 31.011 1.00 94.69 342 TYR A C 1
ATOM 2706 O O . TYR A 1 342 ? -19.305 4.430 29.835 1.00 94.69 342 TYR A O 1
ATOM 2714 N N . GLN A 1 343 ? -19.991 4.191 31.956 1.00 94.81 343 GLN A N 1
A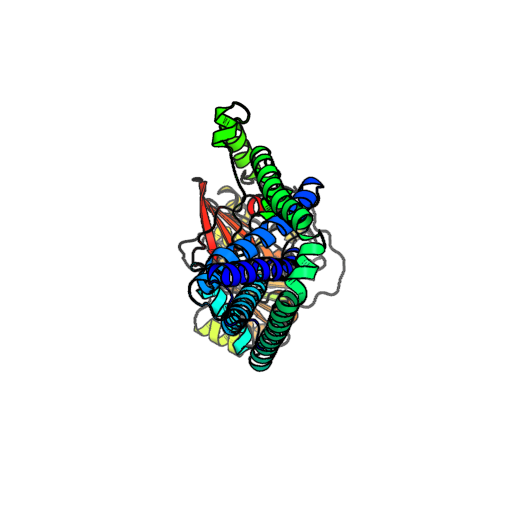TOM 2715 C CA . GLN A 1 343 ? -21.399 4.486 31.680 1.00 94.81 343 GLN A CA 1
ATOM 2716 C C . GLN A 1 343 ? -21.640 5.969 31.361 1.00 94.81 343 GLN A C 1
ATOM 2718 O O . GLN A 1 343 ? -22.675 6.317 30.804 1.00 94.81 343 GLN A O 1
ATOM 2723 N N . GLN A 1 344 ? -20.670 6.854 31.627 1.00 93.50 344 GLN A N 1
ATOM 2724 C CA . GLN A 1 344 ? -20.709 8.229 31.112 1.00 93.50 344 GLN A CA 1
ATOM 2725 C C . GLN A 1 344 ? -20.461 8.288 29.597 1.00 93.50 344 GLN A C 1
ATOM 2727 O O . GLN A 1 344 ? -20.888 9.234 28.942 1.00 93.50 344 GLN A O 1
ATOM 2732 N N . LEU A 1 345 ? -19.756 7.291 29.050 1.00 93.88 345 LEU A N 1
ATOM 2733 C CA . LEU A 1 345 ? -19.463 7.172 27.621 1.00 93.88 345 LEU A CA 1
ATOM 2734 C C . LEU A 1 345 ? -20.484 6.276 26.907 1.00 93.88 345 LEU A C 1
ATOM 2736 O O . LEU A 1 345 ? -20.889 6.582 25.791 1.00 93.88 345 LEU A O 1
ATOM 2740 N N . LEU A 1 346 ? -20.887 5.180 27.557 1.00 96.75 346 LEU A N 1
ATOM 2741 C CA . LEU A 1 346 ? -21.815 4.164 27.057 1.00 96.75 346 LEU A CA 1
ATOM 2742 C C . LEU A 1 346 ? -22.830 3.810 28.164 1.00 96.75 346 LEU A C 1
ATOM 2744 O O . LEU A 1 346 ? -22.592 2.868 28.923 1.00 96.75 346 LEU A O 1
ATOM 2748 N N . PRO A 1 347 ? -23.952 4.543 28.297 1.00 96.62 347 PRO A N 1
ATOM 2749 C CA . PRO A 1 347 ? -24.883 4.403 29.429 1.00 96.62 347 PRO A CA 1
ATOM 2750 C C . PRO A 1 347 ? -25.484 3.007 29.622 1.00 96.62 347 PRO A C 1
ATOM 2752 O O . PRO A 1 347 ? -25.862 2.635 30.729 1.00 96.62 347 PRO A O 1
ATOM 2755 N N . TRP A 1 348 ? -25.561 2.231 28.547 1.00 95.62 348 TRP A N 1
ATOM 2756 C CA . TRP A 1 348 ? -26.116 0.880 28.510 1.00 95.62 348 TRP A CA 1
ATOM 2757 C C . TRP A 1 348 ? -25.097 -0.216 28.871 1.00 95.62 348 TRP A C 1
ATOM 2759 O O . TRP A 1 348 ? -25.476 -1.379 28.997 1.00 95.62 348 TRP A O 1
ATOM 2769 N N . LEU A 1 349 ? -23.810 0.119 29.025 1.00 96.56 349 LEU A N 1
ATOM 2770 C CA . LEU A 1 349 ? -22.740 -0.856 29.241 1.00 96.56 349 LEU A CA 1
ATOM 2771 C C . LEU A 1 349 ? -22.859 -1.506 30.638 1.00 96.56 349 LEU A C 1
ATOM 2773 O O . LEU A 1 349 ? -22.813 -0.794 31.651 1.00 96.56 349 LEU A O 1
ATOM 2777 N N . PRO A 1 350 ? -22.997 -2.843 30.737 1.00 96.25 350 PRO A N 1
ATOM 2778 C CA . PRO A 1 350 ? -23.183 -3.506 32.021 1.00 96.25 350 PRO A CA 1
ATOM 2779 C C . PRO A 1 350 ? -21.871 -3.583 32.816 1.00 96.25 350 PRO A C 1
ATOM 2781 O O . PRO A 1 350 ? -20.780 -3.692 32.257 1.00 96.25 350 PRO A O 1
ATOM 2784 N N . LEU A 1 351 ? -21.986 -3.578 34.148 1.00 95.69 351 LEU A N 1
ATOM 2785 C CA . LEU A 1 351 ? -20.845 -3.718 35.073 1.00 95.69 351 LEU A CA 1
ATOM 2786 C C . LEU A 1 351 ? -20.530 -5.171 35.446 1.00 95.69 351 LEU A C 1
ATOM 2788 O O . LEU A 1 351 ? -19.565 -5.457 36.149 1.00 95.69 351 LEU A O 1
ATOM 2792 N N . THR A 1 352 ? -21.370 -6.097 34.998 1.00 90.19 352 THR A N 1
ATOM 2793 C CA . THR A 1 352 ? -21.235 -7.530 35.239 1.00 90.19 352 THR A CA 1
ATOM 2794 C C . THR A 1 352 ? -20.828 -8.227 33.954 1.00 90.19 352 THR A C 1
ATOM 2796 O O . THR A 1 352 ? -21.505 -8.095 32.936 1.00 90.19 352 THR A O 1
ATOM 2799 N N . GLU A 1 353 ? -19.748 -8.994 34.022 1.00 87.38 353 GLU A N 1
ATOM 2800 C CA . GLU A 1 353 ? -19.250 -9.804 32.915 1.00 87.38 353 GLU A CA 1
ATOM 2801 C C . GLU A 1 353 ? -19.988 -11.149 32.831 1.00 87.38 353 GLU A C 1
ATOM 2803 O O . GLU A 1 353 ? -20.221 -11.816 33.844 1.00 87.38 353 GLU A O 1
ATOM 2808 N N . GLN A 1 354 ? -20.303 -11.595 31.613 1.00 87.56 354 GLN A N 1
ATOM 2809 C CA . GLN A 1 354 ? -20.816 -12.939 31.367 1.00 87.56 354 GLN A CA 1
ATOM 2810 C C . GLN A 1 354 ? -19.645 -13.926 31.246 1.00 87.56 354 GLN A C 1
ATOM 2812 O O . GLN A 1 354 ? -19.033 -14.087 30.190 1.00 87.56 354 GLN A O 1
ATOM 2817 N N . ALA A 1 355 ? -19.318 -14.601 32.352 1.00 81.69 355 ALA A N 1
ATOM 2818 C CA . ALA A 1 355 ? -18.114 -15.429 32.449 1.00 81.69 355 ALA A CA 1
ATOM 2819 C C . ALA A 1 355 ? -18.039 -16.572 31.416 1.00 81.69 355 ALA A C 1
ATOM 2821 O O . ALA A 1 355 ? -16.935 -16.950 31.029 1.00 81.69 355 ALA A O 1
ATOM 2822 N N . THR A 1 356 ? -19.184 -17.092 30.964 1.00 86.12 356 THR A N 1
ATOM 2823 C CA . THR A 1 356 ? -19.292 -18.220 30.021 1.00 86.12 356 THR A CA 1
ATOM 2824 C C . THR A 1 356 ? -19.165 -17.825 28.550 1.00 86.12 356 THR A C 1
ATOM 2826 O O . THR A 1 356 ? -19.149 -18.714 27.704 1.00 86.12 356 THR A O 1
ATOM 2829 N N . ALA A 1 357 ? -19.106 -16.528 28.230 1.00 90.25 357 ALA A N 1
ATOM 2830 C CA . ALA A 1 357 ? -18.988 -16.077 26.849 1.00 90.25 357 ALA A CA 1
ATOM 2831 C C . ALA A 1 357 ? -17.635 -16.453 26.242 1.00 90.25 357 ALA A C 1
ATOM 2833 O O . ALA A 1 357 ? -16.594 -16.272 26.876 1.00 90.25 357 ALA A O 1
ATOM 2834 N N . ALA A 1 358 ? -17.666 -16.956 25.006 1.00 91.31 358 ALA A N 1
ATOM 2835 C CA . ALA A 1 358 ? -16.460 -17.291 24.259 1.00 91.31 358 ALA A CA 1
ATOM 2836 C C . ALA A 1 358 ? -15.703 -16.018 23.863 1.00 91.31 358 ALA A C 1
ATOM 2838 O O . ALA A 1 358 ? -14.490 -15.944 24.027 1.00 91.31 358 ALA A O 1
ATOM 2839 N N . VAL A 1 359 ? -16.417 -14.989 23.404 1.00 94.62 359 VAL A N 1
ATOM 2840 C CA . VAL A 1 359 ? -15.816 -13.698 23.063 1.00 94.62 359 VAL A CA 1
ATOM 2841 C C . VAL A 1 359 ? -16.201 -12.653 24.097 1.00 94.62 359 VAL A C 1
ATOM 2843 O O . VAL A 1 359 ? -17.372 -12.494 24.443 1.00 94.62 359 VAL A O 1
ATOM 2846 N N . LYS A 1 360 ? -15.206 -11.925 24.598 1.00 95.50 360 LYS A N 1
ATOM 2847 C CA . LYS A 1 360 ? -15.386 -10.928 25.649 1.00 95.50 360 LYS A CA 1
ATOM 2848 C C . LYS A 1 360 ? -14.703 -9.627 25.277 1.00 95.50 360 LYS A C 1
ATOM 2850 O O . LYS A 1 360 ? -13.544 -9.633 24.879 1.00 95.50 360 LYS A O 1
ATOM 2855 N N . ILE A 1 361 ? -15.386 -8.510 25.483 1.00 97.19 361 ILE A N 1
ATOM 2856 C CA . ILE A 1 361 ? -14.791 -7.177 25.483 1.00 97.19 361 ILE A CA 1
ATOM 2857 C C . ILE A 1 361 ? -15.044 -6.552 26.851 1.00 97.19 361 ILE A C 1
ATOM 2859 O O . ILE A 1 361 ? -16.185 -6.446 27.308 1.00 97.19 361 ILE A O 1
ATOM 2863 N N . LYS A 1 362 ? -13.971 -6.107 27.499 1.00 96.44 362 LYS A N 1
ATOM 2864 C CA . LYS A 1 362 ? -14.014 -5.506 28.824 1.00 96.44 362 LYS A CA 1
ATOM 2865 C C . LYS A 1 362 ? -13.328 -4.152 28.831 1.00 96.44 362 LYS A C 1
ATOM 2867 O O . LYS A 1 362 ? -12.134 -4.046 28.561 1.00 96.44 362 LYS A O 1
ATOM 2872 N N . PHE A 1 363 ? -14.082 -3.117 29.172 1.00 97.75 363 PHE A N 1
ATOM 2873 C CA . PHE A 1 363 ? -13.538 -1.794 29.452 1.00 97.75 363 PHE A CA 1
ATOM 2874 C C . PHE A 1 363 ? -12.990 -1.774 30.874 1.00 97.75 363 PHE A C 1
ATOM 2876 O O . PHE A 1 363 ? -13.731 -2.028 31.824 1.00 97.75 363 PHE A O 1
ATOM 2883 N N . SER A 1 364 ? -11.700 -1.484 31.026 1.00 96.12 364 SER A N 1
ATOM 2884 C CA . SER A 1 364 ? -11.041 -1.499 32.330 1.00 96.12 364 SER A CA 1
ATOM 2885 C C . SER A 1 364 ? -10.000 -0.399 32.471 1.00 96.12 364 SER A C 1
ATOM 2887 O O . SER A 1 364 ? -9.440 0.105 31.496 1.00 96.12 364 SER A O 1
ATOM 2889 N N . ARG A 1 365 ? -9.741 -0.019 33.720 1.00 94.38 365 ARG A N 1
ATOM 2890 C CA . ARG A 1 365 ? -8.700 0.948 34.097 1.00 94.38 365 ARG A CA 1
ATOM 2891 C C . ARG A 1 365 ? -7.530 0.309 34.830 1.00 94.38 365 ARG A C 1
ATOM 2893 O O . ARG A 1 365 ? -6.541 0.992 35.069 1.00 94.38 365 ARG A O 1
ATOM 2900 N N . ASP A 1 366 ? -7.645 -0.968 35.181 1.00 94.06 366 ASP A N 1
ATOM 2901 C CA . ASP A 1 366 ? -6.632 -1.711 35.923 1.00 94.06 366 ASP A CA 1
ATOM 2902 C C . ASP A 1 366 ? -6.228 -2.953 35.132 1.00 94.06 366 ASP A C 1
ATOM 2904 O O . ASP A 1 366 ? -6.745 -4.052 35.342 1.00 94.06 366 ASP A O 1
ATOM 2908 N N . LEU A 1 367 ? -5.273 -2.768 34.218 1.00 95.31 367 LEU A N 1
ATOM 2909 C CA . LEU A 1 367 ? -4.737 -3.854 33.402 1.00 95.31 367 LEU A CA 1
ATOM 2910 C C . LEU A 1 367 ? -4.168 -5.000 34.253 1.00 95.31 367 LEU A C 1
ATOM 2912 O O . LEU A 1 367 ? -4.278 -6.161 33.861 1.00 95.31 367 LEU A O 1
ATOM 2916 N N . GLY A 1 368 ? -3.569 -4.695 35.408 1.00 93.38 368 GLY A N 1
ATOM 2917 C CA . GLY A 1 368 ? -2.968 -5.699 36.283 1.00 93.38 368 GLY A CA 1
ATOM 2918 C C . GLY A 1 368 ? -4.001 -6.689 36.807 1.00 93.38 368 GLY A C 1
ATOM 2919 O O . GLY A 1 368 ? -3.785 -7.902 36.737 1.00 93.38 368 GLY A O 1
ATOM 2920 N N . SER A 1 369 ? -5.146 -6.176 37.262 1.00 92.00 369 SER A N 1
ATOM 2921 C CA . SER A 1 369 ? -6.264 -7.010 37.707 1.00 92.00 369 SER A CA 1
ATOM 2922 C C . SER A 1 369 ? -6.823 -7.892 36.583 1.00 92.00 369 SER A C 1
ATOM 2924 O O . SER A 1 369 ? -7.071 -9.079 36.805 1.00 92.00 369 SER A O 1
ATOM 2926 N N . GLU A 1 370 ? -6.948 -7.353 35.365 1.00 93.38 370 GLU A N 1
ATOM 2927 C CA . GLU A 1 370 ? -7.502 -8.091 34.224 1.00 93.38 370 GLU A CA 1
ATOM 2928 C C . GLU A 1 370 ? -6.568 -9.207 33.755 1.00 93.38 370 GLU A C 1
ATOM 2930 O O . GLU A 1 370 ? -7.006 -10.332 33.512 1.00 93.38 370 GLU A O 1
ATOM 2935 N N . LEU A 1 371 ? -5.261 -8.938 33.672 1.00 92.94 371 LEU A N 1
ATOM 2936 C CA . LEU A 1 371 ? -4.283 -9.952 33.275 1.00 92.94 371 LEU A CA 1
ATOM 2937 C C . LEU A 1 371 ? -4.173 -11.083 34.305 1.00 92.94 371 LEU A C 1
ATOM 2939 O O . LEU A 1 371 ? -4.015 -12.243 33.918 1.00 92.94 371 LEU A O 1
ATOM 2943 N N . ALA A 1 372 ? -4.310 -10.772 35.598 1.00 90.69 372 ALA A N 1
ATOM 2944 C CA . ALA A 1 372 ? -4.338 -11.782 36.653 1.00 90.69 372 ALA A CA 1
ATOM 2945 C C . ALA A 1 372 ? -5.549 -12.725 36.526 1.00 90.69 372 ALA A C 1
ATOM 2947 O O . ALA A 1 372 ? -5.423 -13.917 36.803 1.00 90.69 372 ALA A O 1
ATOM 2948 N N . GLN A 1 373 ? -6.702 -12.213 36.080 1.00 87.69 373 GLN A N 1
ATOM 2949 C CA . GLN A 1 373 ? -7.916 -13.010 35.856 1.00 87.69 373 GLN A CA 1
ATOM 2950 C C . GLN A 1 373 ? -7.863 -13.820 34.552 1.00 87.69 373 GLN A C 1
ATOM 2952 O O . GLN A 1 373 ? -8.348 -14.948 34.508 1.00 87.69 373 GLN A O 1
ATOM 2957 N N . LEU A 1 374 ? -7.263 -13.266 33.496 1.00 86.25 374 LEU A N 1
ATOM 2958 C CA . LEU A 1 374 ? -7.175 -13.885 32.170 1.00 86.25 374 LEU A CA 1
ATOM 2959 C C . LEU A 1 374 ? -6.286 -15.149 32.138 1.00 86.25 374 LEU A C 1
ATOM 2961 O O . LEU A 1 374 ? -6.538 -16.082 31.367 1.00 86.25 374 LEU A O 1
ATOM 2965 N N . GLY A 1 375 ? -5.215 -15.173 32.938 1.00 80.31 375 GLY A N 1
ATOM 2966 C CA . GLY A 1 375 ? -4.187 -16.219 32.882 1.00 80.31 375 GLY A CA 1
ATOM 2967 C C . GLY A 1 375 ? -3.315 -16.147 31.617 1.00 80.31 375 GLY A C 1
ATOM 2968 O O . GLY A 1 375 ? -3.300 -15.133 30.914 1.00 80.31 375 GLY A O 1
ATOM 2969 N N . THR A 1 376 ? -2.553 -17.210 31.317 1.00 75.44 376 THR A N 1
ATOM 2970 C CA . THR A 1 376 ? -1.557 -17.234 30.218 1.00 75.44 376 THR A CA 1
ATOM 2971 C C . THR A 1 376 ? -1.990 -17.947 28.940 1.00 75.44 376 THR A C 1
ATOM 2973 O O . THR A 1 376 ? -1.406 -17.680 27.894 1.00 75.44 376 THR A O 1
ATOM 2976 N N . GLU A 1 377 ? -3.006 -18.806 29.003 1.00 72.69 377 GLU A N 1
ATOM 2977 C CA . GLU A 1 377 ? -3.342 -19.743 27.916 1.00 72.69 377 GLU A CA 1
ATOM 2978 C C . GLU A 1 377 ? -4.419 -19.227 26.944 1.00 72.69 377 GLU A C 1
ATOM 2980 O O . GLU A 1 377 ? -4.675 -19.855 25.925 1.00 72.69 377 GLU A O 1
ATOM 2985 N N . HIS A 1 378 ? -5.055 -18.089 27.239 1.00 83.06 378 HIS A N 1
ATOM 2986 C CA . HIS A 1 378 ? -6.148 -17.550 26.422 1.00 83.06 378 HIS A CA 1
ATOM 2987 C C . HIS A 1 378 ? -5.666 -16.497 25.421 1.00 83.06 378 HIS A C 1
ATOM 2989 O O . HIS A 1 378 ? -4.803 -15.665 25.754 1.00 83.06 378 HIS A O 1
ATOM 2995 N N . ASN A 1 379 ? -6.295 -16.503 24.239 1.00 93.38 379 ASN A N 1
ATOM 2996 C CA . ASN A 1 379 ? -6.139 -15.467 23.228 1.00 93.38 379 ASN A CA 1
ATOM 2997 C C . ASN A 1 379 ? -6.651 -14.139 23.782 1.00 93.38 379 ASN A C 1
ATOM 2999 O O . ASN A 1 379 ? -7.763 -14.045 24.310 1.00 93.38 379 ASN A O 1
ATOM 3003 N N . ALA A 1 380 ? -5.826 -13.101 23.680 1.00 95.81 380 ALA A N 1
ATOM 3004 C CA . ALA A 1 380 ? -6.201 -11.799 24.199 1.00 95.81 380 ALA A CA 1
ATOM 3005 C C . ALA A 1 380 ? -5.650 -10.632 23.397 1.00 95.81 380 ALA A C 1
ATOM 3007 O O . ALA A 1 380 ? -4.575 -10.705 22.799 1.00 95.81 380 ALA A O 1
ATOM 3008 N N . ILE A 1 381 ? -6.396 -9.534 23.440 1.00 96.81 381 ILE A N 1
ATOM 3009 C CA . ILE A 1 381 ? -6.053 -8.259 22.820 1.00 96.81 381 ILE A CA 1
ATOM 3010 C C . ILE A 1 381 ? -6.182 -7.175 23.886 1.00 96.81 381 ILE A C 1
ATOM 3012 O O . ILE A 1 381 ? -7.134 -7.165 24.659 1.00 96.81 381 ILE A O 1
ATOM 3016 N N . VAL A 1 382 ? -5.229 -6.256 23.930 1.00 97.69 382 VAL A N 1
ATOM 3017 C CA . VAL A 1 382 ? -5.251 -5.086 24.802 1.00 97.69 382 VAL A CA 1
ATOM 3018 C C . VAL A 1 382 ? -5.039 -3.851 23.947 1.00 97.69 382 VAL A C 1
ATOM 3020 O O . VAL A 1 382 ? -4.063 -3.784 23.200 1.00 97.69 382 VAL A O 1
ATOM 3023 N N . LEU A 1 383 ? -5.942 -2.877 24.039 1.00 97.31 383 LEU A N 1
ATOM 3024 C CA . LEU A 1 383 ? -5.869 -1.659 23.232 1.00 97.31 383 LEU A CA 1
ATOM 3025 C C . LEU A 1 383 ? -6.339 -0.412 23.984 1.00 97.31 383 LEU A C 1
ATOM 3027 O O . LEU A 1 383 ? -7.069 -0.502 24.974 1.00 97.31 383 LEU A O 1
ATOM 3031 N N . SER A 1 384 ? -5.902 0.761 23.520 1.00 96.94 384 SER A N 1
ATOM 3032 C CA . SER A 1 384 ? -6.385 2.050 24.027 1.00 96.94 384 SER A CA 1
ATOM 3033 C C . SER A 1 384 ? -7.696 2.468 23.352 1.00 96.94 384 SER A C 1
ATOM 3035 O O . SER A 1 384 ? -7.876 2.211 22.172 1.00 96.94 384 SER A O 1
ATOM 3037 N N . ILE A 1 385 ? -8.601 3.154 24.061 1.00 96.44 385 ILE A N 1
ATOM 3038 C CA . ILE A 1 385 ? -9.906 3.596 23.523 1.00 96.44 385 ILE A CA 1
ATOM 3039 C C . ILE A 1 385 ? -9.747 4.498 22.303 1.00 96.44 385 ILE A C 1
ATOM 3041 O O . ILE A 1 385 ? -10.515 4.380 21.357 1.00 96.44 385 ILE A O 1
ATOM 3045 N N . HIS A 1 386 ? -8.779 5.408 22.340 1.00 96.44 386 HIS A N 1
ATOM 3046 C CA . HIS A 1 386 ? -8.501 6.383 21.292 1.00 96.44 386 HIS A CA 1
ATOM 3047 C C . HIS A 1 386 ? -6.993 6.451 21.034 1.00 96.44 386 HIS A C 1
ATOM 3049 O O . HIS A 1 386 ? -6.182 5.919 21.804 1.00 96.44 386 HIS A O 1
ATOM 3055 N N . ALA A 1 387 ? -6.622 7.085 19.926 1.00 94.69 387 ALA A N 1
ATOM 3056 C CA . ALA A 1 387 ? -5.233 7.407 19.637 1.00 94.69 387 ALA A CA 1
ATOM 3057 C C . ALA A 1 387 ? -4.760 8.588 20.493 1.00 94.69 387 ALA A C 1
ATOM 3059 O O . ALA A 1 387 ? -5.551 9.433 20.911 1.00 94.69 387 ALA A O 1
ATOM 3060 N N . THR A 1 388 ? -3.453 8.680 20.734 1.00 87.00 388 THR A N 1
ATOM 3061 C CA . THR A 1 388 ? -2.880 9.865 21.383 1.00 87.00 388 THR A CA 1
ATOM 3062 C C . THR A 1 388 ? -3.058 11.102 20.504 1.00 87.00 388 THR A C 1
ATOM 3064 O O . THR A 1 388 ? -3.038 10.992 19.278 1.00 87.00 388 THR A O 1
ATOM 3067 N N . ALA A 1 389 ? -3.186 12.277 21.130 1.00 83.44 389 ALA A N 1
ATOM 3068 C CA . ALA A 1 389 ? -3.323 13.547 20.422 1.00 83.44 389 ALA A CA 1
ATOM 3069 C C . ALA A 1 389 ? -2.248 13.705 19.332 1.00 83.44 389 ALA A C 1
ATOM 3071 O O . ALA A 1 389 ? -1.061 13.473 19.569 1.00 83.44 389 ALA A O 1
ATOM 3072 N N . SER A 1 390 ? -2.691 14.082 18.136 1.00 84.81 390 SER A N 1
ATOM 3073 C CA . SER A 1 390 ? -1.896 14.098 16.910 1.00 84.81 390 SER A CA 1
ATOM 3074 C C . SER A 1 390 ? -2.375 15.221 15.988 1.00 84.81 390 SER A C 1
ATOM 3076 O O . SER A 1 390 ? -3.423 15.819 16.216 1.00 84.81 390 SER A O 1
ATOM 3078 N N . GLN A 1 391 ? -1.618 15.488 14.924 1.00 84.81 391 GLN A N 1
ATOM 3079 C CA . GLN A 1 391 ? -2.036 16.368 13.826 1.00 84.81 391 GLN A CA 1
ATOM 3080 C C . GLN A 1 391 ? -3.101 15.740 12.908 1.00 84.81 391 GLN A C 1
ATOM 3082 O O . GLN A 1 391 ? -3.603 16.401 12.000 1.00 84.81 391 GLN A O 1
ATOM 3087 N N . PHE A 1 392 ? -3.397 14.454 13.104 1.00 90.00 392 PHE A N 1
ATOM 3088 C CA . PHE A 1 392 ? -4.373 13.692 12.337 1.00 90.00 392 PHE A CA 1
ATOM 3089 C C . PHE A 1 392 ? -5.543 13.296 13.239 1.00 90.00 392 PHE A C 1
ATOM 3091 O O . PHE A 1 392 ? -5.301 12.786 14.333 1.00 90.00 392 PHE A O 1
ATOM 3098 N N . ASP A 1 393 ? -6.789 13.416 12.762 1.00 92.81 393 ASP A N 1
ATOM 3099 C CA . ASP A 1 393 ? -7.947 12.931 13.538 1.00 92.81 393 ASP A CA 1
ATOM 3100 C C . ASP A 1 393 ? -7.988 11.392 13.612 1.00 92.81 393 ASP A C 1
ATOM 3102 O O . ASP A 1 393 ? -8.659 10.836 14.478 1.00 92.81 393 ASP A O 1
ATOM 3106 N N . LEU A 1 394 ? -7.245 10.707 12.730 1.00 95.25 394 LEU A N 1
ATOM 3107 C CA . LEU A 1 394 ? -6.934 9.281 12.786 1.00 95.25 394 LEU A CA 1
ATOM 3108 C C . LEU A 1 394 ? -5.429 9.113 12.992 1.00 95.25 394 LEU A C 1
ATOM 3110 O O . LEU A 1 394 ? -4.647 9.492 12.123 1.00 95.25 394 LEU A O 1
ATOM 3114 N N . ALA A 1 395 ? -5.014 8.524 14.106 1.00 94.81 395 ALA A N 1
ATOM 3115 C CA . ALA A 1 395 ? -3.605 8.439 14.473 1.00 94.81 395 ALA A CA 1
ATOM 3116 C C . ALA A 1 395 ? -3.245 7.055 15.035 1.00 94.81 395 ALA A C 1
ATOM 3118 O O . ALA A 1 395 ? -4.147 6.263 15.331 1.00 94.81 395 ALA A O 1
ATOM 3119 N N . PRO A 1 396 ? -1.944 6.738 15.179 1.00 94.25 396 PRO A N 1
ATOM 3120 C CA . PRO A 1 396 ? -1.527 5.492 15.796 1.00 94.25 396 PRO A CA 1
ATOM 3121 C C . PRO A 1 396 ? -2.075 5.341 17.217 1.00 94.25 396 PRO A C 1
ATOM 3123 O O . PRO A 1 396 ? -1.981 6.2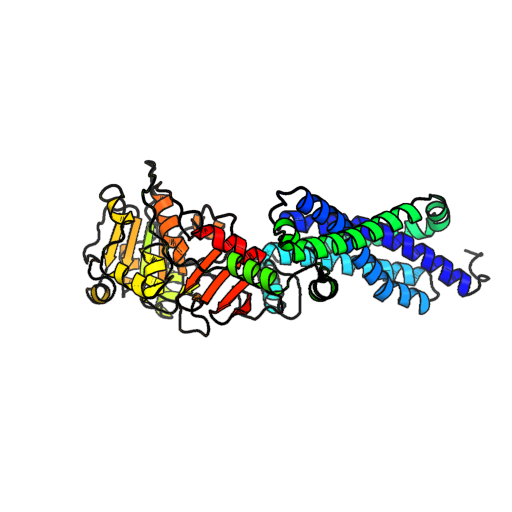48 18.048 1.00 94.25 396 PRO A O 1
ATOM 3126 N N . ALA A 1 397 ? -2.629 4.168 17.491 1.00 94.94 397 ALA A N 1
ATOM 3127 C CA . ALA A 1 397 ? -3.122 3.752 18.790 1.00 94.94 397 ALA A CA 1
ATOM 3128 C C . ALA A 1 397 ? -2.385 2.498 19.245 1.00 94.94 397 ALA A C 1
ATOM 3130 O O . ALA A 1 397 ? -1.848 1.729 18.446 1.00 94.94 397 ALA A O 1
ATOM 3131 N N . LYS A 1 398 ? -2.343 2.287 20.558 1.00 95.12 398 LYS A N 1
ATOM 3132 C CA . LYS A 1 398 ? -1.652 1.131 21.116 1.00 95.12 398 LYS A CA 1
ATOM 3133 C C . LYS A 1 398 ? -2.558 -0.087 21.002 1.00 95.12 398 LYS A C 1
ATOM 3135 O O . LYS A 1 398 ? -3.633 -0.091 21.593 1.00 95.12 398 LYS A O 1
ATOM 3140 N N . LEU A 1 399 ? -2.085 -1.116 20.304 1.00 95.25 399 LEU A N 1
ATOM 3141 C CA . LEU A 1 399 ? -2.683 -2.446 20.290 1.00 95.25 399 LEU A CA 1
ATOM 3142 C C . LEU A 1 399 ? -1.612 -3.490 20.574 1.00 95.25 399 LEU A C 1
ATOM 3144 O O . LEU A 1 399 ? -0.539 -3.497 19.973 1.00 95.25 399 LEU A O 1
ATOM 3148 N N . TYR A 1 400 ? -1.927 -4.378 21.500 1.00 95.88 400 TYR A N 1
ATOM 3149 C CA . TYR A 1 400 ? -1.101 -5.492 21.917 1.00 95.88 400 TYR A CA 1
ATOM 3150 C C . TYR A 1 400 ? -1.937 -6.753 21.837 1.00 95.88 400 TYR A C 1
ATOM 3152 O O . TYR A 1 400 ? -3.096 -6.756 22.241 1.00 95.88 400 TYR A O 1
ATOM 3160 N N . SER A 1 401 ? -1.361 -7.847 21.360 1.00 95.19 401 SER A N 1
ATOM 3161 C CA . SER A 1 401 ? -2.069 -9.123 21.347 1.00 95.19 401 SER A CA 1
ATOM 3162 C C . SER A 1 401 ? -1.185 -10.268 21.809 1.00 95.19 401 SER A C 1
ATOM 3164 O O . SER A 1 401 ? 0.026 -10.315 21.571 1.00 95.19 401 SER A O 1
ATOM 3166 N N . ARG A 1 402 ? -1.818 -11.222 22.479 1.00 94.38 402 ARG A N 1
ATOM 3167 C CA . ARG A 1 402 ? -1.301 -12.557 22.745 1.00 94.38 402 ARG A CA 1
ATOM 3168 C C . ARG A 1 402 ? -2.220 -13.523 22.016 1.00 94.38 402 ARG A C 1
ATOM 3170 O O . ARG A 1 402 ? -3.093 -14.133 22.616 1.00 94.38 402 ARG A O 1
ATOM 3177 N N . TRP A 1 403 ? -2.059 -13.549 20.698 1.00 92.50 403 TRP A N 1
ATOM 3178 C CA . TRP A 1 403 ? -2.836 -14.371 19.781 1.00 92.50 403 TRP A CA 1
ATOM 3179 C C . TRP A 1 403 ? -1.916 -14.791 18.622 1.00 92.50 403 TRP A C 1
ATOM 3181 O O . TRP A 1 403 ? -1.630 -13.972 17.743 1.00 92.50 403 TRP A O 1
ATOM 3191 N N . PRO A 1 404 ? -1.337 -16.006 18.661 1.00 88.94 404 PRO A N 1
ATOM 3192 C CA . PRO A 1 404 ? -0.295 -16.433 17.724 1.00 88.94 404 PRO A CA 1
ATOM 3193 C C . PRO A 1 404 ? -0.700 -16.352 16.250 1.00 88.94 404 PRO A C 1
ATOM 3195 O O . PRO A 1 404 ? 0.088 -15.870 15.437 1.00 88.94 404 PRO A O 1
ATOM 3198 N N . GLU A 1 405 ? -1.919 -16.772 15.918 1.00 89.81 405 GLU A N 1
ATOM 3199 C CA . GLU A 1 405 ? -2.474 -16.753 14.562 1.00 89.81 405 GLU A CA 1
ATOM 3200 C C . GLU A 1 405 ? -2.580 -15.314 14.055 1.00 89.81 405 GLU A C 1
ATOM 3202 O O . GLU A 1 405 ? -2.188 -15.013 12.928 1.00 89.81 405 GLU A O 1
ATOM 3207 N N . LEU A 1 406 ? -3.029 -14.395 14.915 1.00 88.88 406 LEU A N 1
ATOM 3208 C CA . LEU A 1 406 ? -3.173 -12.987 14.562 1.00 88.88 406 LEU A CA 1
ATOM 3209 C C . LEU A 1 406 ? -1.823 -12.338 14.218 1.00 88.88 406 LEU A C 1
ATOM 3211 O O . LEU A 1 406 ? -1.728 -11.572 13.261 1.00 88.88 406 LEU A O 1
ATOM 3215 N N . HIS A 1 407 ? -0.756 -12.690 14.942 1.00 86.12 407 HIS A N 1
ATOM 3216 C CA . HIS A 1 407 ? 0.599 -12.185 14.671 1.00 86.12 407 HIS A CA 1
ATOM 3217 C C . HIS A 1 407 ? 1.152 -12.609 13.313 1.00 86.12 407 HIS A C 1
ATOM 3219 O O . HIS A 1 407 ? 1.987 -11.902 12.749 1.00 86.12 407 HIS A O 1
ATOM 3225 N N . GLN A 1 408 ? 0.726 -13.762 12.797 1.00 82.81 408 GLN A N 1
ATOM 3226 C CA . GLN A 1 408 ? 1.158 -14.229 11.480 1.00 82.81 408 GLN A CA 1
ATOM 3227 C C . GLN A 1 408 ? 0.492 -13.435 10.360 1.00 82.81 408 GLN A C 1
ATOM 3229 O O . GLN A 1 408 ? 1.135 -13.157 9.352 1.00 82.81 408 GLN A O 1
ATOM 3234 N N . VAL A 1 409 ? -0.774 -13.055 10.550 1.00 83.38 409 VAL A N 1
ATOM 3235 C CA . VAL A 1 409 ? -1.555 -12.362 9.522 1.00 83.38 409 VAL A CA 1
ATOM 3236 C C . VAL A 1 409 ? -1.310 -10.855 9.531 1.00 83.38 409 VAL A C 1
ATOM 3238 O O . VAL A 1 409 ? -1.220 -10.248 8.470 1.00 83.38 409 VAL A O 1
ATOM 3241 N N . LEU A 1 410 ? -1.143 -10.249 10.710 1.00 82.62 410 LEU A N 1
ATOM 3242 C CA . LEU A 1 410 ? -1.034 -8.793 10.842 1.00 82.62 410 LEU A CA 1
ATOM 3243 C C . LEU A 1 410 ? 0.377 -8.220 10.634 1.00 82.62 410 LEU A C 1
ATOM 3245 O O . LEU A 1 410 ? 0.590 -7.011 10.795 1.00 82.62 410 LEU A O 1
ATOM 3249 N N . SER A 1 411 ? 1.371 -9.054 10.323 1.00 71.06 411 SER A N 1
ATOM 3250 C CA . SER A 1 411 ? 2.750 -8.586 10.175 1.00 71.06 411 SER A CA 1
ATOM 3251 C C . SER A 1 411 ? 2.855 -7.569 9.033 1.00 71.06 411 SER A C 1
ATOM 3253 O O . SER A 1 411 ? 2.574 -7.890 7.883 1.00 71.06 411 SER A O 1
ATOM 3255 N N . ASN A 1 412 ? 3.267 -6.339 9.359 1.00 69.25 412 ASN A N 1
ATOM 3256 C CA . ASN A 1 412 ? 3.422 -5.219 8.420 1.00 69.25 412 ASN A CA 1
ATOM 3257 C C . ASN A 1 412 ? 2.126 -4.798 7.693 1.00 69.25 412 ASN A C 1
ATOM 3259 O O . ASN A 1 412 ? 2.182 -4.234 6.601 1.00 69.25 412 ASN A O 1
ATOM 3263 N N . THR A 1 413 ? 0.957 -5.060 8.287 1.00 82.62 413 THR A N 1
ATOM 3264 C CA . THR A 1 413 ? -0.326 -4.559 7.779 1.00 82.62 413 THR A CA 1
ATOM 3265 C C . THR A 1 413 ? -0.877 -3.464 8.680 1.00 82.62 413 THR A C 1
ATOM 3267 O O . THR A 1 413 ? -0.953 -3.633 9.905 1.00 82.62 413 THR A O 1
ATOM 3270 N N . VAL A 1 414 ? -1.355 -2.384 8.067 1.00 92.06 414 VAL A N 1
ATOM 3271 C CA . VAL A 1 414 ? -2.136 -1.365 8.768 1.00 92.06 414 VAL A CA 1
ATOM 3272 C C . VAL A 1 414 ? -3.439 -1.981 9.271 1.00 92.06 414 VAL A C 1
ATOM 3274 O O . VAL A 1 414 ? -4.138 -2.644 8.513 1.00 92.06 414 VAL A O 1
ATOM 3277 N N . THR A 1 415 ? -3.791 -1.745 10.531 1.00 94.75 415 THR A N 1
ATOM 3278 C CA . THR A 1 415 ? -5.078 -2.137 11.124 1.00 94.75 415 THR A CA 1
ATOM 3279 C C . THR A 1 415 ? -5.756 -0.947 11.783 1.00 94.75 415 THR A C 1
ATOM 3281 O O . THR A 1 415 ? -5.118 0.066 12.066 1.00 94.75 415 THR A O 1
ATOM 3284 N N . GLN A 1 416 ? -7.060 -1.049 12.023 1.00 96.19 416 GLN A N 1
ATOM 3285 C CA . GLN A 1 416 ? -7.857 0.024 12.610 1.00 96.19 416 GLN A CA 1
ATOM 3286 C C . GLN A 1 416 ? -8.793 -0.499 13.700 1.00 96.19 416 GLN A C 1
ATOM 3288 O O . GLN A 1 416 ? -9.130 -1.680 13.712 1.00 96.19 416 GLN A O 1
ATOM 3293 N N . HIS A 1 417 ? -9.287 0.388 14.569 1.00 97.06 417 HIS A N 1
ATOM 3294 C CA . HIS A 1 417 ? -10.367 0.057 15.517 1.00 97.06 417 HIS A CA 1
ATOM 3295 C C . HIS A 1 417 ? -11.593 -0.561 14.827 1.00 97.06 417 HIS A C 1
ATOM 3297 O O . HIS A 1 417 ? -12.204 -1.467 15.385 1.00 97.06 417 HIS A O 1
ATOM 3303 N N . LEU A 1 418 ? -11.902 -0.123 13.599 1.00 94.69 418 LEU A N 1
ATOM 3304 C CA . LEU A 1 418 ? -13.003 -0.658 12.789 1.00 94.69 418 LEU A CA 1
ATOM 3305 C C . LEU A 1 418 ? -12.912 -2.162 12.534 1.00 94.69 418 LEU A C 1
ATOM 3307 O O . LEU A 1 418 ? -13.932 -2.804 12.316 1.00 94.69 418 LEU A O 1
ATOM 3311 N N . ASP A 1 419 ? -11.700 -2.706 12.502 1.00 95.62 419 ASP A N 1
ATOM 3312 C CA . ASP A 1 419 ? -11.464 -4.098 12.135 1.00 95.62 419 ASP A CA 1
ATOM 3313 C C . ASP A 1 419 ? -11.763 -5.063 13.303 1.00 95.62 419 ASP A C 1
ATOM 3315 O O . ASP A 1 419 ? -11.858 -6.278 13.117 1.00 95.62 419 ASP A O 1
ATOM 3319 N N . LEU A 1 420 ? -11.928 -4.543 14.527 1.00 95.81 420 LEU A N 1
ATOM 3320 C CA . LEU A 1 420 ? -12.080 -5.360 15.730 1.00 95.81 420 LEU A CA 1
ATOM 3321 C C . LEU A 1 420 ? -13.390 -6.161 15.727 1.00 95.81 420 LEU A C 1
ATOM 3323 O O . LEU A 1 420 ? -13.355 -7.387 15.816 1.00 95.81 420 LEU A O 1
ATOM 3327 N N . ILE A 1 421 ? -14.539 -5.489 15.609 1.00 95.00 421 ILE A N 1
ATOM 3328 C CA . ILE A 1 421 ? -15.859 -6.144 15.623 1.00 95.00 421 ILE A CA 1
ATOM 3329 C C . ILE A 1 421 ? -16.006 -7.177 14.494 1.00 95.00 421 ILE A C 1
ATOM 3331 O O . ILE A 1 421 ? -16.348 -8.318 14.805 1.00 95.00 421 ILE A O 1
ATOM 3335 N N . PRO A 1 422 ? -15.677 -6.869 13.222 1.00 94.06 422 PRO A N 1
ATOM 3336 C CA . PRO A 1 422 ? -15.719 -7.857 12.143 1.00 94.06 422 PRO A CA 1
ATOM 3337 C C . PRO A 1 422 ? -14.874 -9.099 12.445 1.00 94.06 422 PRO A C 1
ATOM 3339 O O . PRO A 1 422 ? -15.303 -10.222 12.181 1.00 94.06 422 PRO A O 1
ATOM 3342 N N . THR A 1 423 ? -13.691 -8.913 13.040 1.00 94.75 423 THR A N 1
ATOM 3343 C CA . THR A 1 423 ? -12.799 -10.017 13.415 1.00 94.75 423 THR A CA 1
ATOM 3344 C C . THR A 1 423 ? -13.391 -10.880 14.529 1.00 94.75 423 THR A C 1
ATOM 3346 O O . THR A 1 423 ? -13.370 -12.107 14.441 1.00 94.75 423 THR A O 1
ATOM 3349 N N . LEU A 1 424 ? -13.934 -10.257 15.576 1.00 94.75 424 LEU A N 1
ATOM 3350 C CA . LEU A 1 424 ? -14.514 -10.960 16.721 1.00 94.75 424 LEU A CA 1
ATOM 3351 C C . LEU A 1 424 ? -15.806 -11.701 16.360 1.00 94.75 424 LEU A C 1
ATOM 3353 O O . LEU A 1 424 ? -16.009 -12.833 16.793 1.00 94.75 424 LEU A O 1
ATOM 3357 N N . LEU A 1 425 ? -16.662 -11.099 15.534 1.00 93.62 425 LEU A N 1
ATOM 3358 C CA . LEU A 1 425 ? -17.879 -11.748 15.047 1.00 93.62 425 LEU A CA 1
ATOM 3359 C C . LEU A 1 425 ? -17.560 -12.937 14.138 1.00 93.62 425 LEU A C 1
ATOM 3361 O O . LEU A 1 425 ? -18.197 -13.983 14.262 1.00 93.62 425 LEU A O 1
ATOM 3365 N N . ALA A 1 426 ? -16.521 -12.826 13.306 1.00 92.19 426 ALA A N 1
ATOM 3366 C CA . ALA A 1 426 ? -16.064 -13.937 12.480 1.00 92.19 426 ALA A CA 1
ATOM 3367 C C . ALA A 1 426 ? -15.571 -15.134 13.314 1.00 92.19 426 ALA A C 1
ATOM 3369 O O . ALA A 1 426 ? -15.757 -16.272 12.888 1.00 92.19 426 ALA A O 1
ATOM 3370 N N . GLN A 1 427 ? -15.014 -14.921 14.517 1.00 91.38 427 GLN A N 1
ATOM 3371 C CA . GLN A 1 427 ? -14.684 -16.025 15.437 1.00 91.38 427 GLN A CA 1
ATOM 3372 C C . GLN A 1 427 ? -15.930 -16.786 15.897 1.00 91.38 427 GLN A C 1
ATOM 3374 O O . GLN A 1 427 ? -15.906 -18.010 16.004 1.00 91.38 427 GLN A O 1
ATOM 3379 N N . LEU A 1 428 ? -17.051 -16.086 16.087 1.00 92.00 428 LEU A N 1
ATOM 3380 C CA . LEU A 1 428 ? -18.346 -16.694 16.411 1.00 92.00 428 LEU A CA 1
ATOM 3381 C C . LEU A 1 428 ? -19.065 -17.298 15.191 1.00 92.00 428 LEU A C 1
ATOM 3383 O O . LEU A 1 428 ? -20.164 -17.827 15.335 1.00 92.00 428 LEU A O 1
ATOM 3387 N N . GLY A 1 429 ? -18.466 -17.225 13.998 1.00 91.31 429 GLY A N 1
ATOM 3388 C CA . GLY A 1 429 ? -19.057 -17.705 12.745 1.00 91.31 429 GLY A CA 1
ATOM 3389 C C . GLY A 1 429 ? -20.101 -16.757 12.171 1.00 91.31 429 GLY A C 1
ATOM 3390 O O . GLY A 1 429 ? -20.880 -17.158 11.309 1.00 91.31 429 GLY A O 1
ATOM 3391 N N . CYS A 1 430 ? -20.145 -15.518 12.665 1.00 91.06 430 CYS A N 1
ATOM 3392 C CA . CYS A 1 430 ? -21.062 -14.482 12.221 1.00 91.06 430 CYS A CA 1
ATOM 3393 C C . CYS A 1 430 ? -20.388 -13.574 11.194 1.00 91.06 430 CYS A C 1
ATOM 3395 O O . CYS A 1 430 ? -19.357 -12.955 11.459 1.00 91.06 430 CYS A O 1
ATOM 3397 N N . HIS A 1 431 ? -21.008 -13.465 10.023 1.00 86.94 431 HIS A N 1
ATOM 3398 C CA . HIS A 1 431 ? -20.504 -12.691 8.898 1.00 86.94 431 HIS A CA 1
ATOM 3399 C C . HIS A 1 431 ? -21.539 -11.677 8.419 1.00 86.94 431 HIS A C 1
ATOM 3401 O O . HIS A 1 431 ? -22.747 -11.920 8.462 1.00 86.94 431 HIS A O 1
ATOM 3407 N N . THR A 1 432 ? -21.042 -10.530 7.961 1.00 83.31 432 THR A N 1
ATOM 3408 C CA . THR A 1 432 ? -21.808 -9.490 7.274 1.00 83.31 432 THR A CA 1
ATOM 3409 C C . THR A 1 432 ? -20.847 -8.492 6.611 1.00 83.31 432 THR A C 1
ATOM 3411 O O . THR A 1 432 ? -19.628 -8.607 6.774 1.00 83.31 432 THR A O 1
ATOM 3414 N N . ASN A 1 433 ? -21.378 -7.523 5.868 1.00 83.25 433 ASN A N 1
ATOM 3415 C CA . ASN A 1 433 ? -20.592 -6.471 5.229 1.00 83.25 433 ASN A CA 1
ATOM 3416 C C . ASN A 1 433 ? -20.301 -5.349 6.228 1.00 83.25 433 ASN A C 1
ATOM 3418 O O . ASN A 1 433 ? -21.118 -4.458 6.455 1.00 83.25 433 ASN A O 1
ATOM 3422 N N . TRP A 1 434 ? -19.117 -5.399 6.827 1.00 87.75 434 TRP A N 1
ATOM 3423 C CA . TRP A 1 434 ? -18.610 -4.325 7.669 1.00 87.75 434 TRP A CA 1
ATOM 3424 C C . TRP A 1 434 ? -17.725 -3.362 6.869 1.00 87.75 434 TRP A C 1
ATOM 3426 O O . TRP A 1 434 ? -17.023 -3.794 5.953 1.00 87.75 434 TRP A O 1
ATOM 3436 N N . PRO A 1 435 ? -17.671 -2.070 7.241 1.00 88.25 435 PRO A N 1
ATOM 3437 C CA . PRO A 1 435 ? -16.682 -1.151 6.681 1.00 88.25 435 PRO A CA 1
ATOM 3438 C C . PRO A 1 435 ? -15.235 -1.551 7.018 1.00 88.25 435 PRO A C 1
ATOM 3440 O O . PRO A 1 435 ? -14.328 -1.373 6.196 1.00 88.25 435 PRO A O 1
ATOM 3443 N N . GLY A 1 436 ? -15.030 -2.084 8.229 1.00 91.25 436 GLY A N 1
ATOM 3444 C CA . GLY A 1 436 ? -13.759 -2.633 8.702 1.00 91.25 436 GLY A CA 1
ATOM 3445 C C . GLY A 1 436 ? -13.492 -4.044 8.191 1.00 91.25 436 GLY A C 1
ATOM 3446 O O . GLY A 1 436 ? -14.407 -4.764 7.799 1.00 91.25 436 GLY A O 1
ATOM 3447 N N . ASP A 1 437 ? -12.229 -4.456 8.221 1.00 92.25 437 ASP A N 1
ATOM 3448 C CA . ASP A 1 437 ? -11.826 -5.795 7.796 1.00 92.25 437 ASP A CA 1
ATOM 3449 C C . ASP A 1 437 ? -11.919 -6.818 8.927 1.00 92.25 437 ASP A C 1
ATOM 3451 O O . ASP A 1 437 ? -11.608 -6.526 10.078 1.00 92.25 437 ASP A O 1
ATOM 3455 N N . ASN A 1 438 ? -12.220 -8.067 8.574 1.00 93.00 438 ASN A N 1
ATOM 3456 C CA . ASN A 1 438 ? -11.789 -9.199 9.386 1.00 93.00 438 ASN A CA 1
ATOM 3457 C C . ASN A 1 438 ? -10.268 -9.347 9.230 1.00 93.00 438 ASN A C 1
ATOM 3459 O O . ASN A 1 438 ? -9.785 -9.571 8.120 1.00 93.00 438 ASN A O 1
ATOM 3463 N N . TRP A 1 439 ? -9.506 -9.274 10.322 1.00 92.56 439 TRP A N 1
ATOM 3464 C CA . TRP A 1 439 ? -8.048 -9.405 10.290 1.00 92.56 439 TRP A CA 1
ATOM 3465 C C . TRP A 1 439 ? -7.557 -10.706 9.657 1.00 92.56 439 TRP A C 1
ATOM 3467 O O . TRP A 1 439 ? -6.499 -10.698 9.042 1.00 92.56 439 TRP A O 1
ATOM 3477 N N . PHE A 1 440 ? -8.318 -11.798 9.749 1.00 91.31 440 PHE A N 1
ATOM 3478 C CA . PHE A 1 440 ? -7.952 -13.084 9.143 1.00 91.31 440 PHE A CA 1
ATOM 3479 C C . PHE A 1 440 ? -8.365 -13.210 7.671 1.00 91.31 440 PHE A C 1
ATOM 3481 O O . PHE A 1 440 ? -7.864 -14.084 6.965 1.00 91.31 440 PHE A O 1
ATOM 3488 N N . GLN A 1 441 ? -9.287 -12.366 7.209 1.00 89.38 441 GLN A N 1
ATOM 3489 C CA . GLN A 1 441 ? -9.817 -12.359 5.844 1.00 89.38 441 GLN A CA 1
ATOM 3490 C C . GLN A 1 441 ? -10.048 -10.906 5.397 1.00 89.38 441 GLN A C 1
ATOM 3492 O O . GLN A 1 441 ? -11.196 -10.454 5.336 1.00 89.38 441 GLN A O 1
ATOM 3497 N N . PRO A 1 442 ? -8.970 -10.140 5.147 1.00 86.50 442 PRO A N 1
ATOM 3498 C CA . PRO A 1 442 ? -9.087 -8.733 4.792 1.00 86.50 442 PRO A CA 1
ATOM 3499 C C . PRO A 1 442 ? -9.751 -8.550 3.424 1.00 86.50 442 PRO A C 1
ATOM 3501 O O . PRO A 1 442 ? -9.582 -9.369 2.517 1.00 86.50 442 PRO A O 1
ATOM 3504 N N . SER A 1 443 ? -10.492 -7.451 3.262 1.00 86.44 443 SER A N 1
ATOM 3505 C CA . SER A 1 443 ? -11.093 -7.087 1.980 1.00 86.44 443 SER A CA 1
ATOM 3506 C C . SER A 1 443 ? -10.030 -6.770 0.925 1.00 86.44 443 SER A C 1
ATOM 3508 O O . SER A 1 443 ? -8.947 -6.270 1.231 1.00 86.44 443 SER A O 1
ATOM 3510 N N . ALA A 1 444 ? -10.369 -7.005 -0.344 1.00 84.38 444 ALA A N 1
ATOM 3511 C CA . ALA A 1 444 ? -9.533 -6.620 -1.480 1.00 84.38 444 ALA A CA 1
ATOM 3512 C C . ALA A 1 444 ? -9.486 -5.095 -1.700 1.00 84.38 444 ALA A C 1
ATOM 3514 O O . ALA A 1 444 ? -8.579 -4.595 -2.365 1.00 84.38 444 ALA A O 1
ATOM 3515 N N . TYR A 1 445 ? -10.460 -4.350 -1.165 1.00 89.88 445 TYR A N 1
ATOM 3516 C CA . TYR A 1 445 ? -10.499 -2.894 -1.286 1.00 89.88 445 TYR A CA 1
ATOM 3517 C C . TYR A 1 445 ? -9.533 -2.222 -0.300 1.00 89.88 445 TYR A C 1
ATOM 3519 O O . TYR A 1 445 ? -9.353 -2.724 0.810 1.00 89.88 445 TYR A O 1
ATOM 3527 N N . PRO A 1 446 ? -8.963 -1.050 -0.628 1.00 93.12 446 PRO A N 1
ATOM 3528 C CA . PRO A 1 446 ? -8.207 -0.246 0.332 1.00 93.12 446 PRO A CA 1
ATOM 3529 C C . PRO A 1 446 ? -9.048 0.073 1.569 1.00 93.12 446 PRO A C 1
ATOM 3531 O O . PRO A 1 446 ? -10.249 0.313 1.444 1.00 93.12 446 PRO A O 1
ATOM 3534 N N . LYS A 1 447 ? -8.438 0.089 2.756 1.00 95.00 447 LYS A N 1
ATOM 3535 C CA . LYS A 1 447 ? -9.128 0.449 4.005 1.00 95.00 447 LYS A CA 1
ATOM 3536 C C . LYS A 1 447 ? -9.614 1.893 3.950 1.00 95.00 447 LYS A C 1
ATOM 3538 O O . LYS A 1 447 ? -9.010 2.726 3.266 1.00 95.00 447 LYS A O 1
ATOM 3543 N N . LEU A 1 448 ? -10.681 2.182 4.689 1.00 94.56 448 LEU A N 1
ATOM 3544 C CA . LEU A 1 448 ? -11.323 3.490 4.741 1.00 94.56 448 LEU A CA 1
ATOM 3545 C C . LEU A 1 448 ? -11.747 3.823 6.171 1.00 94.56 448 LEU A C 1
ATOM 3547 O O . LEU A 1 448 ? -12.306 2.985 6.873 1.00 94.56 448 LEU A O 1
ATOM 3551 N N . ASN A 1 449 ? -11.539 5.074 6.571 1.00 94.56 449 ASN A N 1
ATOM 3552 C CA . ASN A 1 449 ? -12.138 5.652 7.762 1.00 94.56 449 ASN A CA 1
ATOM 3553 C C . ASN A 1 449 ? -12.663 7.052 7.453 1.00 94.56 449 ASN A C 1
ATOM 3555 O O . ASN A 1 449 ? -11.928 7.905 6.949 1.00 94.56 449 ASN A O 1
ATOM 3559 N N . LEU A 1 450 ? -13.936 7.269 7.756 1.00 92.25 450 LEU A N 1
ATOM 3560 C CA . LEU A 1 450 ? -14.621 8.538 7.582 1.00 92.25 450 LEU A CA 1
ATOM 3561 C C . LEU A 1 450 ? -14.803 9.183 8.954 1.00 92.25 450 LEU A C 1
ATOM 3563 O O . LEU A 1 450 ? -15.475 8.647 9.833 1.00 92.25 450 LEU A O 1
ATOM 3567 N N . LEU A 1 451 ? -14.179 10.340 9.122 1.00 90.69 451 LEU A N 1
ATOM 3568 C CA . LEU A 1 451 ? -14.180 1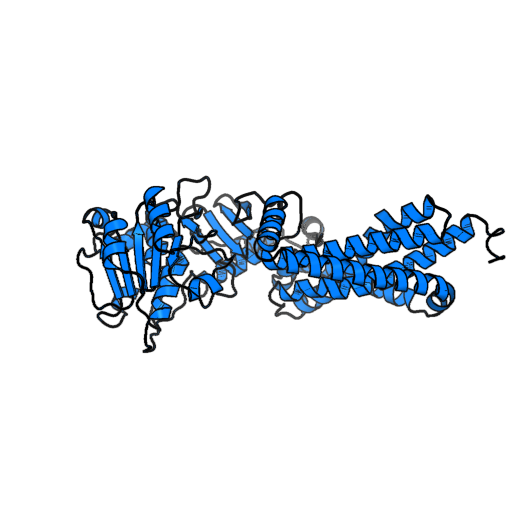1.143 10.340 1.00 90.69 451 LEU A CA 1
ATOM 3569 C C . LEU A 1 451 ? -14.810 12.492 10.036 1.00 90.69 451 LEU A C 1
ATOM 3571 O O . LEU A 1 451 ? -14.753 12.911 8.883 1.00 90.69 451 LEU A O 1
ATOM 3575 N N . PRO A 1 452 ? -15.378 13.223 11.010 1.00 86.25 452 PRO A N 1
ATOM 3576 C CA . PRO A 1 452 ? -16.208 14.402 10.756 1.00 86.25 452 PRO A CA 1
ATOM 3577 C C . PRO A 1 452 ? -15.680 15.369 9.688 1.00 86.25 452 PRO A C 1
ATOM 3579 O O . PRO A 1 452 ? -16.465 15.768 8.835 1.00 86.25 452 PRO A O 1
ATOM 3582 N N . HIS A 1 453 ? -14.370 15.639 9.652 1.00 84.31 453 HIS A N 1
ATOM 3583 C CA . HIS A 1 453 ? -13.753 16.590 8.717 1.00 84.31 453 HIS A CA 1
ATOM 3584 C C . HIS A 1 453 ? -12.689 16.010 7.779 1.00 84.31 453 HIS A C 1
ATOM 3586 O O . HIS A 1 453 ? -11.995 16.754 7.079 1.00 84.31 453 HIS A O 1
ATOM 3592 N N . GLN A 1 454 ? -12.531 14.684 7.772 1.00 89.06 454 GLN A N 1
ATOM 3593 C CA . GLN A 1 454 ? -11.519 14.032 6.954 1.00 89.06 454 GLN A CA 1
ATOM 3594 C C . GLN A 1 454 ? -11.896 12.603 6.562 1.00 89.06 454 GLN A C 1
ATOM 3596 O O . GLN A 1 454 ? -12.531 11.854 7.302 1.00 89.06 454 GLN A O 1
ATOM 3601 N N . MET A 1 455 ? -11.424 12.206 5.392 1.00 91.25 455 MET A N 1
ATOM 3602 C CA . MET A 1 455 ? -11.427 10.840 4.901 1.00 91.25 455 MET A CA 1
ATOM 3603 C C . MET A 1 455 ? -9.994 10.329 4.899 1.00 91.25 455 MET A C 1
ATOM 3605 O O . MET A 1 455 ? -9.097 10.997 4.381 1.00 91.25 455 MET A O 1
ATOM 3609 N N . VAL A 1 456 ? -9.781 9.140 5.456 1.00 94.94 456 VAL A N 1
ATOM 3610 C CA . VAL A 1 456 ? -8.471 8.489 5.459 1.00 94.94 456 VAL A CA 1
ATOM 3611 C C . VAL A 1 456 ? -8.580 7.122 4.806 1.00 94.94 456 VAL A C 1
ATOM 3613 O O . VAL A 1 456 ? -9.414 6.311 5.206 1.00 94.94 456 VAL A O 1
ATOM 3616 N N . SER A 1 457 ? -7.731 6.854 3.817 1.00 95.50 457 SER A N 1
ATOM 3617 C CA . SER A 1 457 ? -7.624 5.549 3.169 1.00 95.50 457 SER A CA 1
ATOM 3618 C C . SER A 1 457 ? -6.231 4.958 3.320 1.00 95.50 457 SER A C 1
ATOM 3620 O O . SER A 1 457 ? -5.238 5.678 3.219 1.00 95.50 457 SER A O 1
ATOM 3622 N N . PHE A 1 458 ? -6.160 3.637 3.490 1.00 94.88 458 PHE A N 1
ATOM 3623 C CA . PHE A 1 458 ? -4.899 2.903 3.544 1.00 94.88 458 PHE A CA 1
ATOM 3624 C C . PHE A 1 458 ? -4.830 1.813 2.483 1.00 94.88 458 PHE A C 1
ATOM 3626 O O . PHE A 1 458 ? -5.778 1.048 2.291 1.00 94.88 458 PHE A O 1
ATOM 3633 N N . LYS A 1 459 ? -3.665 1.696 1.850 1.00 91.88 459 LYS A N 1
ATOM 3634 C CA . LYS A 1 459 ? -3.306 0.598 0.955 1.00 91.88 459 LYS A CA 1
ATOM 3635 C C . LYS A 1 459 ? -1.852 0.229 1.223 1.00 91.88 459 LYS A C 1
ATOM 3637 O O . LYS A 1 459 ? -0.966 1.033 0.953 1.00 91.88 459 LYS A O 1
ATOM 3642 N N . LYS A 1 460 ? -1.605 -0.973 1.758 1.00 90.06 460 LYS A N 1
ATOM 3643 C CA . LYS A 1 460 ? -0.284 -1.358 2.297 1.00 90.06 460 LYS A CA 1
ATOM 3644 C C . LYS A 1 460 ? 0.168 -0.312 3.336 1.00 90.06 460 LYS A C 1
ATOM 3646 O O . LYS A 1 460 ? -0.590 -0.050 4.266 1.00 90.06 460 LYS A O 1
ATOM 3651 N N . ASP A 1 461 ? 1.334 0.312 3.162 1.00 91.00 461 ASP A N 1
ATOM 3652 C CA . ASP A 1 461 ? 1.831 1.392 4.026 1.00 91.00 461 ASP A CA 1
ATOM 3653 C C . ASP A 1 461 ? 1.397 2.793 3.554 1.00 91.00 461 ASP A C 1
ATOM 3655 O O . ASP A 1 461 ? 1.581 3.776 4.266 1.00 91.00 461 ASP A O 1
ATOM 3659 N N . LYS A 1 462 ? 0.800 2.925 2.366 1.00 92.25 462 LYS A N 1
ATOM 3660 C CA . LYS A 1 462 ? 0.354 4.215 1.831 1.00 92.25 462 LYS A CA 1
ATOM 3661 C C . LYS A 1 462 ? -0.929 4.675 2.524 1.00 92.25 462 LYS A C 1
ATOM 3663 O O . LYS A 1 462 ? -1.976 4.037 2.396 1.00 92.25 462 LYS A O 1
ATOM 3668 N N . MET A 1 463 ? -0.857 5.815 3.204 1.00 94.56 463 MET A N 1
ATOM 3669 C CA . MET A 1 463 ? -1.983 6.522 3.814 1.00 94.56 463 MET A CA 1
ATOM 3670 C C . MET A 1 463 ? -2.324 7.768 2.993 1.00 94.56 463 MET A C 1
ATOM 3672 O O . MET A 1 463 ? -1.475 8.628 2.771 1.00 94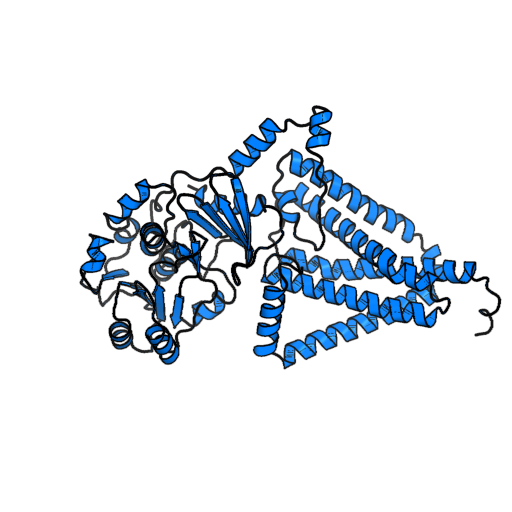.56 463 MET A O 1
ATOM 3676 N N . ILE A 1 464 ? -3.582 7.897 2.580 1.00 94.75 464 ILE A N 1
ATOM 3677 C CA . ILE A 1 464 ? -4.112 9.096 1.924 1.00 94.75 464 ILE A CA 1
ATOM 3678 C C . ILE A 1 464 ? -5.111 9.746 2.859 1.00 94.75 464 ILE A C 1
ATOM 3680 O O . ILE A 1 464 ? -6.041 9.092 3.320 1.00 94.75 464 ILE A O 1
ATOM 3684 N N . LEU A 1 465 ? -4.931 11.038 3.098 1.00 93.31 465 LEU A N 1
ATOM 3685 C CA . LEU A 1 465 ? -5.846 11.865 3.868 1.00 93.31 465 LEU A CA 1
ATOM 3686 C C . LEU A 1 465 ? -6.414 12.950 2.961 1.00 93.31 465 LEU A C 1
ATOM 3688 O O . LEU A 1 465 ? -5.650 13.654 2.305 1.00 93.31 465 LEU A O 1
ATOM 3692 N N . VAL A 1 466 ? -7.736 13.099 2.958 1.00 91.44 466 VAL A N 1
ATOM 3693 C CA . VAL A 1 466 ? -8.467 14.165 2.259 1.00 91.44 466 VAL A CA 1
ATOM 3694 C C . VAL A 1 466 ? -9.351 14.888 3.266 1.00 91.44 466 VAL A C 1
ATOM 3696 O O . VAL A 1 466 ? -10.054 14.239 4.036 1.00 91.44 466 VAL A O 1
ATOM 3699 N N . ARG A 1 467 ? -9.317 16.219 3.276 1.00 88.88 467 ARG A N 1
ATOM 3700 C CA . ARG A 1 467 ? -10.149 17.063 4.146 1.00 88.88 467 ARG A CA 1
ATOM 3701 C C . ARG A 1 467 ? -11.350 17.622 3.390 1.00 88.88 467 ARG A C 1
ATOM 3703 O O . ARG A 1 467 ? -11.366 17.635 2.161 1.00 88.88 467 ARG A O 1
ATOM 3710 N N . ASP A 1 468 ? -12.327 18.140 4.131 1.00 82.25 468 ASP A N 1
ATOM 3711 C CA . ASP A 1 468 ? -13.544 18.744 3.564 1.00 82.25 468 ASP A CA 1
ATOM 3712 C C . ASP A 1 468 ? -13.262 19.924 2.608 1.00 82.25 468 ASP A C 1
ATOM 3714 O O . ASP A 1 468 ? -14.047 20.190 1.701 1.00 82.25 468 ASP A O 1
ATOM 3718 N N . ASP A 1 469 ? -12.136 20.627 2.777 1.00 80.81 469 ASP A N 1
ATOM 3719 C CA . ASP A 1 469 ? -11.709 21.733 1.905 1.00 80.81 469 ASP A CA 1
ATOM 3720 C C . ASP A 1 469 ? -11.052 21.266 0.588 1.00 80.81 469 ASP A C 1
ATOM 3722 O O . ASP A 1 469 ? -10.614 22.087 -0.221 1.00 80.81 469 ASP A O 1
ATOM 3726 N N . GLY A 1 470 ? -10.966 19.951 0.369 1.00 80.06 470 GLY A N 1
ATOM 3727 C CA . GLY A 1 470 ? -10.316 19.335 -0.785 1.00 80.06 470 GLY A CA 1
ATOM 3728 C C . GLY A 1 470 ? -8.790 19.278 -0.687 1.00 80.06 470 GLY A C 1
ATOM 3729 O O . GLY A 1 470 ? -8.142 18.752 -1.597 1.00 80.06 470 GLY A O 1
ATOM 3730 N N . SER A 1 471 ? -8.191 19.783 0.399 1.00 87.62 471 SER A N 1
ATOM 3731 C CA . SER A 1 471 ? -6.771 19.567 0.665 1.00 87.62 471 SER A CA 1
ATOM 3732 C C . SER A 1 471 ? -6.512 18.088 0.938 1.00 87.62 471 SER A C 1
ATOM 3734 O O . SER A 1 471 ? -7.312 17.395 1.572 1.00 87.62 471 SER A O 1
ATOM 3736 N N . TYR A 1 472 ? -5.374 17.594 0.457 1.00 92.00 472 TYR A N 1
ATOM 3737 C CA . TYR A 1 472 ? -4.978 16.209 0.656 1.00 92.00 472 TYR A CA 1
ATOM 3738 C C . TYR A 1 472 ? -3.509 16.095 1.047 1.00 92.00 472 TYR A C 1
ATOM 3740 O O . TYR A 1 472 ? -2.707 17.003 0.818 1.00 92.00 472 TYR A O 1
ATOM 3748 N N . GLY A 1 473 ? -3.156 14.954 1.628 1.00 92.00 473 GLY A N 1
ATOM 3749 C CA . GLY A 1 473 ? -1.777 14.555 1.857 1.00 92.00 473 GLY A CA 1
ATOM 3750 C C . GLY A 1 473 ? -1.620 13.050 1.702 1.00 92.00 473 GLY A C 1
ATOM 3751 O O . GLY A 1 473 ? -2.517 12.287 2.061 1.00 92.00 473 GLY A O 1
ATOM 3752 N N . VAL A 1 474 ? -0.472 12.637 1.175 1.00 93.12 474 VAL A N 1
ATOM 3753 C CA . VAL A 1 474 ? -0.068 11.233 1.089 1.00 93.12 474 VAL A CA 1
ATOM 3754 C C . VAL A 1 474 ? 1.069 11.024 2.082 1.00 93.12 474 VAL A C 1
ATOM 3756 O O . VAL A 1 474 ? 1.972 11.852 2.169 1.00 93.12 474 VAL A O 1
ATOM 3759 N N . TRP A 1 475 ? 1.006 9.958 2.867 1.00 92.50 475 TRP A N 1
ATOM 3760 C CA . TRP A 1 475 ? 1.892 9.710 4.001 1.00 92.50 475 TRP A CA 1
ATOM 3761 C C . TRP A 1 475 ? 2.219 8.222 4.103 1.00 92.50 475 TRP A C 1
ATOM 3763 O O . TRP A 1 475 ? 1.439 7.379 3.662 1.00 92.50 475 TRP A O 1
ATOM 3773 N N . SER A 1 476 ? 3.347 7.893 4.726 1.00 91.75 476 SER A N 1
ATOM 3774 C CA . SER A 1 476 ? 3.579 6.539 5.233 1.00 91.75 476 SER A CA 1
ATOM 3775 C C . SER A 1 476 ? 2.757 6.325 6.502 1.00 91.75 476 SER A C 1
ATOM 3777 O O . SER A 1 476 ? 2.800 7.146 7.416 1.00 91.75 476 SER A O 1
ATOM 3779 N N . ALA A 1 477 ? 2.026 5.218 6.586 1.00 91.19 477 ALA A N 1
ATOM 3780 C CA . ALA A 1 477 ? 1.293 4.827 7.782 1.00 91.19 477 ALA A CA 1
ATOM 3781 C C . ALA A 1 477 ? 2.240 4.380 8.909 1.00 91.19 477 ALA A C 1
ATOM 3783 O O . ALA A 1 477 ? 1.960 4.624 10.079 1.00 91.19 477 ALA A O 1
ATOM 3784 N N . GLY A 1 478 ? 3.370 3.751 8.574 1.00 86.31 478 GLY A N 1
ATOM 3785 C CA . GLY A 1 478 ? 4.366 3.291 9.538 1.00 86.31 478 GLY A CA 1
ATOM 3786 C C . GLY A 1 478 ? 5.123 4.412 10.239 1.00 86.31 478 GLY A C 1
ATOM 3787 O O . GLY A 1 478 ? 5.297 4.347 11.452 1.00 86.31 478 GLY A O 1
ATOM 3788 N N . THR A 1 479 ? 5.561 5.438 9.505 1.00 85.69 479 THR A N 1
ATOM 3789 C CA . THR A 1 479 ? 6.399 6.510 10.083 1.00 85.69 479 THR A CA 1
ATOM 3790 C C . THR A 1 479 ? 5.711 7.865 10.166 1.00 85.69 479 THR A C 1
ATOM 3792 O O . THR A 1 479 ? 6.243 8.771 10.801 1.00 85.69 479 THR A O 1
ATOM 3795 N N . LEU A 1 480 ? 4.540 8.028 9.540 1.00 87.69 480 LEU A N 1
ATOM 3796 C CA . LEU A 1 480 ? 3.818 9.302 9.450 1.00 87.69 480 LEU A CA 1
ATOM 3797 C C . LEU A 1 480 ? 4.631 10.430 8.793 1.00 87.69 480 LEU A C 1
ATOM 3799 O O . LEU A 1 480 ? 4.411 11.608 9.077 1.00 87.69 480 LEU A O 1
ATOM 3803 N N . VAL A 1 481 ? 5.557 10.081 7.898 1.00 88.75 481 VAL A N 1
ATOM 3804 C CA . VAL A 1 481 ? 6.321 11.023 7.062 1.00 88.75 481 VAL A CA 1
ATOM 3805 C C . VAL A 1 481 ? 5.587 11.239 5.732 1.00 88.75 481 VAL A C 1
ATOM 3807 O O . VAL A 1 481 ? 5.017 10.279 5.196 1.00 88.75 481 VAL A O 1
ATOM 3810 N N . PRO A 1 482 ? 5.551 12.474 5.192 1.00 88.56 482 PRO A N 1
ATOM 3811 C CA . PRO A 1 482 ? 4.814 12.758 3.970 1.00 88.56 482 PRO A CA 1
ATOM 3812 C C . PRO A 1 482 ? 5.511 12.138 2.757 1.00 88.56 482 PRO A C 1
ATOM 3814 O O . PRO A 1 482 ? 6.720 12.273 2.572 1.00 88.56 482 PRO A O 1
ATOM 3817 N N . LEU A 1 483 ? 4.720 11.501 1.900 1.00 86.31 483 LEU A N 1
ATOM 3818 C CA . LEU A 1 483 ? 5.130 11.000 0.596 1.00 86.31 483 LEU A CA 1
ATOM 3819 C C . LEU A 1 483 ? 4.832 12.096 -0.436 1.00 86.31 483 LEU A C 1
ATOM 3821 O O . LEU A 1 483 ? 3.707 12.588 -0.522 1.00 86.31 483 LEU A O 1
ATOM 3825 N N . ASN A 1 484 ? 5.831 12.501 -1.225 1.00 81.69 484 ASN A N 1
ATOM 3826 C CA . ASN A 1 484 ? 5.672 13.505 -2.288 1.00 81.69 484 ASN A CA 1
ATOM 3827 C C . ASN A 1 484 ? 4.963 12.908 -3.521 1.00 81.69 484 ASN A C 1
ATOM 3829 O O . ASN A 1 484 ? 5.511 12.898 -4.622 1.00 81.69 484 ASN A O 1
ATOM 3833 N N . GLU A 1 485 ? 3.752 12.389 -3.329 1.00 82.19 485 GLU A N 1
ATOM 3834 C CA . GLU A 1 485 ? 2.937 11.751 -4.362 1.00 82.19 485 GLU A CA 1
ATOM 3835 C C . GLU A 1 485 ? 1.674 12.557 -4.680 1.00 82.19 485 GLU A C 1
ATOM 3837 O O . GLU A 1 485 ? 1.165 13.331 -3.867 1.00 82.19 485 GLU A O 1
ATOM 3842 N N . LYS A 1 486 ? 1.149 12.359 -5.893 1.00 84.88 486 LYS A N 1
ATOM 3843 C CA . LYS A 1 486 ? -0.155 12.901 -6.286 1.00 84.88 486 LYS A CA 1
ATOM 3844 C C . LYS A 1 486 ? -1.279 12.145 -5.577 1.00 84.88 486 LYS A C 1
ATOM 3846 O O . LYS A 1 486 ? -1.116 10.990 -5.187 1.00 84.88 486 LYS A O 1
ATOM 3851 N N . LEU A 1 487 ? -2.441 12.788 -5.477 1.00 86.00 487 LEU A N 1
ATOM 3852 C CA . LEU A 1 487 ? -3.659 12.147 -4.993 1.00 86.00 487 LEU A CA 1
ATOM 3853 C C . LEU A 1 487 ? -4.008 10.919 -5.846 1.00 86.00 487 LEU A C 1
ATOM 3855 O O . LEU A 1 487 ? -4.241 11.038 -7.049 1.00 86.00 487 LEU A O 1
ATOM 3859 N N . ASP A 1 488 ? -4.086 9.758 -5.205 1.00 87.56 488 ASP A N 1
ATOM 3860 C CA . ASP A 1 488 ? -4.500 8.500 -5.827 1.00 87.56 488 ASP A CA 1
ATOM 3861 C C . ASP A 1 488 ? -6.034 8.402 -5.801 1.00 87.56 488 ASP A C 1
ATOM 3863 O O . ASP A 1 488 ? -6.645 7.842 -4.887 1.00 87.56 488 ASP A O 1
ATOM 3867 N N . ILE A 1 489 ? -6.673 9.039 -6.785 1.00 86.81 489 ILE A N 1
ATOM 3868 C CA . ILE A 1 489 ? -8.136 9.016 -6.944 1.00 86.81 489 ILE A CA 1
ATOM 3869 C C . ILE A 1 489 ? -8.664 7.577 -7.054 1.00 86.81 489 ILE A C 1
ATOM 3871 O O . ILE A 1 489 ? -9.673 7.276 -6.406 1.00 86.81 489 ILE A O 1
ATOM 3875 N N . PRO A 1 490 ? -8.018 6.662 -7.806 1.00 88.44 490 PRO A N 1
ATOM 3876 C CA . PRO A 1 490 ? -8.486 5.288 -7.868 1.00 88.44 490 PRO A CA 1
ATOM 3877 C C . PRO A 1 490 ? -8.479 4.561 -6.523 1.00 88.44 490 PRO A C 1
ATOM 3879 O O . PRO A 1 490 ? -9.457 3.875 -6.223 1.00 88.44 490 PRO A O 1
ATOM 3882 N N . GLN A 1 491 ? -7.443 4.741 -5.690 1.00 90.81 491 GLN A N 1
ATOM 3883 C CA . GLN A 1 491 ? -7.435 4.190 -4.330 1.00 90.81 491 GLN A CA 1
ATOM 3884 C C . GLN A 1 491 ? -8.645 4.681 -3.526 1.00 90.81 491 GLN A C 1
ATOM 3886 O O . GLN A 1 491 ? -9.331 3.868 -2.910 1.00 90.81 491 GLN A O 1
ATOM 3891 N N . LEU A 1 492 ? -8.923 5.988 -3.536 1.00 91.06 492 LEU A N 1
ATOM 3892 C CA . LEU A 1 492 ? -10.052 6.562 -2.794 1.00 91.06 492 LEU A CA 1
ATOM 3893 C C . LEU A 1 492 ? -11.400 6.058 -3.309 1.00 91.06 492 LEU A C 1
ATOM 3895 O O . LEU A 1 492 ? -12.267 5.695 -2.520 1.00 91.06 492 LEU A O 1
ATOM 3899 N N . THR A 1 493 ? -11.554 5.984 -4.628 1.00 89.06 493 THR A N 1
ATOM 3900 C 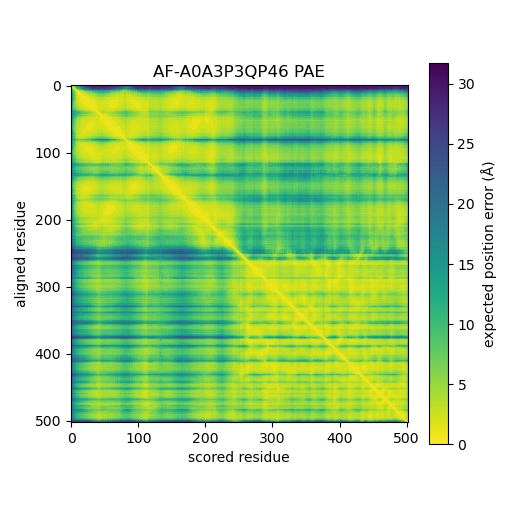CA . THR A 1 493 ? -12.792 5.513 -5.257 1.00 89.06 493 THR A CA 1
ATOM 3901 C C . THR A 1 493 ? -13.052 4.043 -4.923 1.00 89.06 493 THR A C 1
ATOM 3903 O O . THR A 1 493 ? -14.174 3.666 -4.596 1.00 89.06 493 THR A O 1
ATOM 3906 N N . ASP A 1 494 ? -12.018 3.196 -4.943 1.00 89.56 494 ASP A N 1
ATOM 3907 C CA . ASP A 1 494 ? -12.141 1.800 -4.517 1.00 89.56 494 ASP A CA 1
ATOM 3908 C C . ASP A 1 494 ? -12.379 1.669 -3.005 1.00 89.56 494 ASP A C 1
ATOM 3910 O O . ASP A 1 494 ? -13.140 0.799 -2.588 1.00 89.56 494 ASP A O 1
ATOM 3914 N N . ALA A 1 495 ? -11.789 2.538 -2.181 1.00 91.31 495 ALA A N 1
ATOM 3915 C CA . ALA A 1 495 ? -12.048 2.562 -0.743 1.00 91.31 495 ALA A CA 1
ATOM 3916 C C . ALA A 1 495 ? -13.522 2.894 -0.443 1.00 91.31 495 ALA A C 1
ATOM 3918 O O . ALA A 1 495 ? -14.143 2.252 0.403 1.00 91.31 495 ALA A O 1
ATOM 3919 N N . LEU A 1 496 ? -14.109 3.849 -1.173 1.00 89.44 496 LEU A N 1
ATOM 3920 C CA . LEU A 1 496 ? -15.512 4.260 -1.034 1.00 89.44 496 LEU A CA 1
ATOM 3921 C C . LEU A 1 496 ? -16.513 3.149 -1.378 1.00 89.44 496 LEU A C 1
ATOM 3923 O O . LEU A 1 496 ? -17.589 3.090 -0.774 1.00 89.44 496 LEU A O 1
ATOM 3927 N N . LYS A 1 497 ? -16.143 2.202 -2.251 1.00 86.44 497 LYS A N 1
ATOM 3928 C CA . LYS A 1 497 ? -16.971 1.017 -2.539 1.00 86.44 497 LYS A CA 1
ATOM 3929 C C . LYS A 1 497 ? -17.245 0.161 -1.303 1.00 86.44 497 LYS A C 1
ATOM 3931 O O . LYS A 1 497 ? -18.261 -0.523 -1.285 1.00 86.44 497 LYS A O 1
ATOM 3936 N N . ARG A 1 498 ? -16.411 0.225 -0.253 1.00 84.81 498 ARG A N 1
ATOM 3937 C CA . ARG A 1 498 ? -16.673 -0.461 1.030 1.00 84.81 498 ARG A CA 1
ATOM 3938 C C . ARG A 1 498 ? -17.965 0.001 1.705 1.00 84.81 498 ARG A C 1
ATOM 3940 O O . ARG A 1 498 ? -18.545 -0.750 2.476 1.00 84.81 498 ARG A O 1
ATOM 3947 N N . VAL A 1 499 ? -18.386 1.239 1.449 1.00 79.19 499 VAL A N 1
ATOM 3948 C CA . VAL A 1 499 ? -19.535 1.870 2.119 1.00 79.19 499 VAL A CA 1
ATOM 3949 C C . VAL A 1 499 ? -20.741 1.962 1.189 1.00 79.19 499 VAL A C 1
ATOM 3951 O O . VAL A 1 499 ? -21.868 1.873 1.653 1.00 79.19 499 VAL A O 1
ATOM 3954 N N . GLN A 1 500 ? -20.508 2.094 -0.120 1.00 69.25 500 GLN A N 1
ATOM 3955 C CA . GLN A 1 500 ? -21.557 2.224 -1.140 1.00 69.25 500 GLN A CA 1
ATOM 3956 C C . GLN A 1 500 ? -22.250 0.904 -1.522 1.00 69.25 500 GLN A C 1
ATOM 3958 O O . GLN A 1 500 ? -23.216 0.927 -2.275 1.00 69.25 500 GLN A O 1
ATOM 3963 N N . GLN A 1 501 ? -21.783 -0.254 -1.044 1.00 56.19 501 GLN A N 1
ATOM 3964 C CA . GLN A 1 501 ? -22.423 -1.555 -1.306 1.00 56.19 501 GLN A CA 1
ATOM 3965 C C . GLN A 1 501 ? -23.740 -1.775 -0.524 1.00 56.19 501 GLN A C 1
ATOM 3967 O O . GLN A 1 501 ? -24.189 -2.917 -0.405 1.00 56.19 501 GLN A O 1
ATOM 3972 N N . HIS A 1 502 ? -24.355 -0.702 -0.016 1.00 46.25 502 HIS A N 1
ATOM 3973 C CA . HIS A 1 502 ? -25.562 -0.710 0.808 1.00 46.25 502 HIS A CA 1
ATOM 3974 C C . HIS A 1 502 ? -26.618 0.267 0.303 1.00 46.25 502 HIS A C 1
ATOM 3976 O O . HIS A 1 502 ? -26.272 1.451 0.084 1.00 46.25 502 HIS A O 1
#

Foldseek 3Di:
DPPPPPDDLVVLLVLQVLLLLQLLVVLLVVLLVLLVLLPVLADQFPDPLLVLLVVLCSLQVSSVVSVVLCVVPLSVLSVVDSDLVVSLLRVLLSSLVVSLQSNLQSVCCSQFVAGDDPLCPVVSVVVVVVCCVVPVPCVCVVSVVSSVVSSVVSSVSSVVSSVCSVVVVVVPVSVVSCCSNNVSNVVSLVSVQVCLQVVVLSSLVCQRSHPPGDRHHQQVVCVVVVNGDPVVSVVVLCVLLPQDLDFDQDPAWDFDADDFAAEEEEEEQAADPVNVVVLVVLVWDWQQQEKAFQDLLQLCCLQQQLDFPSAPCCSVVLADHHPVVVNDDPQQEWFAECDCVCCVRRVPHHHDTSPSHSYYYYYYHDSPVVDVVQDRPGKYKYWYSGAPDDPDSMADTIIIIPHVLLCVQSVQAHAYSSQNVQQRCVSSRIDDQRLHANSNGGDPAWRWHRHHFWIWTHDRQWIWIAGPVRDIFIAGSNPRRTDPDDDSSSNSSSSCCSRVVD

Mean predicted aligned error: 7.02 Å

Nearest PDB structures (foldseek):
  6xlp-assembly1_A  TM=4.893E-01  e=1.607E-24  Escherichia coli
  6v8q-assembly2_B  TM=4.966E-01  e=6.030E-23  Salmonella enterica subsp. enterica serovar Typhimurium str. 14028S
  6v8q-assembly1_A  TM=4.865E-01  e=3.189E-22  Salmonella enterica subsp. enterica serovar Typhimurium str. 14028S
  7t6d-assembly1_C  TM=8.488E-01  e=6.312E-10  Escherichia coli
  7t6d-assembly1_D  TM=8.928E-01  e=3.178E-09  Escherichia coli

Solvent-accessible surface area (backbone atoms only — not comparable to full-atom values): 27165 Å² total; per-residue (Å²): 140,82,80,73,85,81,60,55,70,66,60,53,42,54,52,50,52,57,29,45,54,52,40,42,53,55,47,27,58,54,45,49,65,55,59,52,55,42,60,77,58,47,86,76,59,86,47,72,66,17,49,54,37,51,55,23,35,54,48,7,49,48,37,49,51,44,52,50,49,38,59,73,47,48,49,55,44,48,72,76,42,89,50,68,70,58,44,46,52,52,41,18,51,52,50,32,52,52,52,51,50,51,52,50,32,48,52,42,26,56,61,32,61,50,63,81,44,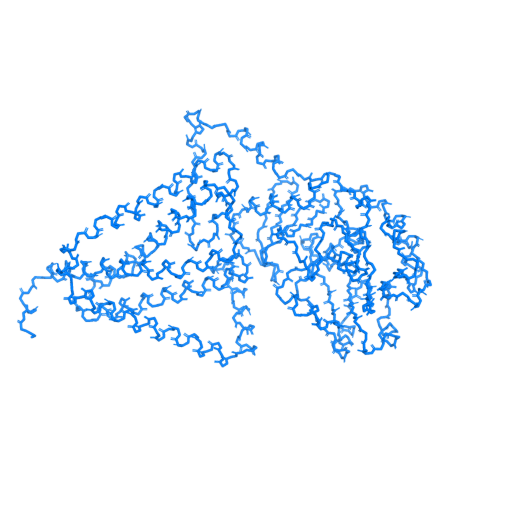84,60,38,41,68,61,53,48,50,54,49,46,53,46,42,74,76,37,42,69,60,50,53,49,52,54,51,49,52,51,53,52,42,37,53,50,31,48,49,47,43,49,47,32,62,78,35,43,72,59,56,68,69,60,63,52,66,60,59,50,49,52,48,31,52,45,22,33,54,47,24,33,53,51,37,30,51,26,69,73,68,65,39,50,55,49,59,62,51,48,78,59,53,82,95,54,76,74,43,78,46,65,72,61,36,33,75,71,71,74,40,62,69,66,61,49,51,50,51,52,48,57,64,63,55,75,68,78,74,85,72,80,70,93,63,77,50,67,44,96,56,92,48,76,53,36,42,33,42,37,21,77,65,76,51,75,66,52,51,53,52,38,50,76,70,62,31,44,75,48,88,34,24,32,22,25,38,51,57,64,45,13,45,32,13,48,71,57,31,32,69,27,54,44,83,69,59,60,61,55,46,64,48,76,53,76,71,66,79,74,50,67,89,60,46,64,25,66,22,25,76,50,74,74,52,33,78,70,29,63,67,58,37,72,65,74,53,84,80,25,36,36,34,40,35,40,38,91,52,68,70,64,51,51,68,72,59,59,86,89,50,36,33,38,40,34,33,51,27,11,61,90,62,101,40,68,63,25,66,24,60,35,31,36,38,39,75,71,56,58,70,61,48,62,86,41,67,45,45,38,27,20,48,40,44,34,56,36,45,49,55,34,28,46,71,88,51,60,28,35,24,70,93,60,62,64,94,51,37,44,60,47,43,43,78,62,35,40,38,35,37,44,57,32,37,26,38,40,37,35,82,88,68,52,70,50,34,26,34,58,78,76,69,44,60,36,93,60,78,88,60,60,48,56,52,40,45,19,49,49,58,64,65,82,110

InterPro domains:
  IPR024588 Inner membrane protein YejM, N-terminal [PF11893] (11-243)

Radius of gyration: 28.39 Å; Cα contacts (8 Å, |Δi|>4): 757; chains: 1; bounding box: 76×48×78 Å

pLDDT: mean 90.12, std 8.22, range [41.09, 98.5]

Sequence (502 aa):
MVLEQNLSLVNKVNRLLNWGHWFTFFNILLALVITAAYWWAEPLPQSMTGWVYLVTNWLGHTAFLCFLFFILTIFPVTLIFPYQRHVRGIAAVLATVGLVALIFDAYVYQALGYHVGSASSEQTIDLLRQQVVTNLRNFILITSVVFALLLAIELVLSNFCWKKVPRLQASGVGQPALYLFLGCFVASHSLHIWADAQLDLDVMKQDNVLPFTYPATANTFLAKYNLLDLSSLKESKAEQLQRPTNWREPEALQCVSQPAEPVTVVILPALSANDVALLEQNKFKAQQQHFAPVETQSALLNLVYGSMQLNKEMVSALQQPPAWLEQLPAGSFSLSASDAQYQQLLPWLPLTEQATAAVKIKFSRDLGSELAQLGTEHNAIVLSIHATASQFDLAPAKLYSRWPELHQVLSNTVTQHLDLIPTLLAQLGCHTNWPGDNWFQPSAYPKLNLLPHQMVSFKKDKMILVRDDGSYGVWSAGTLVPLNEKLDIPQLTDALKRVQQH